Protein AF-A0A6J8D866-F1 (afdb_monomer_lite)

Foldseek 3Di:
DAADQQAQLQNDDPVLLVQLQVLCQPPVVVVLLQQLQACAPPDPDGDRVADPVRLVVLVVQQPDDVRTSSSVSSNVSSVNSHGLNSSLVSCVVSVVVVSSCSCVCLDPRNAAEDADLLLAQPNLAELQFFLLVVAFGKYFYDYLLATDFACDFNEQARGRRAAFEWGWVDDDDDAQDKDFTKTATAHRVGRRRPDIDTKMWHHPPVGIMIRDHRDPTSRYDTHGHHWAAAPQQWAAPSGRIDDGTDRDLLHPVFADEPEDDPLQAQAHFDDPPADFDALLVVAFGKYWYDDPQAGAFAQDQGAARGRRFRWEWGWHDDQDDDDADKDKTKIATHDDPGSRPDIDIKIWGDPPVTIMIRDHNDPDPRYYGHGHDHDDPDPPDPDDDDDDDDDDDDDDDDDDPVVVVVVVVVVVVVVVVVVVVVVVVVPPPDDDDDDDDDDDDDDDDDDDDDDDDDDDDDDDDDDDDDDDDPDPPDDDDDDDDDDDDDDDDD

Structure (mmCIF, N/CA/C/O backbone):
data_AF-A0A6J8D866-F1
#
_entry.id   AF-A0A6J8D866-F1
#
loop_
_atom_site.group_PDB
_atom_site.id
_atom_site.type_symbol
_atom_site.label_atom_id
_atom_site.label_alt_id
_atom_site.label_comp_id
_atom_site.label_asym_id
_atom_site.label_entity_id
_atom_site.label_seq_id
_atom_site.pdbx_PDB_ins_code
_atom_site.Cartn_x
_atom_site.Cartn_y
_atom_site.Cartn_z
_atom_site.occupancy
_atom_site.B_iso_or_equiv
_atom_site.auth_seq_id
_atom_site.auth_comp_id
_atom_site.auth_asym_id
_atom_site.auth_atom_id
_atom_site.pdbx_PDB_model_num
ATOM 1 N N . MET A 1 1 ? -8.976 13.674 14.285 1.00 51.91 1 MET A N 1
ATOM 2 C CA . MET A 1 1 ? -8.294 13.043 15.438 1.00 51.91 1 MET A CA 1
ATOM 3 C C . MET A 1 1 ? -8.782 11.608 15.495 1.00 51.91 1 MET A C 1
ATOM 5 O O . MET A 1 1 ? -9.991 11.434 15.432 1.00 51.91 1 MET A O 1
ATOM 9 N N . ALA A 1 2 ? -7.888 10.617 15.543 1.00 61.38 2 ALA A N 1
ATOM 10 C CA . ALA A 1 2 ? -8.299 9.217 15.668 1.00 61.38 2 ALA A CA 1
ATOM 11 C C . ALA A 1 2 ? -8.913 8.978 17.056 1.00 61.38 2 ALA A C 1
ATOM 13 O O . ALA A 1 2 ? -8.349 9.417 18.063 1.00 61.38 2 ALA A O 1
ATOM 14 N N . ILE A 1 3 ? -10.068 8.321 17.098 1.00 76.25 3 ILE A N 1
ATOM 15 C CA . ILE A 1 3 ? -10.797 8.036 18.336 1.00 76.25 3 ILE A CA 1
ATOM 16 C C . ILE A 1 3 ? -10.132 6.841 19.023 1.00 76.25 3 ILE A C 1
ATOM 18 O O . ILE A 1 3 ? -9.844 5.837 18.379 1.00 76.25 3 ILE A O 1
ATOM 22 N N . ASN A 1 4 ? -9.898 6.925 20.332 1.00 76.44 4 ASN A N 1
ATOM 23 C CA . ASN A 1 4 ? -9.434 5.793 21.133 1.00 76.44 4 ASN A CA 1
ATOM 24 C C . ASN A 1 4 ? -10.312 5.601 22.381 1.00 76.44 4 ASN A C 1
ATOM 26 O O . ASN A 1 4 ? -11.139 6.445 22.723 1.00 76.44 4 ASN A O 1
ATOM 30 N N . TYR A 1 5 ? -10.118 4.476 23.065 1.00 84.19 5 TYR A N 1
ATOM 31 C CA . TYR A 1 5 ? -10.904 4.034 24.221 1.00 84.19 5 TYR A CA 1
ATOM 32 C C . TYR A 1 5 ? -10.969 5.062 25.371 1.00 84.19 5 TYR A C 1
ATOM 34 O O . TYR A 1 5 ? -11.966 5.135 26.096 1.00 84.19 5 TYR A O 1
ATOM 42 N N . GLU A 1 6 ? -9.931 5.893 25.509 1.00 86.94 6 GLU A N 1
ATOM 43 C CA . GLU A 1 6 ? -9.795 6.922 26.542 1.00 86.94 6 GLU A CA 1
ATOM 44 C C . GLU A 1 6 ? -10.100 8.353 26.037 1.00 86.94 6 GLU A C 1
ATOM 46 O O . GLU A 1 6 ? -10.046 9.300 26.823 1.00 86.94 6 GLU A O 1
ATOM 51 N N . THR A 1 7 ? -10.472 8.542 24.763 1.00 88.94 7 THR A N 1
ATOM 52 C CA . THR A 1 7 ? -10.980 9.828 24.245 1.00 88.94 7 THR A CA 1
ATOM 53 C C . THR A 1 7 ? -12.242 10.241 25.013 1.00 88.94 7 THR A C 1
ATOM 55 O O . THR A 1 7 ? -13.143 9.423 25.209 1.00 88.94 7 THR A O 1
ATOM 58 N N . TYR A 1 8 ? -12.347 11.501 25.450 1.00 94.94 8 TYR A N 1
ATOM 59 C CA . TYR A 1 8 ? -13.550 11.997 26.128 1.00 94.94 8 TYR A CA 1
ATOM 60 C C . TYR A 1 8 ? -14.731 12.128 25.152 1.00 94.94 8 TYR A C 1
ATOM 62 O O . TYR A 1 8 ? -14.556 12.547 24.012 1.00 94.94 8 TYR A O 1
ATOM 70 N N . ILE A 1 9 ? -15.953 11.834 25.608 1.00 95.81 9 ILE A N 1
ATOM 71 C CA . ILE A 1 9 ? -17.184 11.910 24.797 1.00 95.81 9 ILE A CA 1
ATOM 72 C C . ILE A 1 9 ? -17.409 13.334 24.260 1.00 95.81 9 ILE A C 1
ATOM 74 O O . ILE A 1 9 ? -17.825 13.507 23.118 1.00 95.81 9 ILE A O 1
ATOM 78 N N . ARG A 1 10 ? -17.066 14.357 25.055 1.00 94.81 10 ARG A N 1
ATOM 79 C CA . ARG A 1 10 ? -17.110 15.772 24.643 1.00 94.81 10 ARG A CA 1
ATOM 80 C C . ARG A 1 10 ? -16.133 16.136 23.512 1.00 94.81 10 ARG A C 1
ATOM 82 O O . ARG A 1 10 ? -16.354 17.139 22.844 1.00 94.81 10 ARG A O 1
ATOM 89 N N . ASP A 1 11 ? -15.097 15.324 23.292 1.00 93.12 11 ASP A N 1
ATOM 90 C CA . ASP A 1 11 ? -14.042 15.547 22.296 1.00 93.12 11 ASP A CA 1
ATOM 91 C C . ASP A 1 11 ? -14.271 14.681 21.029 1.00 93.12 11 ASP A C 1
ATOM 93 O O . ASP A 1 11 ? -13.412 14.610 20.147 1.00 93.12 11 ASP A O 1
ATOM 97 N N . LEU A 1 12 ? -15.429 14.008 20.921 1.00 91.25 12 LEU A N 1
ATOM 98 C CA . LEU A 1 12 ? -15.803 13.207 19.751 1.00 91.25 12 LEU A CA 1
ATOM 99 C C . LEU A 1 12 ? -16.010 14.079 18.495 1.00 91.25 12 LEU A C 1
ATOM 101 O O . LEU A 1 12 ? -16.641 15.137 18.575 1.00 91.25 12 LEU A O 1
ATOM 105 N N . PRO A 1 13 ? -15.574 13.619 17.304 1.00 90.31 13 PRO A N 1
ATOM 106 C CA . PRO A 1 13 ? -15.840 14.309 16.045 1.00 90.31 13 PRO A CA 1
ATOM 107 C C . PRO A 1 13 ? -17.338 14.534 15.791 1.00 90.31 13 PRO A C 1
ATOM 109 O O . PRO A 1 13 ? -18.169 13.661 16.046 1.00 90.31 13 PRO A O 1
ATOM 112 N N . HIS A 1 14 ? -17.696 15.682 15.202 1.00 90.44 14 HIS A N 1
ATOM 113 C CA . HIS A 1 14 ? -19.095 15.990 14.871 1.00 90.44 14 HIS A CA 1
ATOM 114 C C . HIS A 1 14 ? -19.720 14.979 13.887 1.00 90.44 14 HIS A C 1
ATOM 116 O O . HIS A 1 14 ? -20.929 14.743 13.938 1.00 90.44 14 HIS A O 1
ATOM 122 N N . SER A 1 15 ? -18.907 14.349 13.030 1.00 88.44 15 SER A N 1
ATOM 123 C CA . SER A 1 15 ? -19.310 13.213 12.192 1.00 88.44 15 SER A CA 1
ATOM 124 C C . SER A 1 15 ? -19.778 12.033 13.046 1.00 88.44 15 SER A C 1
ATOM 126 O O . SER A 1 15 ? -20.914 11.598 12.897 1.00 88.44 15 SER A O 1
ATOM 128 N N . THR A 1 16 ? -18.967 11.584 14.006 1.00 90.44 16 THR A N 1
ATOM 129 C CA . THR A 1 16 ? -19.291 10.497 14.945 1.00 90.44 16 THR A CA 1
ATOM 130 C C . THR A 1 16 ? -20.520 10.806 15.798 1.00 90.44 16 THR A C 1
ATOM 132 O O . THR A 1 16 ? -21.411 9.970 15.930 1.00 90.44 16 THR A O 1
ATOM 135 N N . VAL A 1 17 ? -20.614 12.026 16.335 1.00 94.12 17 VAL A N 1
ATOM 136 C CA . VAL A 1 17 ? -21.784 12.473 17.109 1.00 94.12 17 VAL A CA 1
ATOM 137 C C . VAL A 1 17 ? -23.048 12.465 16.241 1.00 94.12 17 VAL A C 1
ATOM 139 O O . VAL A 1 17 ? -24.112 12.056 16.704 1.00 94.12 17 VAL A O 1
ATOM 142 N N . SER A 1 18 ? -22.951 12.864 14.969 1.00 92.62 18 SER A N 1
ATOM 143 C CA . SER A 1 18 ? -24.086 12.847 14.034 1.00 92.62 18 SER A CA 1
ATOM 144 C C . SER A 1 18 ? -24.449 11.435 13.560 1.00 92.62 18 SER A C 1
ATOM 146 O O . SER A 1 18 ? -25.635 11.145 13.454 1.00 92.62 18 SER A O 1
ATOM 148 N N . TYR A 1 19 ? -23.470 10.546 13.370 1.00 91.50 19 TYR A N 1
ATOM 149 C CA . TYR A 1 19 ? -23.681 9.120 13.094 1.00 91.50 19 TYR A CA 1
ATOM 150 C C . TYR A 1 19 ? -24.461 8.449 14.232 1.00 91.50 19 TYR A C 1
ATOM 152 O O . TYR A 1 19 ? -25.538 7.900 14.000 1.00 91.50 19 TYR A O 1
ATOM 160 N N . LEU A 1 20 ? -23.996 8.605 15.477 1.00 95.06 20 LEU A N 1
ATOM 161 C CA . LEU A 1 20 ? -24.705 8.120 16.666 1.00 95.06 20 LEU A CA 1
ATOM 162 C C . LEU A 1 20 ? -26.130 8.684 16.749 1.00 95.06 20 LEU A C 1
ATOM 164 O O . LEU A 1 20 ? -27.064 7.933 17.002 1.00 95.06 20 LEU A O 1
ATOM 168 N N . SER A 1 21 ? -26.315 9.977 16.465 1.00 95.56 21 SER A N 1
ATOM 169 C CA . SER A 1 21 ? -27.649 10.602 16.431 1.00 95.56 21 SER A CA 1
ATOM 170 C C . SER A 1 21 ? -28.553 9.961 15.372 1.00 95.56 21 SER A C 1
ATOM 172 O O . SER A 1 21 ? -29.685 9.595 15.672 1.00 95.56 21 SER A O 1
ATOM 174 N N . SER A 1 22 ? -28.038 9.734 14.158 1.00 94.62 22 SER A N 1
ATOM 175 C CA . SER A 1 22 ? -28.790 9.113 13.057 1.00 94.62 22 SER A CA 1
ATOM 176 C C . SER A 1 22 ? -29.187 7.651 13.298 1.00 94.62 22 SER A C 1
ATOM 178 O O . SER A 1 22 ? -30.076 7.158 12.613 1.00 94.62 22 SER A O 1
ATOM 180 N N . LEU A 1 23 ? -28.572 6.976 14.276 1.00 95.31 23 LEU A N 1
ATOM 181 C CA . LEU A 1 23 ? -28.917 5.610 14.686 1.00 95.31 23 LEU A CA 1
ATOM 182 C C . LEU A 1 23 ? -29.757 5.542 15.968 1.00 95.31 23 LEU A C 1
ATOM 184 O O . LEU A 1 23 ? -30.456 4.556 16.176 1.00 95.31 23 LEU A O 1
ATOM 188 N N . LEU A 1 24 ? -29.668 6.547 16.843 1.00 96.81 24 LEU A N 1
ATOM 189 C CA . LEU A 1 24 ? -30.277 6.517 18.177 1.00 96.81 24 LEU A CA 1
ATOM 190 C C . LEU A 1 24 ? -31.509 7.418 18.314 1.00 96.81 24 LEU A C 1
ATOM 192 O O . LEU A 1 24 ? -32.387 7.122 19.123 1.00 96.81 24 LEU A O 1
ATOM 196 N N . ASP A 1 25 ? -31.616 8.491 17.533 1.00 96.06 25 ASP A N 1
ATOM 197 C CA . ASP A 1 25 ? -32.817 9.329 17.529 1.00 96.06 25 ASP A CA 1
ATOM 198 C C . ASP A 1 25 ? -34.031 8.631 16.864 1.00 96.06 25 ASP A C 1
ATOM 200 O O . ASP A 1 25 ? -35.129 8.728 17.430 1.00 96.06 25 ASP A O 1
ATOM 204 N N . PRO A 1 26 ? -33.883 7.871 15.750 1.00 93.12 26 PRO A N 1
ATOM 205 C CA . PRO A 1 26 ? -34.945 7.010 15.220 1.00 93.12 26 PRO A CA 1
ATOM 206 C C . PRO A 1 26 ? -35.427 5.956 16.223 1.00 93.12 26 PRO A C 1
ATOM 208 O O . PRO A 1 26 ? -34.682 5.513 17.100 1.00 93.12 26 PRO A O 1
ATOM 211 N N . ASP A 1 27 ? -36.707 5.590 16.113 1.00 90.06 27 ASP A N 1
ATOM 212 C CA . ASP A 1 27 ? -37.422 4.630 16.973 1.00 90.06 27 ASP A CA 1
ATOM 213 C C . ASP A 1 27 ? -37.244 4.848 18.490 1.00 90.06 27 ASP A C 1
ATOM 215 O O . ASP A 1 27 ? -37.516 3.969 19.309 1.00 90.06 27 ASP A O 1
ATOM 219 N N . GLN A 1 28 ? -36.814 6.055 18.876 1.00 94.56 28 GLN A N 1
ATOM 220 C CA . GLN A 1 28 ? -36.496 6.453 20.244 1.00 94.56 28 GLN A CA 1
ATOM 221 C C . GLN A 1 28 ? -35.447 5.539 20.909 1.00 94.56 28 GLN A C 1
ATOM 223 O O . GLN A 1 28 ? -35.455 5.378 22.132 1.00 94.56 28 GLN A O 1
ATOM 228 N N . LEU A 1 29 ? -34.523 4.948 20.139 1.00 96.44 29 LEU A N 1
ATOM 229 C CA . LEU A 1 29 ? -33.493 4.029 20.652 1.00 96.44 29 LEU A CA 1
ATOM 230 C C . LEU A 1 29 ? -32.562 4.687 21.686 1.00 96.44 29 LEU A C 1
ATOM 232 O O . LEU A 1 29 ? -32.070 4.016 22.596 1.00 96.44 29 LEU A O 1
ATOM 236 N N . TRP A 1 30 ? -32.421 6.012 21.648 1.00 96.88 30 TRP A N 1
ATOM 237 C CA . TRP A 1 30 ? -31.789 6.824 22.685 1.00 96.88 30 TRP A CA 1
ATOM 238 C C . TRP A 1 30 ? -32.398 6.601 24.080 1.00 96.88 30 TRP A C 1
ATOM 240 O O . TRP A 1 30 ? -31.686 6.734 25.070 1.00 96.88 30 TRP A O 1
ATOM 250 N N . LYS A 1 31 ? -33.676 6.204 24.192 1.00 96.62 31 LYS A N 1
ATOM 251 C CA . LYS A 1 31 ? -34.318 5.846 25.471 1.00 96.62 31 LYS A CA 1
ATOM 252 C C . LYS A 1 31 ? -33.846 4.500 26.024 1.00 96.62 31 LYS A C 1
ATOM 254 O O . LYS A 1 31 ? -33.873 4.316 27.236 1.00 96.62 31 LYS A O 1
ATOM 259 N N . LYS A 1 32 ? -33.375 3.583 25.170 1.00 96.31 32 LYS A N 1
ATOM 260 C CA . LYS A 1 32 ? -32.658 2.373 25.612 1.00 96.31 32 LYS A CA 1
ATOM 261 C C . LYS A 1 32 ? -31.239 2.725 26.058 1.00 96.31 32 LYS A C 1
ATOM 263 O O . LYS A 1 32 ? -30.778 2.220 27.067 1.00 96.31 32 LYS A O 1
ATOM 268 N N . PHE A 1 33 ? -30.569 3.638 25.354 1.00 96.81 33 PHE A N 1
ATOM 269 C CA . PHE A 1 33 ? -29.233 4.113 25.729 1.00 96.81 33 PHE A CA 1
ATOM 270 C C . PHE A 1 33 ? -29.222 4.893 27.060 1.00 96.81 33 PHE A C 1
ATOM 272 O O . PHE A 1 33 ? -28.373 4.641 27.911 1.00 96.81 33 PHE A O 1
ATOM 279 N N . VAL A 1 34 ? -30.164 5.822 27.265 1.00 96.81 34 VAL A N 1
ATOM 280 C CA . VAL A 1 34 ? -30.129 6.796 28.376 1.00 96.81 34 VAL A CA 1
ATOM 281 C C . VAL A 1 34 ? -30.201 6.154 29.766 1.00 96.81 34 VAL A C 1
ATOM 283 O O . VAL A 1 34 ? -29.599 6.682 30.700 1.00 96.81 34 VAL A O 1
ATOM 286 N N . VAL A 1 35 ? -30.869 5.001 29.903 1.00 96.00 35 VAL A N 1
ATOM 287 C CA . VAL A 1 35 ? -30.956 4.259 31.177 1.00 96.00 35 VAL A CA 1
ATOM 288 C C . VAL A 1 35 ? -29.655 3.535 31.540 1.00 96.00 35 VAL A C 1
ATOM 290 O O . VAL A 1 35 ? -29.422 3.279 32.713 1.00 96.00 35 VAL A O 1
ATOM 293 N N . HIS A 1 36 ? -28.756 3.289 30.578 1.00 96.38 36 HIS A N 1
ATOM 294 C CA . HIS A 1 36 ? -27.413 2.750 30.835 1.00 96.38 36 HIS A CA 1
ATOM 295 C C . HIS A 1 36 ? -26.356 3.840 31.091 1.00 96.38 36 HIS A C 1
ATOM 297 O O . HIS A 1 36 ? -25.186 3.526 31.312 1.00 96.38 36 HIS A O 1
ATOM 303 N N . VAL A 1 37 ? -26.727 5.128 31.089 1.00 96.38 37 VAL A N 1
ATOM 304 C CA . VAL A 1 37 ? -25.790 6.221 31.392 1.00 96.38 37 VAL A CA 1
ATOM 305 C C . VAL A 1 37 ? -25.627 6.368 32.914 1.00 96.38 37 VAL A C 1
ATOM 307 O O . VAL A 1 37 ? -26.586 6.750 33.592 1.00 96.38 37 VAL A O 1
ATOM 310 N N . PRO A 1 38 ? -24.430 6.119 33.485 1.00 94.94 38 PRO A N 1
ATOM 311 C CA . PRO A 1 38 ? -24.215 6.172 34.924 1.00 94.94 38 PRO A CA 1
ATOM 312 C C . PRO A 1 38 ? -24.106 7.612 35.443 1.00 94.94 38 PRO A C 1
ATOM 314 O O . PRO A 1 38 ? -23.468 8.479 34.842 1.00 94.94 38 PRO A O 1
ATOM 317 N N . LYS A 1 39 ? -24.680 7.847 36.624 1.00 93.69 39 LYS A N 1
ATOM 318 C CA . LYS A 1 39 ? -24.658 9.118 37.371 1.00 93.69 39 LYS A CA 1
ATOM 319 C C . LYS A 1 39 ? -23.262 9.558 37.820 1.00 93.69 39 LYS A C 1
ATOM 321 O O . LYS A 1 39 ? -23.034 10.750 38.028 1.00 93.69 39 LYS A O 1
ATOM 326 N N . GLN A 1 40 ? -22.354 8.602 37.996 1.00 91.88 40 GLN A N 1
ATOM 327 C CA . GLN A 1 40 ? -20.928 8.809 38.237 1.00 91.88 40 GLN A CA 1
ATOM 328 C C . GLN A 1 40 ? -20.146 7.808 37.384 1.00 91.88 40 GLN A C 1
ATOM 330 O O . GLN A 1 40 ? -20.423 6.609 37.414 1.00 91.88 40 GLN A O 1
ATOM 335 N N . VAL A 1 41 ? -19.181 8.314 36.618 1.00 89.00 41 VAL A N 1
ATOM 336 C CA . VAL A 1 41 ? -18.251 7.505 35.819 1.00 89.00 41 VAL A CA 1
ATOM 337 C C . VAL A 1 41 ? -17.380 6.661 36.761 1.00 89.00 41 VAL A C 1
ATOM 339 O O . VAL A 1 41 ? -17.043 7.118 37.850 1.00 89.00 41 VAL A O 1
ATOM 342 N N . ASP A 1 42 ? -17.068 5.424 36.363 1.00 87.62 42 ASP A N 1
ATOM 343 C CA . ASP A 1 42 ? -16.268 4.442 37.121 1.00 87.62 42 ASP A CA 1
ATOM 344 C C . ASP A 1 42 ? -16.765 4.095 38.552 1.00 87.62 42 ASP A C 1
ATOM 346 O O . ASP A 1 42 ? -16.052 3.456 39.326 1.00 87.62 42 ASP A O 1
ATOM 350 N N . SER A 1 43 ? -18.013 4.435 38.906 1.00 87.75 43 SER A N 1
ATOM 351 C CA . SER A 1 43 ? -18.638 3.995 40.167 1.00 87.75 43 SER A CA 1
ATOM 352 C C . SER A 1 43 ? -18.846 2.468 40.198 1.00 87.75 43 SER A C 1
ATOM 354 O O . SER A 1 43 ? -19.409 1.924 39.243 1.00 87.75 43 SER A O 1
ATOM 356 N N . PRO A 1 44 ? -18.503 1.766 41.301 1.00 87.31 44 PRO A N 1
ATOM 357 C CA . PRO A 1 44 ? -18.796 0.338 41.455 1.00 87.31 44 PRO A CA 1
ATOM 358 C C . PRO A 1 44 ? -20.297 0.063 41.638 1.00 87.31 44 PRO A C 1
ATOM 360 O O . PRO A 1 44 ? -20.780 -1.002 41.268 1.00 87.31 44 PRO A O 1
ATOM 363 N N . ASN A 1 45 ? -21.044 1.034 42.174 1.00 91.25 45 ASN A N 1
ATOM 364 C CA . ASN A 1 45 ? -22.496 0.968 42.302 1.00 91.25 45 ASN A CA 1
ATOM 365 C C . ASN A 1 45 ? -23.133 1.730 41.138 1.00 91.25 45 ASN A C 1
ATOM 367 O O . ASN A 1 45 ? -23.016 2.958 41.056 1.00 91.25 45 ASN A O 1
ATOM 371 N N . PHE A 1 46 ? -23.821 1.016 40.247 1.00 91.88 46 PHE A N 1
ATOM 372 C CA . PHE A 1 46 ? -24.563 1.649 39.162 1.00 91.88 46 PHE A CA 1
ATOM 373 C C . PHE A 1 46 ? -25.761 2.445 39.706 1.00 91.88 46 PHE A C 1
ATOM 375 O O . PHE A 1 46 ? -26.521 1.965 40.546 1.00 91.88 46 PHE A O 1
ATOM 382 N N . GLN A 1 47 ? -25.932 3.668 39.205 1.00 93.75 47 GLN A N 1
ATOM 383 C CA . GLN A 1 47 ? -27.132 4.487 39.369 1.00 93.75 47 GLN A CA 1
ATOM 384 C C . GLN A 1 47 ? -27.377 5.220 38.052 1.00 93.75 47 GLN A C 1
ATOM 386 O O . GLN A 1 47 ? -26.442 5.813 37.511 1.00 93.75 47 GLN A O 1
ATOM 391 N N . GLU A 1 48 ? -28.618 5.227 37.573 1.00 93.88 48 GLU A N 1
ATOM 392 C CA . GLU A 1 48 ? -29.023 5.987 36.386 1.00 93.88 48 GLU A CA 1
ATOM 393 C C . GLU A 1 48 ? -28.729 7.486 36.572 1.00 93.88 48 GLU A C 1
ATOM 395 O O . GLU A 1 48 ? -29.029 8.073 37.619 1.00 93.88 48 GLU A O 1
ATOM 400 N N . ARG A 1 49 ? -28.140 8.134 35.558 1.00 94.81 49 ARG A N 1
ATOM 401 C CA . ARG A 1 49 ? -27.885 9.587 35.568 1.00 94.81 49 ARG A CA 1
ATOM 402 C C . ARG A 1 49 ? -29.170 10.407 35.467 1.00 94.81 49 ARG A C 1
ATOM 404 O O . ARG A 1 49 ? -29.246 11.494 36.042 1.00 94.81 49 ARG A O 1
ATOM 411 N N . TYR A 1 50 ? -30.147 9.911 34.713 1.00 96.00 50 TYR A N 1
ATOM 412 C CA . TYR A 1 50 ? -31.318 10.671 34.289 1.00 96.00 50 TYR A CA 1
ATOM 413 C C . TYR A 1 50 ? -32.597 10.081 34.873 1.00 96.00 50 TYR A C 1
ATOM 415 O O . TYR A 1 50 ? -33.077 9.047 34.426 1.00 96.00 50 TYR A O 1
ATOM 423 N N . SER A 1 51 ? -33.196 10.786 35.832 1.00 95.38 51 SER A N 1
ATOM 424 C CA . SER A 1 51 ? -34.549 10.470 36.294 1.00 95.38 51 SER A CA 1
ATOM 425 C C . SER A 1 51 ? -35.577 10.586 35.160 1.00 95.38 51 SER A C 1
ATOM 427 O O . SER A 1 51 ? -35.381 11.335 34.200 1.00 95.38 51 SER A O 1
ATOM 429 N N . PHE A 1 52 ? -36.729 9.928 35.311 1.00 94.75 52 PHE A N 1
ATOM 430 C CA . PHE A 1 52 ? -37.857 10.003 34.369 1.00 94.75 52 PHE A CA 1
ATOM 431 C C . PHE A 1 52 ? -38.220 11.444 33.949 1.00 94.75 52 PHE A C 1
ATOM 433 O O . PHE A 1 52 ? -38.480 11.707 32.776 1.00 94.75 52 PHE A O 1
ATOM 440 N N . VAL A 1 53 ? -38.175 12.399 34.887 1.00 95.88 53 VAL A N 1
ATOM 441 C CA . VAL A 1 53 ? -38.434 13.824 34.613 1.00 95.88 53 VAL A CA 1
ATOM 442 C C . VAL A 1 53 ? -37.360 14.424 33.697 1.00 95.88 53 VAL A C 1
ATOM 444 O O . VAL A 1 53 ? -37.684 15.145 32.756 1.00 95.88 53 VAL A O 1
ATOM 447 N N . GLN A 1 54 ? -36.084 14.090 33.907 1.00 96.00 54 GLN A N 1
ATOM 448 C CA . GLN A 1 54 ? -34.997 14.526 33.024 1.00 96.00 54 GLN A CA 1
ATOM 449 C C . GLN A 1 54 ? -35.102 13.876 31.637 1.00 96.00 54 GLN A C 1
ATOM 451 O O . GLN A 1 54 ? -34.885 14.564 30.644 1.00 96.00 54 GLN A O 1
ATOM 456 N N . VAL A 1 55 ? -35.504 12.603 31.542 1.00 96.75 55 VAL A N 1
ATOM 457 C CA . VAL A 1 55 ? -35.753 11.926 30.254 1.00 96.75 55 VAL A CA 1
ATOM 458 C C . VAL A 1 55 ? -36.867 12.624 29.458 1.00 96.75 55 VAL A C 1
ATOM 460 O O . VAL A 1 55 ? -36.717 12.806 28.251 1.00 96.75 55 VAL A O 1
ATOM 463 N N . ARG A 1 56 ? -37.933 13.111 30.113 1.00 95.81 56 ARG A N 1
ATOM 464 C CA . ARG A 1 56 ? -38.957 13.954 29.461 1.00 95.81 56 ARG A CA 1
ATOM 465 C C . ARG A 1 56 ? -38.407 15.300 28.982 1.00 95.81 56 ARG A C 1
ATOM 467 O O . ARG A 1 56 ? -38.668 15.690 27.850 1.00 95.81 56 ARG A O 1
ATOM 474 N N . VAL A 1 57 ? -37.575 15.974 29.777 1.00 95.44 57 VAL A N 1
ATOM 475 C CA . VAL A 1 57 ? -36.917 17.228 29.352 1.00 95.44 57 VAL A CA 1
ATOM 476 C C . VAL A 1 57 ? -35.961 17.003 28.167 1.00 95.44 57 VAL A C 1
ATOM 478 O O . VAL A 1 57 ? -35.825 17.881 27.315 1.00 95.44 57 VAL A O 1
ATOM 481 N N . ILE A 1 58 ? -35.313 15.837 28.075 1.00 96.12 58 ILE A N 1
ATOM 482 C CA . ILE A 1 58 ? -34.480 15.449 26.923 1.00 96.12 58 ILE A CA 1
ATOM 483 C C . ILE A 1 58 ? -35.352 15.217 25.678 1.00 96.12 58 ILE A C 1
ATOM 485 O O . ILE A 1 58 ? -35.023 15.726 24.608 1.00 96.12 58 ILE A O 1
ATOM 489 N N . GLU A 1 59 ? -36.488 14.529 25.819 1.00 95.62 59 GLU A N 1
ATOM 490 C CA . GLU A 1 59 ? -37.479 14.317 24.753 1.00 95.62 59 GLU A CA 1
ATOM 491 C C . GLU A 1 59 ? -38.026 15.647 24.198 1.00 95.62 59 GLU A C 1
ATOM 493 O O . GLU A 1 59 ? -37.956 15.894 22.995 1.00 95.62 59 GLU A O 1
ATOM 498 N N . GLU A 1 60 ? -38.481 16.557 25.063 1.00 94.00 60 GLU A N 1
ATOM 499 C CA . GLU A 1 60 ? -38.988 17.885 24.675 1.00 94.00 60 GLU A CA 1
ATOM 500 C C . GLU A 1 60 ? -37.937 18.777 23.996 1.00 94.00 60 GLU A C 1
ATOM 502 O O . GLU A 1 60 ? -38.268 19.612 23.149 1.00 94.00 60 GLU A O 1
ATOM 507 N N . ARG A 1 61 ? -36.659 18.640 24.373 1.00 92.19 61 ARG A N 1
ATOM 508 C CA . ARG A 1 61 ? -35.543 19.367 23.744 1.00 92.19 61 ARG A CA 1
ATOM 509 C C . ARG A 1 61 ? -35.144 18.745 22.410 1.00 92.19 61 ARG A C 1
ATOM 511 O O . ARG A 1 61 ? -34.824 19.483 21.480 1.00 92.19 61 ARG A O 1
ATOM 518 N N . GLY A 1 62 ? -35.181 17.419 22.320 1.00 89.94 62 GLY A N 1
ATOM 519 C CA . GLY A 1 62 ? -34.871 16.660 21.117 1.00 89.94 62 GLY A CA 1
ATOM 520 C C . GLY A 1 62 ? -35.903 16.827 20.005 1.00 89.94 62 GLY A C 1
ATOM 521 O O . GLY A 1 62 ? -35.518 16.990 18.856 1.00 89.94 62 GLY A O 1
ATOM 522 N N . ASN A 1 63 ? -37.191 16.900 20.349 1.00 88.81 63 ASN A N 1
ATOM 523 C CA . ASN A 1 63 ? -38.303 17.051 19.397 1.00 88.81 63 ASN A CA 1
ATOM 524 C C . ASN A 1 63 ? -38.414 18.455 18.754 1.00 88.81 63 ASN A C 1
ATOM 526 O O . ASN A 1 63 ? -39.401 18.754 18.081 1.00 88.81 63 ASN A O 1
ATOM 530 N N . LYS A 1 64 ? -37.438 19.346 18.970 1.00 92.12 64 LYS A N 1
ATOM 531 C CA . LYS A 1 64 ? -37.378 20.669 18.328 1.00 92.12 64 LYS A CA 1
ATOM 532 C C . LYS A 1 64 ? -36.750 20.571 16.937 1.00 92.12 64 LYS A C 1
ATOM 534 O O . LYS A 1 64 ? -36.031 19.627 16.633 1.00 92.12 64 LYS A O 1
ATOM 539 N N . ILE A 1 65 ? -36.974 21.584 16.097 1.00 89.19 65 ILE A N 1
ATOM 540 C CA . ILE A 1 65 ? -36.313 21.692 14.786 1.00 89.19 65 ILE A CA 1
ATOM 541 C C . ILE A 1 65 ? -34.789 21.672 14.993 1.00 89.19 65 ILE A C 1
ATOM 543 O O . ILE A 1 65 ? -34.264 22.455 15.785 1.00 89.19 65 ILE A O 1
ATOM 547 N N . ASN A 1 66 ? -34.098 20.766 14.293 1.00 86.56 66 ASN A N 1
ATOM 548 C CA . ASN A 1 66 ? -32.664 20.465 14.441 1.00 86.56 66 ASN A CA 1
ATOM 549 C C . ASN A 1 66 ? -32.230 20.013 15.855 1.00 86.56 66 ASN A C 1
ATOM 551 O O . ASN A 1 66 ? -31.038 20.020 16.171 1.00 86.56 66 ASN A O 1
ATOM 555 N N . GLY A 1 67 ? -33.179 19.613 16.705 1.00 92.12 67 GLY A N 1
ATOM 556 C CA . GLY A 1 67 ? -32.916 18.967 17.984 1.00 92.12 67 GLY A CA 1
ATOM 557 C C . GLY A 1 67 ? -32.434 17.525 17.811 1.00 92.12 67 GLY A C 1
ATOM 558 O O . GLY A 1 67 ? -32.597 16.907 16.762 1.00 92.12 67 GLY A O 1
ATOM 559 N N . SER A 1 68 ? -31.808 16.996 18.860 1.00 96.62 68 SER A N 1
ATOM 560 C CA . SER A 1 68 ? -31.430 15.586 18.959 1.00 96.62 68 SER A CA 1
ATOM 561 C C . SER A 1 68 ? -31.323 15.197 20.438 1.00 96.62 68 SER A C 1
ATOM 563 O O . SER A 1 68 ? -30.501 15.784 21.158 1.00 96.62 68 SER A O 1
ATOM 565 N N . PRO A 1 69 ? -32.130 14.230 20.915 1.00 97.25 69 PRO A N 1
ATOM 566 C CA . PRO A 1 69 ? -31.950 13.617 22.228 1.00 97.25 69 PRO A CA 1
ATOM 567 C C . PRO A 1 69 ? -30.527 13.083 22.425 1.00 97.25 69 PRO A C 1
ATOM 569 O O . PRO A 1 69 ? -29.900 13.344 23.454 1.00 97.25 69 PRO A O 1
ATOM 572 N N . THR A 1 70 ? -29.986 12.396 21.414 1.00 97.25 70 THR A N 1
ATOM 573 C CA . THR A 1 70 ? -28.655 11.781 21.463 1.00 97.25 70 THR A CA 1
ATOM 574 C C . THR A 1 70 ? -27.549 12.819 21.610 1.00 97.25 70 THR A C 1
ATOM 576 O O . THR A 1 70 ? -26.714 12.682 22.506 1.00 97.25 70 THR A O 1
ATOM 579 N N . LYS A 1 71 ? -27.555 13.901 20.813 1.00 96.25 71 LYS A N 1
ATOM 580 C CA . LYS A 1 71 ? -26.570 14.990 20.974 1.00 96.25 71 LYS A CA 1
ATOM 581 C C . LYS A 1 71 ? -26.654 15.608 22.366 1.00 96.25 71 LYS A C 1
ATOM 583 O O . LYS A 1 71 ? -25.618 15.830 22.987 1.00 96.25 71 LYS A O 1
ATOM 588 N N . TYR A 1 72 ? -27.864 15.836 22.884 1.00 95.56 72 TYR A N 1
ATOM 589 C CA . TYR A 1 72 ? -28.040 16.391 24.226 1.00 95.56 72 TYR A CA 1
ATOM 590 C C . TYR A 1 72 ? -27.427 15.489 25.311 1.00 95.56 72 TYR A C 1
ATOM 592 O O . TYR A 1 72 ? -26.673 15.982 26.149 1.00 95.56 72 TYR A O 1
ATOM 600 N N . ILE A 1 73 ? -27.693 14.177 25.273 1.00 97.00 73 ILE A N 1
ATOM 601 C CA . ILE A 1 73 ? -27.134 13.208 26.233 1.00 97.00 73 ILE A CA 1
ATOM 602 C C . ILE A 1 73 ? -25.606 13.146 26.129 1.00 97.00 73 ILE A C 1
ATOM 604 O O . ILE A 1 73 ? -24.928 13.198 27.153 1.00 97.00 73 ILE A O 1
ATOM 608 N N . LEU A 1 74 ? -25.044 13.068 24.918 1.00 96.69 74 LEU A N 1
ATOM 609 C CA . LEU A 1 74 ? -23.592 12.977 24.724 1.00 96.69 74 LEU A CA 1
ATOM 610 C C . LEU A 1 74 ? -22.861 14.235 25.225 1.00 96.69 74 LEU A C 1
ATOM 612 O O . LEU A 1 74 ? -21.845 14.109 25.912 1.00 96.69 74 LEU A O 1
ATOM 616 N N . TYR A 1 75 ? -23.384 15.435 24.949 1.00 94.69 75 TYR A N 1
ATOM 617 C CA . TYR A 1 75 ? -22.790 16.680 25.447 1.00 94.69 75 TYR A CA 1
ATOM 618 C C . TYR A 1 75 ? -22.925 16.825 26.970 1.00 94.69 75 TYR A C 1
ATOM 620 O O . TYR A 1 75 ? -21.942 17.154 27.634 1.00 94.69 75 TYR A O 1
ATOM 628 N N . ASP A 1 76 ? -24.101 16.541 27.538 1.00 95.00 76 ASP A N 1
ATOM 629 C CA . ASP A 1 76 ? -24.330 16.611 28.985 1.00 95.00 76 ASP A CA 1
ATOM 630 C C . ASP A 1 76 ? -23.478 15.579 29.745 1.00 95.00 76 ASP A C 1
ATOM 632 O O . ASP A 1 76 ? -22.789 15.929 30.706 1.00 95.00 76 ASP A O 1
ATOM 636 N N . TRP A 1 77 ? -23.441 14.322 29.299 1.00 96.00 77 TRP A N 1
ATOM 637 C CA . TRP A 1 77 ? -22.632 13.278 29.930 1.00 96.00 77 TRP A CA 1
ATOM 638 C C . TRP A 1 77 ? -21.125 13.529 29.788 1.00 96.00 77 TRP A C 1
ATOM 640 O O . TRP A 1 77 ? -20.377 13.342 30.752 1.00 96.00 77 TRP A O 1
ATOM 650 N N . GLY A 1 78 ? -20.683 14.057 28.642 1.00 94.38 78 GLY A N 1
ATOM 651 C CA . GLY A 1 78 ? -19.290 14.437 28.387 1.00 94.38 78 GLY A CA 1
ATOM 652 C C . GLY A 1 78 ? -18.707 15.453 29.381 1.00 94.38 78 GLY A C 1
ATOM 653 O O . GLY A 1 78 ? -17.487 15.500 29.544 1.00 94.38 78 GLY A O 1
ATOM 654 N N . THR A 1 79 ? -19.542 16.208 30.108 1.00 93.88 79 THR A N 1
ATOM 655 C CA . THR A 1 79 ? -19.096 17.109 31.194 1.00 93.88 79 THR A CA 1
ATOM 656 C C . THR A 1 79 ? -18.501 16.377 32.402 1.00 93.88 79 THR A C 1
ATOM 658 O O . THR A 1 79 ? -17.659 16.941 33.096 1.00 93.88 79 THR A O 1
ATOM 661 N N . GLN A 1 80 ? -18.873 15.115 32.647 1.00 91.69 80 GLN A N 1
ATOM 662 C CA . GLN A 1 80 ? -18.363 14.302 33.764 1.00 91.69 80 GLN A CA 1
ATOM 663 C C . GLN A 1 80 ? -17.034 13.591 33.444 1.00 91.69 80 GLN A C 1
ATOM 665 O O . GLN A 1 80 ? -16.713 12.576 34.057 1.00 91.69 80 GLN A O 1
ATOM 670 N N . ASN A 1 81 ? -16.259 14.084 32.469 1.00 91.81 81 ASN A N 1
ATOM 671 C CA . ASN A 1 81 ? -15.052 13.418 31.957 1.00 91.81 81 ASN A CA 1
ATOM 672 C C . ASN A 1 81 ? -15.311 11.976 31.465 1.00 91.81 81 ASN A C 1
ATOM 674 O O . ASN A 1 81 ? -14.400 11.148 31.420 1.00 91.81 81 ASN A O 1
ATOM 678 N N . ALA A 1 82 ? -16.548 11.674 31.058 1.00 95.19 82 ALA A N 1
ATOM 679 C CA . ALA A 1 82 ? -16.904 10.394 30.469 1.00 95.19 82 ALA A CA 1
ATOM 680 C C . ALA A 1 82 ? -16.130 10.179 29.156 1.00 95.19 82 ALA A C 1
ATOM 682 O O . ALA A 1 82 ? -16.091 11.056 28.292 1.00 95.19 82 ALA A O 1
ATOM 683 N N . ARG A 1 83 ? -15.498 9.010 29.024 1.00 95.19 83 ARG A N 1
ATOM 684 C CA . ARG A 1 83 ? -14.706 8.562 27.858 1.00 95.19 83 ARG A CA 1
ATOM 685 C C . ARG A 1 83 ? -15.429 7.520 27.001 1.00 95.19 83 ARG A C 1
ATOM 687 O O . ARG A 1 83 ? -16.370 6.886 27.478 1.00 95.19 83 ARG A O 1
ATOM 694 N N . VAL A 1 84 ? -14.946 7.314 25.776 1.00 92.88 84 VAL A N 1
ATOM 695 C CA . VAL A 1 84 ? -15.446 6.355 24.770 1.00 92.88 84 VAL A CA 1
ATOM 696 C C . VAL A 1 84 ? -15.720 4.964 25.342 1.00 92.88 84 VAL A C 1
ATOM 698 O O . VAL A 1 84 ? -16.772 4.401 25.050 1.00 92.88 84 VAL A O 1
ATOM 701 N N . LYS A 1 85 ? -14.861 4.438 26.223 1.00 90.94 85 LYS A N 1
ATOM 702 C CA . LYS A 1 85 ? -15.083 3.147 26.897 1.00 90.94 85 LYS A CA 1
ATOM 703 C C . LYS A 1 85 ? -16.440 3.008 27.596 1.00 90.94 85 LYS A C 1
ATOM 705 O O . LYS A 1 85 ? -17.079 1.964 27.499 1.00 90.94 85 LYS A O 1
ATOM 710 N N . HIS A 1 86 ? -16.919 4.065 28.251 1.00 95.06 86 HIS A N 1
ATOM 711 C CA . HIS A 1 86 ? -18.206 4.042 28.950 1.00 95.06 86 HIS A CA 1
ATOM 712 C C . HIS A 1 86 ? -19.370 4.150 27.962 1.00 95.06 86 HIS A C 1
ATOM 714 O O . HIS A 1 86 ? -20.386 3.493 28.156 1.00 95.06 86 HIS A O 1
ATOM 720 N N . LEU A 1 87 ? -19.211 4.934 26.887 1.00 95.88 87 LEU A N 1
ATOM 721 C CA . LEU A 1 87 ? -20.187 5.015 25.797 1.00 95.88 87 LEU A CA 1
ATOM 722 C C . LEU A 1 87 ? -20.362 3.653 25.118 1.00 95.88 87 LEU A C 1
ATOM 724 O O . LEU A 1 87 ? -21.489 3.206 24.934 1.00 95.88 87 LEU A O 1
ATOM 728 N N . LEU A 1 88 ? -19.261 2.958 24.823 1.00 94.31 88 LEU A N 1
ATOM 729 C CA . LEU A 1 88 ? -19.294 1.602 24.278 1.00 94.31 88 LEU A CA 1
ATOM 730 C C . LEU A 1 88 ? -19.961 0.619 25.238 1.00 94.31 88 LEU A C 1
ATOM 732 O O . LEU A 1 88 ? -20.820 -0.144 24.803 1.00 94.31 88 LEU A O 1
ATOM 736 N N . LYS A 1 89 ? -19.628 0.674 26.535 1.00 93.94 89 LYS A N 1
ATOM 737 C CA . LYS A 1 89 ? -20.281 -0.143 27.567 1.00 93.94 89 LYS A CA 1
ATOM 738 C C . LYS A 1 89 ? -21.796 0.092 27.587 1.00 93.94 89 LYS A C 1
ATOM 740 O O . LYS A 1 89 ? -22.548 -0.858 27.414 1.00 93.94 89 LYS A O 1
ATOM 745 N N . ALA A 1 90 ? -22.240 1.343 27.703 1.00 95.62 90 ALA A N 1
ATOM 746 C CA . ALA A 1 90 ? -23.658 1.693 27.781 1.00 95.62 90 ALA A CA 1
ATOM 747 C C . ALA A 1 90 ? -24.443 1.336 26.502 1.00 95.62 90 ALA A C 1
ATOM 749 O O . ALA A 1 90 ? -25.567 0.848 26.589 1.00 95.62 90 ALA A O 1
ATOM 750 N N . LEU A 1 91 ? -23.856 1.517 25.311 1.00 96.44 91 LEU A N 1
ATOM 751 C CA . LEU A 1 91 ? -24.476 1.078 24.052 1.00 96.44 91 LEU A CA 1
ATOM 752 C C . LEU A 1 91 ? -24.537 -0.453 23.942 1.00 96.44 91 LEU A C 1
ATOM 754 O O . LEU A 1 91 ? -25.531 -0.988 23.457 1.00 96.44 91 LEU A O 1
ATOM 758 N N . THR A 1 92 ? -23.506 -1.160 24.409 1.00 93.38 92 THR A N 1
ATOM 759 C CA . THR A 1 92 ? -23.440 -2.631 24.369 1.00 93.38 92 THR A CA 1
ATOM 760 C C . THR A 1 92 ? -24.436 -3.267 25.338 1.00 93.38 92 THR A C 1
ATOM 762 O O . THR A 1 92 ? -25.153 -4.185 24.950 1.00 93.38 92 THR A O 1
ATOM 765 N N . GLU A 1 93 ? -24.540 -2.757 26.568 1.00 94.75 93 GLU A N 1
ATOM 766 C CA . GLU A 1 93 ? -25.517 -3.229 27.560 1.00 94.75 93 GLU A CA 1
ATOM 767 C C . GLU A 1 93 ? -26.966 -2.947 27.128 1.00 94.75 93 GLU A C 1
ATOM 769 O O . GLU A 1 93 ? -27.841 -3.780 27.348 1.00 94.75 93 GLU A O 1
ATOM 774 N N . ALA A 1 94 ? -27.209 -1.832 26.429 1.00 95.62 94 ALA A N 1
ATOM 775 C CA . ALA A 1 94 ? -28.504 -1.510 25.826 1.00 95.62 94 ALA A CA 1
ATOM 776 C C . ALA A 1 94 ? -28.842 -2.342 24.562 1.00 95.62 94 ALA A C 1
ATOM 778 O O . ALA A 1 94 ? -29.911 -2.154 23.971 1.00 95.62 94 ALA A O 1
ATOM 779 N N . GLY A 1 95 ? -27.941 -3.223 24.103 1.00 95.19 95 GLY A N 1
ATOM 780 C CA . GLY A 1 95 ? -28.097 -4.026 22.880 1.00 95.19 95 GLY A CA 1
ATOM 781 C C . GLY A 1 95 ? -27.981 -3.229 21.571 1.00 95.19 95 GLY A C 1
ATOM 782 O O . GLY A 1 95 ? -28.419 -3.686 20.516 1.00 95.19 95 GLY A O 1
ATOM 783 N N . LEU A 1 96 ? -27.415 -2.021 21.615 1.00 95.31 96 LEU A N 1
ATOM 784 C CA . LEU A 1 96 ? -27.353 -1.063 20.506 1.00 95.31 96 LEU A CA 1
ATOM 785 C C . LEU A 1 96 ? -26.064 -1.238 19.683 1.00 95.31 96 LEU A C 1
ATOM 787 O O . LEU A 1 96 ? -25.338 -0.280 19.416 1.00 95.31 96 LEU A O 1
ATOM 791 N N . TYR A 1 97 ? -25.775 -2.476 19.272 1.00 89.31 97 TYR A N 1
ATOM 792 C CA . TYR A 1 97 ? -24.515 -2.857 18.615 1.00 89.31 97 TYR A CA 1
ATOM 793 C C . TYR A 1 97 ? -24.209 -2.044 17.346 1.00 89.31 97 TYR A C 1
ATOM 795 O O . TYR A 1 97 ? -23.066 -1.653 17.135 1.00 89.31 97 TYR A O 1
ATOM 803 N N . ALA A 1 98 ? -25.229 -1.716 16.545 1.00 89.19 98 ALA A N 1
ATOM 804 C CA . ALA A 1 98 ? -25.073 -0.869 15.359 1.00 89.19 98 ALA A CA 1
ATOM 805 C C . ALA A 1 98 ? -24.599 0.555 15.704 1.00 89.19 98 ALA A C 1
ATOM 807 O O . ALA A 1 98 ? -23.807 1.130 14.968 1.00 89.19 98 ALA A O 1
ATOM 808 N N . ALA A 1 99 ? -25.026 1.111 16.844 1.00 91.56 99 ALA A N 1
ATOM 809 C CA . ALA A 1 99 ? -24.501 2.384 17.327 1.00 91.56 99 ALA A CA 1
ATOM 810 C C . ALA A 1 99 ? -23.083 2.216 17.894 1.00 91.56 99 ALA A C 1
ATOM 812 O O . ALA A 1 99 ? -22.219 3.037 17.603 1.00 91.56 99 ALA A O 1
ATOM 813 N N . ALA A 1 100 ? -22.812 1.139 18.645 1.00 90.19 100 ALA A N 1
ATOM 814 C CA . ALA A 1 100 ? -21.479 0.833 19.180 1.00 90.19 100 ALA A CA 1
ATOM 815 C C . ALA A 1 100 ? -20.412 0.632 18.081 1.00 90.19 100 ALA A C 1
ATOM 817 O O . ALA A 1 100 ? -19.239 0.940 18.303 1.00 90.19 100 ALA A O 1
ATOM 818 N N . ALA A 1 101 ? -20.820 0.215 16.877 1.00 86.94 101 ALA A N 1
ATOM 819 C CA . ALA A 1 101 ? -19.965 0.114 15.694 1.00 86.94 101 ALA A CA 1
ATOM 820 C C . ALA A 1 101 ? -19.328 1.450 15.255 1.00 86.94 101 ALA A C 1
ATOM 822 O O . ALA A 1 101 ? -18.413 1.432 14.439 1.00 86.94 101 ALA A O 1
ATOM 823 N N . PHE A 1 102 ? -19.699 2.601 15.840 1.00 86.50 102 PHE A N 1
ATOM 824 C CA . PHE A 1 102 ? -18.971 3.866 15.639 1.00 86.50 102 PHE A CA 1
ATOM 825 C C . PHE A 1 102 ? -17.466 3.765 15.955 1.00 86.50 102 PHE A C 1
ATOM 827 O O . PHE A 1 102 ? -16.682 4.555 15.431 1.00 86.50 102 PHE A O 1
ATOM 834 N N . TYR A 1 103 ? -17.074 2.828 16.827 1.00 86.19 103 TYR A N 1
ATOM 835 C CA . TYR A 1 103 ? -15.691 2.556 17.232 1.00 86.19 103 TYR A CA 1
ATOM 836 C C . TYR A 1 103 ? -15.097 1.320 16.532 1.00 86.19 103 TYR A C 1
ATOM 838 O O . TYR A 1 103 ? -14.031 0.838 16.912 1.00 86.19 103 TYR A O 1
ATOM 846 N N . ASP A 1 104 ? -15.775 0.769 15.522 1.00 87.44 104 ASP A N 1
ATOM 847 C CA . ASP A 1 104 ? -15.234 -0.341 14.744 1.00 87.44 104 ASP A CA 1
ATOM 848 C C . ASP A 1 104 ? -13.951 0.121 14.021 1.00 87.44 104 ASP A C 1
ATOM 850 O O . ASP A 1 104 ? -14.000 1.090 13.252 1.00 87.44 104 ASP A O 1
ATOM 854 N N . PRO A 1 105 ? -12.791 -0.523 14.252 1.00 90.31 105 PRO A N 1
ATOM 855 C CA . PRO A 1 105 ? -11.531 -0.112 13.641 1.00 90.31 105 PRO A CA 1
ATOM 856 C C . PRO A 1 105 ? -11.466 -0.388 12.134 1.00 90.31 105 PRO A C 1
ATOM 858 O O . PRO A 1 105 ? -10.503 0.029 11.502 1.00 90.31 105 PRO A O 1
ATOM 861 N N . CYS A 1 106 ? -12.471 -1.051 11.552 1.00 91.25 106 CYS A N 1
ATOM 862 C CA . CYS A 1 106 ? -12.650 -1.168 10.105 1.00 91.25 106 CYS A CA 1
ATOM 863 C C . CYS A 1 106 ? -13.324 0.058 9.457 1.00 91.25 106 CYS A C 1
ATOM 865 O O . CYS A 1 106 ? -13.506 0.073 8.242 1.00 91.25 106 CYS A O 1
ATOM 867 N N . LEU A 1 107 ? -13.731 1.077 10.226 1.00 86.69 107 LEU A N 1
ATOM 868 C CA . LEU A 1 107 ? -14.262 2.321 9.661 1.00 86.69 107 LEU A CA 1
ATOM 869 C C . LEU A 1 107 ? -13.150 3.348 9.421 1.00 86.69 107 LEU A C 1
ATOM 871 O O . LEU A 1 107 ? -12.225 3.506 10.222 1.00 86.69 107 LEU A O 1
ATOM 875 N N . GLU A 1 108 ? -13.269 4.081 8.315 1.00 82.81 108 GLU A N 1
ATOM 876 C CA . GLU A 1 108 ? -12.339 5.145 7.941 1.00 82.81 108 GLU A CA 1
ATOM 877 C C . GLU A 1 108 ? -12.235 6.206 9.055 1.00 82.81 108 GLU A C 1
ATOM 879 O O . GLU A 1 108 ? -13.236 6.663 9.610 1.00 82.81 108 GLU A O 1
ATOM 884 N N . GLY A 1 109 ? -11.005 6.583 9.414 1.00 80.44 109 GLY A N 1
ATOM 885 C CA . GLY A 1 109 ? -10.720 7.532 10.496 1.00 80.44 109 GLY A CA 1
ATOM 886 C C . GLY A 1 109 ? -10.643 6.934 11.910 1.00 80.44 109 GLY A C 1
ATOM 887 O O . GLY A 1 109 ? -10.137 7.614 12.809 1.00 80.44 109 GLY A O 1
ATOM 888 N N . ASN A 1 110 ? -11.056 5.675 12.117 1.00 85.44 110 ASN A N 1
ATOM 889 C CA . ASN A 1 110 ? -10.797 4.939 13.367 1.00 85.44 110 ASN A CA 1
ATOM 890 C C . ASN A 1 110 ? -9.410 4.268 13.392 1.00 85.44 110 ASN A C 1
ATOM 892 O O . ASN A 1 110 ? -8.913 3.933 14.467 1.00 85.44 110 ASN A O 1
ATOM 896 N N . TYR A 1 111 ? -8.758 4.129 12.234 1.00 89.69 111 TYR A N 1
ATOM 897 C CA . TYR A 1 111 ? -7.373 3.675 12.090 1.00 89.69 111 TYR A CA 1
ATOM 898 C C . TYR A 1 111 ? -6.455 4.786 11.545 1.00 89.69 111 TYR A C 1
ATOM 900 O O . TYR A 1 111 ? -6.914 5.793 11.002 1.00 89.69 111 TYR A O 1
ATOM 908 N N . LYS A 1 112 ? -5.137 4.595 11.673 1.00 93.31 112 LYS A N 1
ATOM 909 C CA . LYS A 1 112 ? -4.091 5.373 10.979 1.00 93.31 112 LYS A CA 1
ATOM 910 C C . LYS A 1 112 ? -3.442 4.521 9.890 1.00 93.31 112 LYS A C 1
ATOM 912 O O . LYS A 1 112 ? -3.318 3.313 10.058 1.00 93.31 112 LYS A O 1
ATOM 917 N N . GLU A 1 113 ? -2.968 5.123 8.810 1.00 96.12 113 GLU A N 1
ATOM 918 C CA . GLU A 1 113 ? -2.331 4.371 7.723 1.00 96.12 113 GLU A CA 1
ATOM 919 C C . GLU A 1 113 ? -0.812 4.241 7.906 1.00 96.12 113 GLU A C 1
ATOM 921 O O . GLU A 1 113 ? -0.145 5.177 8.347 1.00 96.12 113 GLU A O 1
ATOM 926 N N . LEU A 1 114 ? -0.265 3.071 7.561 1.00 96.00 114 LEU A N 1
ATOM 927 C CA . LEU A 1 114 ? 1.173 2.807 7.476 1.00 96.00 114 LEU A CA 1
ATOM 928 C C . LEU A 1 114 ? 1.543 2.562 6.010 1.00 96.00 114 LEU A C 1
ATOM 930 O O . LEU A 1 114 ? 1.396 1.454 5.494 1.00 96.00 114 LEU A O 1
ATOM 934 N N . ASN A 1 115 ? 2.033 3.607 5.342 1.00 95.56 115 ASN A N 1
ATOM 935 C CA . ASN A 1 115 ? 2.523 3.549 3.963 1.00 95.56 115 ASN A CA 1
ATOM 936 C C . ASN A 1 115 ? 4.059 3.628 3.912 1.00 95.56 115 ASN A C 1
ATOM 938 O O . ASN A 1 115 ? 4.636 4.513 3.285 1.00 95.56 115 ASN A O 1
ATOM 942 N N . GLN A 1 116 ? 4.713 2.735 4.654 1.00 93.69 116 GLN A N 1
ATOM 943 C CA . GLN A 1 116 ? 6.170 2.617 4.727 1.00 93.69 116 GLN A CA 1
ATOM 944 C C . GLN A 1 116 ? 6.557 1.257 4.145 1.00 93.69 116 GLN A C 1
ATOM 946 O O . GLN A 1 116 ? 6.342 0.232 4.792 1.00 93.69 116 GLN A O 1
ATOM 951 N N . TRP A 1 117 ? 7.082 1.241 2.919 1.00 94.19 117 TRP A N 1
ATOM 952 C CA . TRP A 1 117 ? 7.549 0.007 2.267 1.00 94.19 117 TRP A CA 1
ATOM 953 C C . TRP A 1 117 ? 8.778 -0.573 2.978 1.00 94.19 117 TRP A C 1
ATOM 955 O O . TRP A 1 117 ? 9.027 -1.776 2.939 1.00 94.19 117 TRP A O 1
ATOM 965 N N . GLU A 1 118 ? 9.498 0.291 3.694 1.00 94.56 118 GLU A N 1
ATOM 966 C CA . GLU A 1 118 ? 10.645 -0.014 4.534 1.00 94.56 118 GLU A CA 1
ATOM 967 C C . GLU A 1 118 ? 10.307 -1.075 5.603 1.00 94.56 118 GLU A C 1
ATOM 969 O O . GLU A 1 118 ? 11.207 -1.763 6.075 1.00 94.56 118 GLU A O 1
ATOM 974 N N . ARG A 1 119 ? 9.017 -1.262 5.944 1.00 95.81 119 ARG A N 1
ATOM 975 C CA . ARG A 1 119 ? 8.502 -2.292 6.873 1.00 95.81 119 ARG A CA 1
ATOM 976 C C . ARG A 1 119 ? 8.478 -3.712 6.296 1.00 95.81 119 ARG A C 1
ATOM 978 O O . ARG A 1 119 ? 8.153 -4.641 7.034 1.00 95.81 119 ARG A O 1
ATOM 985 N N . SER A 1 120 ? 8.805 -3.897 5.021 1.00 96.00 120 SER A N 1
ATOM 986 C CA . SER A 1 120 ? 8.826 -5.213 4.381 1.00 96.00 120 SER A CA 1
ATOM 987 C C . SER A 1 120 ? 9.893 -6.134 4.968 1.00 96.00 120 SER A C 1
ATOM 989 O O . SER A 1 120 ? 11.020 -5.712 5.238 1.00 96.00 120 SER A O 1
ATOM 991 N N . VAL A 1 121 ? 9.583 -7.428 5.067 1.00 95.56 121 VAL A N 1
ATOM 992 C CA . VAL A 1 121 ? 10.571 -8.468 5.408 1.00 95.56 121 VAL A CA 1
ATOM 993 C C . VAL A 1 121 ? 11.701 -8.526 4.368 1.00 95.56 121 VAL A C 1
ATOM 995 O O . VAL A 1 121 ? 12.827 -8.905 4.699 1.00 95.56 121 VAL A O 1
ATOM 998 N N . ALA A 1 122 ? 11.448 -8.103 3.125 1.00 93.56 122 ALA A N 1
ATOM 999 C CA . ALA A 1 122 ? 12.468 -8.024 2.083 1.00 93.56 122 ALA A CA 1
ATOM 1000 C C . ALA A 1 122 ? 13.367 -6.775 2.160 1.00 93.56 122 ALA A C 1
ATOM 1002 O O . ALA A 1 122 ? 14.408 -6.775 1.507 1.00 93.56 122 ALA A O 1
ATOM 1003 N N . ASN A 1 123 ? 13.037 -5.760 2.971 1.00 92.31 123 ASN A N 1
ATOM 1004 C CA . ASN A 1 123 ? 13.974 -4.673 3.271 1.00 92.31 123 ASN A CA 1
ATOM 1005 C C . ASN A 1 123 ? 15.033 -5.164 4.273 1.00 92.31 123 ASN A C 1
ATOM 1007 O O . ASN A 1 123 ? 14.672 -5.584 5.373 1.00 92.31 123 ASN A O 1
ATOM 1011 N N . ASP A 1 124 ? 16.315 -5.106 3.908 1.00 87.94 124 ASP A N 1
ATOM 1012 C CA . ASP A 1 124 ? 17.470 -5.431 4.762 1.00 87.94 124 ASP A CA 1
ATOM 1013 C C . ASP A 1 124 ? 18.275 -4.190 5.207 1.00 87.94 124 ASP A C 1
ATOM 1015 O O . ASP A 1 124 ? 19.298 -4.304 5.895 1.00 87.94 124 ASP A O 1
ATOM 1019 N N . LEU A 1 125 ? 17.788 -2.988 4.870 1.00 82.44 125 LEU A N 1
ATOM 1020 C CA . LEU A 1 125 ? 18.293 -1.728 5.406 1.00 82.44 125 LEU A CA 1
ATOM 1021 C C . LEU A 1 125 ? 17.973 -1.615 6.906 1.00 82.44 125 LEU A C 1
ATOM 1023 O O . LEU A 1 125 ? 16.938 -2.069 7.399 1.00 82.44 125 LEU A O 1
ATOM 1027 N N . ARG A 1 126 ? 18.899 -1.011 7.660 1.00 78.38 126 ARG A N 1
ATOM 1028 C CA . ARG A 1 126 ? 18.871 -0.991 9.129 1.00 78.38 126 ARG A CA 1
ATOM 1029 C C . ARG A 1 126 ? 18.526 0.386 9.680 1.00 78.38 126 ARG A C 1
ATOM 1031 O O . ARG A 1 126 ? 19.121 1.381 9.280 1.00 78.38 126 ARG A O 1
ATOM 1038 N N . ASN A 1 127 ? 17.694 0.390 10.719 1.00 73.12 127 ASN A N 1
ATOM 1039 C CA . ASN A 1 127 ? 17.400 1.537 11.587 1.00 73.12 127 ASN A CA 1
ATOM 1040 C C . ASN A 1 127 ? 16.739 2.739 10.876 1.00 73.12 127 ASN A C 1
ATOM 1042 O O . ASN A 1 127 ? 16.893 3.881 11.304 1.00 73.12 127 ASN A O 1
ATOM 1046 N N . GLU A 1 128 ? 15.969 2.471 9.823 1.00 79.62 128 GLU A N 1
ATOM 1047 C CA . GLU A 1 128 ? 15.065 3.428 9.173 1.00 79.62 128 GLU A CA 1
ATOM 1048 C C . GLU A 1 128 ? 13.763 3.632 9.975 1.00 79.62 128 GLU A C 1
ATOM 1050 O O . GLU A 1 128 ? 13.102 4.661 9.832 1.00 79.62 128 GLU A O 1
ATOM 1055 N N . ILE A 1 129 ? 13.386 2.669 10.832 1.00 93.38 129 ILE A N 1
ATOM 1056 C CA . ILE A 1 129 ? 12.123 2.672 11.584 1.00 93.38 129 ILE A CA 1
ATOM 1057 C C . ILE A 1 129 ? 12.354 2.449 13.082 1.00 93.38 129 ILE A C 1
ATOM 1059 O O . ILE A 1 129 ? 13.019 1.499 13.495 1.00 93.38 129 ILE A O 1
ATOM 1063 N N . CYS A 1 130 ? 11.720 3.302 13.891 1.00 92.81 130 CYS A N 1
ATOM 1064 C CA . CYS A 1 130 ? 11.632 3.194 15.343 1.00 92.81 130 CYS A CA 1
ATOM 1065 C C . CYS A 1 130 ? 10.163 3.267 15.792 1.00 92.81 130 CYS A C 1
ATOM 1067 O O . CYS A 1 130 ? 9.567 4.345 15.774 1.00 92.81 130 CYS A O 1
ATOM 1069 N N . ASP A 1 131 ? 9.595 2.152 16.264 1.00 96.56 131 ASP A N 1
ATOM 1070 C CA . ASP A 1 131 ? 8.208 2.121 16.760 1.00 96.56 131 ASP A CA 1
ATOM 1071 C C . ASP A 1 131 ? 8.078 2.379 18.276 1.00 96.56 131 ASP A C 1
ATOM 1073 O O . ASP A 1 131 ? 6.987 2.292 18.839 1.00 96.56 131 ASP A O 1
ATOM 1077 N N . ASN A 1 132 ? 9.155 2.795 18.952 1.00 94.81 132 ASN A N 1
ATOM 1078 C CA . ASN A 1 132 ? 9.089 3.293 20.333 1.00 94.81 132 ASN A CA 1
ATOM 1079 C C . ASN A 1 132 ? 8.255 4.586 20.421 1.00 94.81 132 ASN A C 1
ATOM 1081 O O . ASN A 1 132 ? 7.533 4.804 21.390 1.00 94.81 132 ASN A O 1
ATOM 1085 N N . PHE A 1 133 ? 8.291 5.401 19.362 1.00 91.62 133 PHE A N 1
ATOM 1086 C CA . PHE A 1 133 ? 7.472 6.606 19.224 1.00 91.62 133 PHE A CA 1
ATOM 1087 C C . PHE A 1 133 ? 6.126 6.361 18.520 1.00 91.62 133 PHE A C 1
ATOM 1089 O O . PHE A 1 133 ? 5.369 7.313 18.337 1.00 91.62 133 PHE A O 1
ATOM 1096 N N . LEU A 1 134 ? 5.798 5.118 18.132 1.00 93.12 134 LEU A N 1
ATOM 1097 C CA . LEU A 1 134 ? 4.524 4.773 17.491 1.00 93.12 134 LEU A CA 1
ATOM 1098 C C . LEU A 1 134 ? 3.393 4.805 18.539 1.00 93.12 134 LEU A C 1
ATOM 1100 O O . LEU A 1 134 ? 3.346 3.930 19.407 1.00 93.12 134 LEU A O 1
ATOM 1104 N N . PRO A 1 135 ? 2.446 5.766 18.500 1.00 92.00 135 PRO A N 1
ATOM 1105 C CA . PRO A 1 135 ? 1.440 5.863 19.552 1.00 92.00 135 PRO A CA 1
ATOM 1106 C C . PRO A 1 135 ? 0.446 4.708 19.435 1.00 92.00 135 PRO A C 1
ATOM 1108 O O . PRO A 1 135 ? -0.153 4.540 18.365 1.00 92.00 135 PRO A O 1
ATOM 1111 N N . SER A 1 136 ? 0.258 3.953 20.522 1.00 91.50 136 SER A N 1
ATOM 1112 C CA . SER A 1 136 ? -0.595 2.760 20.561 1.00 91.50 136 SER A CA 1
ATOM 1113 C C . SER A 1 136 ? -2.009 3.022 20.023 1.00 91.50 136 SER A C 1
ATOM 1115 O O . SER A 1 136 ? -2.589 4.082 20.276 1.00 91.50 136 SER A O 1
ATOM 1117 N N . GLY A 1 137 ? -2.574 2.058 19.296 1.00 92.25 137 GLY A N 1
ATOM 1118 C CA . GLY A 1 137 ? -3.894 2.164 18.669 1.00 92.25 137 GLY A CA 1
ATOM 1119 C C . GLY A 1 137 ? -3.980 1.432 17.330 1.00 92.25 137 GLY A C 1
ATOM 1120 O O . GLY A 1 137 ? -3.075 0.687 16.959 1.00 92.25 137 GLY A O 1
ATOM 1121 N N . TRP A 1 138 ? -5.071 1.661 16.598 1.00 95.06 138 TRP A N 1
ATOM 1122 C CA . TRP A 1 138 ? -5.368 0.969 15.342 1.00 95.06 138 TRP A CA 1
ATOM 1123 C C . TRP A 1 138 ? -4.600 1.520 14.135 1.00 95.06 138 TRP A C 1
ATOM 1125 O O . TRP A 1 138 ? -4.625 2.723 13.859 1.00 95.06 138 TRP A O 1
ATOM 1135 N N . TYR A 1 139 ? -3.973 0.614 13.385 1.00 97.06 139 TYR A N 1
ATOM 1136 C CA . TYR A 1 139 ? -3.228 0.892 12.160 1.00 97.06 139 TYR A CA 1
ATOM 1137 C C . TYR A 1 139 ? -3.655 -0.014 11.001 1.00 97.06 139 TYR A C 1
ATOM 1139 O O . TYR A 1 139 ? -3.895 -1.205 11.197 1.00 97.06 139 TYR A O 1
ATOM 1147 N N . ARG A 1 140 ? -3.681 0.542 9.787 1.00 97.69 140 ARG A N 1
ATOM 1148 C CA . ARG A 1 140 ? -3.871 -0.161 8.513 1.00 97.69 140 ARG A CA 1
ATOM 1149 C C . ARG A 1 140 ? -2.598 -0.028 7.663 1.00 97.69 140 ARG A C 1
ATOM 1151 O O . ARG A 1 140 ? -2.295 1.077 7.212 1.00 97.69 140 ARG A O 1
ATOM 1158 N N . PRO A 1 141 ? -1.845 -1.107 7.420 1.00 97.81 141 PRO A N 1
ATOM 1159 C CA . PRO A 1 141 ? -0.817 -1.135 6.384 1.00 97.81 141 PRO A CA 1
ATOM 1160 C C . PRO A 1 141 ? -1.447 -0.944 4.998 1.00 97.81 141 PRO A C 1
ATOM 1162 O O . PRO A 1 141 ? -2.478 -1.555 4.704 1.00 97.81 141 PRO A O 1
ATOM 1165 N N . ILE A 1 142 ? -0.847 -0.082 4.171 1.00 97.00 142 ILE A N 1
ATOM 1166 C CA . ILE A 1 142 ? -1.318 0.219 2.801 1.00 97.00 142 ILE A CA 1
ATOM 1167 C C . ILE A 1 142 ? -0.181 0.268 1.758 1.00 97.00 142 ILE A C 1
ATOM 1169 O O . ILE A 1 142 ? -0.338 0.860 0.692 1.00 97.00 142 ILE A O 1
ATOM 1173 N N . SER A 1 143 ? 0.983 -0.308 2.064 1.00 95.25 143 SER A N 1
ATOM 1174 C CA . SER A 1 143 ? 2.128 -0.302 1.152 1.00 95.25 143 SER A CA 1
ATOM 1175 C C . SER A 1 143 ? 1.972 -1.328 0.026 1.00 95.25 143 SER A C 1
ATOM 1177 O O . SER A 1 143 ? 1.547 -2.460 0.247 1.00 95.25 143 SER A O 1
ATOM 1179 N N . LEU A 1 144 ? 2.427 -0.973 -1.180 1.00 95.06 144 LEU A N 1
ATOM 1180 C CA . LEU A 1 144 ? 2.560 -1.915 -2.302 1.00 95.06 144 LEU A CA 1
ATOM 1181 C C . LEU A 1 144 ? 3.617 -3.012 -2.050 1.00 95.06 144 LEU A C 1
ATOM 1183 O O . LEU A 1 144 ? 3.627 -4.020 -2.749 1.00 95.06 144 LEU A O 1
ATOM 1187 N N . ALA A 1 145 ? 4.445 -2.861 -1.008 1.00 94.62 145 ALA A N 1
ATOM 1188 C CA . ALA A 1 145 ? 5.298 -3.932 -0.493 1.00 94.62 145 ALA A CA 1
ATOM 1189 C C . ALA A 1 145 ? 4.521 -5.082 0.199 1.00 94.62 145 ALA A C 1
ATOM 1191 O O . ALA A 1 145 ? 5.088 -6.139 0.484 1.00 94.62 145 ALA A O 1
ATOM 1192 N N . GLY A 1 146 ? 3.228 -4.883 0.481 1.00 95.75 146 GLY A N 1
ATOM 1193 C CA . GLY A 1 146 ? 2.329 -5.845 1.118 1.00 95.75 146 GLY A CA 1
ATOM 1194 C C . GLY A 1 146 ? 1.762 -5.344 2.452 1.00 95.75 146 GLY A C 1
ATOM 1195 O O . GLY A 1 146 ? 2.395 -4.582 3.179 1.00 95.75 146 GLY A O 1
ATOM 1196 N N . ASN A 1 147 ? 0.544 -5.791 2.778 1.00 96.69 147 ASN A N 1
ATOM 1197 C CA . ASN A 1 147 ? -0.277 -5.215 3.858 1.00 96.69 147 ASN A CA 1
ATOM 1198 C C . ASN A 1 147 ? -0.491 -6.136 5.074 1.00 96.69 147 ASN A C 1
ATOM 1200 O O . ASN A 1 147 ? -1.276 -5.830 5.976 1.00 96.69 147 ASN A O 1
ATOM 1204 N N . THR A 1 148 ? 0.194 -7.277 5.103 1.00 97.62 148 THR A N 1
ATOM 1205 C CA . THR A 1 148 ? 0.085 -8.294 6.153 1.00 97.62 148 THR A CA 1
ATOM 1206 C C . THR A 1 148 ? 1.355 -8.376 6.988 1.00 97.62 148 THR A C 1
ATOM 1208 O O . THR A 1 148 ? 2.468 -8.326 6.465 1.00 97.62 148 THR A O 1
ATOM 1211 N N . MET A 1 149 ? 1.188 -8.513 8.302 1.00 98.00 149 MET A N 1
ATOM 1212 C CA . MET A 1 149 ? 2.270 -8.871 9.217 1.00 98.00 149 MET A CA 1
ATOM 1213 C C . MET A 1 149 ? 2.664 -10.343 8.977 1.00 98.00 149 MET A C 1
ATOM 1215 O O . MET A 1 149 ? 1.771 -11.189 8.853 1.00 98.00 149 MET A O 1
ATOM 1219 N N . PRO A 1 150 ? 3.958 -10.693 8.896 1.00 97.50 150 PRO A N 1
ATOM 1220 C CA . PRO A 1 150 ? 4.375 -12.084 8.720 1.00 97.50 150 PRO A CA 1
ATOM 1221 C C . PRO A 1 150 ? 3.975 -12.929 9.937 1.00 97.50 150 PRO A C 1
ATOM 1223 O O . PRO A 1 150 ? 4.164 -12.499 11.073 1.00 97.50 150 PRO A O 1
ATOM 1226 N N . THR A 1 151 ? 3.446 -14.131 9.704 1.00 97.31 151 THR A N 1
ATOM 1227 C CA . THR A 1 151 ? 3.038 -15.095 10.751 1.00 97.31 151 THR A CA 1
ATOM 1228 C C . THR A 1 151 ? 4.144 -16.069 11.162 1.00 97.31 151 THR A C 1
ATOM 1230 O O . THR A 1 151 ? 3.927 -16.950 11.988 1.00 97.31 151 THR A O 1
ATOM 1233 N N . GLU A 1 152 ? 5.334 -15.927 10.578 1.00 95.12 152 GLU A N 1
ATOM 1234 C CA . GLU A 1 152 ? 6.492 -16.787 10.815 1.00 95.12 152 GLU A CA 1
ATOM 1235 C C . GLU A 1 152 ? 7.685 -15.974 11.326 1.00 95.12 152 GLU A C 1
ATOM 1237 O O . GLU A 1 152 ? 7.832 -14.786 11.027 1.00 95.12 152 GLU A O 1
ATOM 1242 N N . CYS A 1 153 ? 8.556 -16.625 12.098 1.00 95.06 153 CYS A N 1
ATOM 1243 C CA . CYS A 1 153 ? 9.718 -15.979 12.693 1.00 95.06 153 CYS A CA 1
ATOM 1244 C C . CYS A 1 153 ? 10.769 -15.583 11.648 1.00 95.06 153 CYS A C 1
ATOM 1246 O O . CYS A 1 153 ? 11.414 -16.435 11.029 1.00 95.06 153 CYS A O 1
ATOM 1248 N N . ILE A 1 154 ? 11.005 -14.276 11.540 1.00 94.12 154 ILE A N 1
ATOM 1249 C CA . ILE A 1 154 ? 12.007 -13.675 10.657 1.00 94.12 154 ILE A CA 1
ATOM 1250 C C . ILE A 1 154 ? 13.415 -14.020 11.162 1.00 94.12 154 ILE A C 1
ATOM 1252 O O . ILE A 1 154 ? 13.871 -13.498 12.182 1.00 94.12 154 ILE A O 1
ATOM 1256 N N . GLN A 1 155 ? 14.109 -14.898 10.439 1.00 90.69 155 GLN A N 1
ATOM 1257 C CA . GLN A 1 155 ? 15.456 -15.355 10.787 1.00 90.69 155 GLN A CA 1
ATOM 1258 C C . GLN A 1 155 ? 16.527 -14.292 10.504 1.00 90.69 155 GLN A C 1
ATOM 1260 O O . GLN A 1 155 ? 16.438 -13.547 9.531 1.00 90.69 155 GLN A O 1
ATOM 1265 N N . GLY A 1 156 ? 17.570 -14.252 11.338 1.00 83.31 156 GLY A N 1
ATOM 1266 C CA . GLY A 1 156 ? 18.752 -13.398 11.141 1.00 83.31 156 GLY A CA 1
ATOM 1267 C C . GLY A 1 156 ? 18.583 -11.916 11.503 1.00 83.31 156 GLY A C 1
ATOM 1268 O O . GLY A 1 156 ? 19.562 -11.172 11.438 1.00 83.31 156 GLY A O 1
ATOM 1269 N N . GLY A 1 157 ? 17.392 -11.489 11.941 1.00 84.31 157 GLY A N 1
ATOM 1270 C CA . GLY A 1 157 ? 17.108 -10.096 12.302 1.00 84.31 157 GLY A CA 1
ATOM 1271 C C . GLY A 1 157 ? 17.339 -9.119 11.142 1.00 84.31 157 GLY A C 1
ATOM 1272 O O . GLY A 1 157 ? 17.330 -9.512 9.977 1.00 84.31 157 GLY A O 1
ATOM 1273 N N . PHE A 1 158 ? 17.560 -7.841 11.464 1.00 90.50 158 PHE A N 1
ATOM 1274 C CA . PHE A 1 158 ? 17.945 -6.799 10.498 1.00 90.50 158 PHE A CA 1
ATOM 1275 C C . PHE A 1 158 ? 17.025 -6.677 9.265 1.00 90.50 158 PHE A C 1
ATOM 1277 O O . PHE A 1 158 ? 17.508 -6.460 8.156 1.00 90.50 158 PHE A O 1
ATOM 1284 N N . ARG A 1 159 ? 15.708 -6.838 9.457 1.00 93.88 159 ARG A N 1
ATOM 1285 C CA . ARG A 1 159 ? 14.673 -6.653 8.424 1.00 93.88 159 ARG A CA 1
ATOM 1286 C C . ARG A 1 159 ? 13.714 -5.524 8.790 1.00 93.88 159 ARG A C 1
ATOM 1288 O O . ARG A 1 159 ? 13.736 -5.039 9.921 1.00 93.88 159 ARG A O 1
ATOM 1295 N N . CYS A 1 160 ? 12.831 -5.155 7.862 1.00 95.00 160 CYS A N 1
ATOM 1296 C CA . CYS A 1 160 ? 11.720 -4.232 8.117 1.00 95.00 160 CYS A CA 1
ATOM 1297 C C . CYS A 1 160 ? 12.188 -2.846 8.600 1.00 95.00 160 CYS A C 1
ATOM 1299 O O . CYS A 1 160 ? 11.556 -2.233 9.463 1.00 95.00 160 CYS A O 1
ATOM 1301 N N . GLY A 1 161 ? 13.340 -2.383 8.099 1.00 93.25 161 GLY A N 1
ATOM 1302 C CA . GLY A 1 161 ? 13.925 -1.097 8.467 1.00 93.25 161 GLY A CA 1
ATOM 1303 C C . GLY A 1 161 ? 14.460 -1.041 9.903 1.00 93.25 161 GLY A C 1
ATOM 1304 O O . GLY A 1 161 ? 14.706 0.050 10.412 1.00 93.25 161 GLY A O 1
ATOM 1305 N N . THR A 1 162 ? 14.628 -2.171 10.597 1.00 94.06 162 THR A N 1
ATOM 1306 C CA . THR A 1 162 ? 15.001 -2.207 12.021 1.00 94.06 162 THR A CA 1
ATOM 1307 C C . THR A 1 162 ? 15.999 -3.327 12.342 1.00 94.06 162 THR A C 1
ATOM 1309 O O . THR A 1 162 ? 16.405 -4.084 11.466 1.00 94.06 162 THR A O 1
ATOM 1312 N N . THR A 1 163 ? 16.440 -3.429 13.598 1.00 93.25 163 THR A N 1
ATOM 1313 C CA . THR A 1 163 ? 17.405 -4.453 14.047 1.00 93.25 163 THR A CA 1
ATOM 1314 C C . THR A 1 163 ? 16.720 -5.733 14.544 1.00 93.25 163 THR A C 1
ATOM 1316 O O . THR A 1 163 ? 17.154 -6.834 14.194 1.00 93.25 163 THR A O 1
ATOM 1319 N N . SER A 1 164 ? 15.630 -5.591 15.298 1.00 94.94 164 SER A N 1
ATOM 1320 C CA . SER A 1 164 ? 14.837 -6.666 15.904 1.00 94.94 164 SER A CA 1
ATOM 1321 C C . SER A 1 164 ? 13.398 -6.615 15.361 1.00 94.94 164 SER A C 1
ATOM 1323 O O . SER A 1 164 ? 12.526 -5.987 15.970 1.00 94.94 164 SER A O 1
ATOM 1325 N N . PRO A 1 165 ? 13.140 -7.193 14.175 1.00 96.25 165 PRO A N 1
ATOM 1326 C CA . PRO A 1 165 ? 11.844 -7.096 13.507 1.00 96.25 165 PRO A CA 1
ATOM 1327 C C . PRO A 1 165 ? 10.739 -7.845 14.271 1.00 96.25 165 PRO A C 1
ATOM 1329 O O . PRO A 1 165 ? 10.948 -8.976 14.718 1.00 96.25 165 PRO A O 1
ATOM 1332 N N . LEU A 1 166 ? 9.550 -7.239 14.399 1.00 97.81 166 LEU A N 1
ATOM 1333 C CA . LEU A 1 166 ? 8.381 -7.914 14.973 1.00 97.81 166 LEU A CA 1
ATOM 1334 C C . LEU A 1 166 ? 7.553 -8.646 13.912 1.00 97.81 166 LEU A C 1
ATOM 1336 O O . LEU A 1 166 ? 7.123 -8.050 12.923 1.00 97.81 166 LEU A O 1
ATOM 1340 N N . TRP A 1 167 ? 7.243 -9.909 14.201 1.00 97.94 167 TRP A N 1
ATOM 1341 C CA . TRP A 1 167 ? 6.330 -10.783 13.455 1.00 97.94 167 TRP A CA 1
ATOM 1342 C C . TRP A 1 167 ? 5.148 -11.217 14.348 1.00 97.94 167 TRP A C 1
ATOM 1344 O O . TRP A 1 167 ? 5.190 -11.061 15.572 1.00 97.94 167 TRP A O 1
ATOM 1354 N N . MET A 1 168 ? 4.060 -11.699 13.748 1.00 98.12 168 MET A N 1
ATOM 1355 C CA . MET A 1 168 ? 2.818 -12.057 14.440 1.00 98.12 168 MET A CA 1
ATOM 1356 C C . MET A 1 168 ? 2.818 -13.534 14.843 1.00 98.12 168 MET A C 1
ATOM 1358 O O . MET A 1 168 ? 2.634 -14.413 14.007 1.00 98.12 168 MET A O 1
ATOM 1362 N N . ASN A 1 169 ? 2.953 -13.817 16.135 1.00 97.62 169 ASN A N 1
ATOM 1363 C CA . ASN A 1 169 ? 2.777 -15.158 16.678 1.00 97.62 169 ASN A CA 1
ATOM 1364 C C . ASN A 1 169 ? 1.277 -15.440 16.880 1.00 97.62 169 ASN A C 1
ATOM 1366 O O . ASN A 1 169 ? 0.698 -15.126 17.925 1.00 97.62 169 ASN A O 1
ATOM 1370 N N . GLY A 1 170 ? 0.642 -15.968 15.832 1.00 94.44 170 GLY A N 1
ATOM 1371 C CA . GLY A 1 170 ? -0.781 -16.303 15.777 1.00 94.44 170 GLY A CA 1
ATOM 1372 C C . GLY A 1 170 ? -1.281 -16.472 14.338 1.00 94.44 170 GLY A C 1
ATOM 1373 O O . GLY A 1 170 ? -0.552 -16.223 13.381 1.00 94.44 170 GLY A O 1
ATOM 1374 N N . SER A 1 171 ? -2.539 -16.883 14.179 1.00 96.06 171 SER A N 1
ATOM 1375 C CA . SER A 1 171 ? -3.226 -16.956 12.882 1.00 96.06 171 SER A CA 1
ATOM 1376 C C . SER A 1 171 ? -4.071 -15.706 12.614 1.00 96.06 171 SER A C 1
ATOM 1378 O O . SER A 1 171 ? -4.491 -15.021 13.546 1.00 96.06 171 SER A O 1
ATOM 1380 N N . TYR A 1 172 ? -4.382 -15.438 11.344 1.00 97.44 172 TYR A N 1
ATOM 1381 C CA . TYR A 1 172 ? -5.315 -14.370 10.973 1.00 97.44 172 TYR A CA 1
ATOM 1382 C C . TYR A 1 172 ? -6.786 -14.721 11.293 1.00 97.44 172 TYR A C 1
ATOM 1384 O O . TYR A 1 172 ? -7.180 -15.870 11.086 1.00 97.44 172 TYR A O 1
ATOM 1392 N N . PRO A 1 173 ? -7.603 -13.753 11.759 1.00 97.44 173 PRO A N 1
ATOM 1393 C CA . PRO A 1 173 ? -9.045 -13.925 11.959 1.00 97.44 173 PRO A CA 1
ATOM 1394 C C . PRO A 1 173 ? -9.835 -14.103 10.657 1.00 97.44 173 PRO A C 1
ATOM 1396 O O . PRO A 1 173 ? -9.454 -13.573 9.606 1.00 97.44 173 PRO A O 1
ATOM 1399 N N . SER A 1 174 ? -10.999 -14.753 10.753 1.00 97.81 174 SER A N 1
ATOM 1400 C CA . SER A 1 174 ? -11.998 -14.794 9.674 1.00 97.81 174 SER A CA 1
ATOM 1401 C C . SER A 1 174 ? -12.606 -13.406 9.438 1.00 97.81 174 SER A C 1
ATOM 1403 O O . SER A 1 174 ? -12.529 -12.530 10.297 1.00 97.81 174 SER A O 1
ATOM 1405 N N . VAL A 1 175 ? -13.238 -13.185 8.281 1.00 96.31 175 VAL A N 1
ATOM 1406 C CA . VAL A 1 175 ? -13.833 -11.883 7.917 1.00 96.31 175 VAL A CA 1
ATOM 1407 C C . VAL A 1 175 ? -14.809 -11.383 8.990 1.00 96.31 175 VAL A C 1
ATOM 1409 O O . VAL A 1 175 ? -15.753 -12.078 9.356 1.00 96.31 175 VAL A O 1
ATOM 1412 N N . GLY A 1 176 ? -14.577 -10.163 9.482 1.00 88.31 176 GLY A N 1
ATOM 1413 C CA . GLY A 1 176 ? -15.337 -9.529 10.562 1.00 88.31 176 GLY A CA 1
ATOM 1414 C C . GLY A 1 176 ? -14.830 -9.837 11.976 1.00 88.31 176 GLY A C 1
ATOM 1415 O O . GLY A 1 176 ? -15.154 -9.088 12.901 1.00 88.31 176 GLY A O 1
ATOM 1416 N N . GLU A 1 177 ? -14.019 -10.881 12.168 1.00 92.88 177 GLU A N 1
ATOM 1417 C CA . GLU A 1 177 ? -13.545 -11.309 13.487 1.00 92.88 177 GLU A CA 1
ATOM 1418 C C . GLU A 1 177 ? -12.340 -10.504 13.994 1.00 92.88 177 GLU A C 1
ATOM 1420 O O . GLU A 1 177 ? -11.516 -9.987 13.233 1.00 92.88 177 GLU A O 1
ATOM 1425 N N . LEU A 1 178 ? -12.240 -10.440 15.324 1.00 93.81 178 LEU A N 1
ATOM 1426 C CA . LEU A 1 178 ? -11.170 -9.817 16.097 1.00 93.81 178 LEU A CA 1
ATOM 1427 C C . LEU A 1 178 ? -10.390 -10.909 16.842 1.00 93.81 178 LEU A C 1
ATOM 1429 O O . LEU A 1 178 ? -10.979 -11.656 17.624 1.00 93.81 178 LEU A O 1
ATOM 1433 N N . SER A 1 179 ? -9.070 -10.957 16.673 1.00 97.06 179 SER A N 1
ATOM 1434 C CA . SER A 1 179 ? -8.179 -11.852 17.422 1.00 97.06 179 SER A CA 1
ATOM 1435 C C . SER A 1 179 ? -7.191 -11.064 18.277 1.00 97.06 179 SER A C 1
ATOM 1437 O O . SER A 1 179 ? -6.588 -10.094 17.819 1.00 97.06 179 SER A O 1
ATOM 1439 N N . ASN A 1 180 ? -6.987 -11.515 19.516 1.00 97.38 180 ASN A N 1
ATOM 1440 C CA . ASN A 1 180 ? -5.856 -11.101 20.346 1.00 97.38 180 ASN A CA 1
ATOM 1441 C C . ASN A 1 180 ? -4.663 -11.998 19.988 1.00 97.38 180 ASN A C 1
ATOM 1443 O O . ASN A 1 180 ? -4.805 -13.221 20.015 1.00 97.38 180 ASN A O 1
ATOM 1447 N N . VAL A 1 181 ? -3.517 -11.413 19.644 1.00 97.94 181 VAL A N 1
ATOM 1448 C CA . VAL A 1 181 ? -2.325 -12.140 19.166 1.00 97.94 181 VAL A CA 1
ATOM 1449 C C . VAL A 1 181 ? -1.052 -11.478 19.690 1.00 97.94 181 VAL A C 1
ATOM 1451 O O . VAL A 1 181 ? -1.055 -10.298 20.043 1.00 97.94 181 VAL A O 1
ATOM 1454 N N . THR A 1 182 ? 0.054 -12.215 19.733 1.00 98.19 182 THR A N 1
ATOM 1455 C CA . THR A 1 182 ? 1.317 -11.693 20.270 1.00 98.19 182 THR A CA 1
ATOM 1456 C C . THR A 1 182 ? 2.237 -11.264 19.135 1.00 98.19 182 THR A C 1
ATOM 1458 O O . THR A 1 182 ? 2.649 -12.091 18.327 1.00 98.19 182 THR A O 1
ATOM 1461 N N . ALA A 1 183 ? 2.623 -9.991 19.089 1.00 98.25 183 ALA A N 1
ATOM 1462 C CA . ALA A 1 183 ? 3.756 -9.567 18.276 1.00 98.25 183 ALA A CA 1
ATOM 1463 C C . ALA A 1 183 ? 5.056 -9.958 18.996 1.00 98.25 183 ALA A C 1
ATOM 1465 O O . ALA A 1 183 ? 5.256 -9.580 20.152 1.00 98.25 183 ALA A O 1
ATOM 1466 N N . CYS A 1 184 ? 5.920 -10.715 18.325 1.00 97.56 184 CYS A N 1
ATOM 1467 C CA . CYS A 1 184 ? 7.199 -11.209 18.836 1.00 97.56 184 CYS A CA 1
ATOM 1468 C C . CYS A 1 184 ? 8.353 -10.540 18.088 1.00 97.56 184 CYS A C 1
ATOM 1470 O O . CYS A 1 184 ? 8.393 -10.605 16.862 1.00 97.56 184 CYS A O 1
ATOM 1472 N N . ALA A 1 185 ? 9.312 -9.945 18.799 1.00 96.62 185 ALA A N 1
ATOM 1473 C CA . ALA A 1 185 ? 10.554 -9.470 18.191 1.00 96.62 185 ALA A CA 1
ATOM 1474 C C . ALA A 1 185 ? 11.537 -10.635 18.005 1.00 96.62 185 ALA A C 1
ATOM 1476 O O . ALA A 1 185 ? 11.880 -11.314 18.983 1.00 96.62 185 ALA A O 1
ATOM 1477 N N . SER A 1 186 ? 12.017 -10.849 16.777 1.00 95.38 186 SER A N 1
ATOM 1478 C CA . SER A 1 186 ? 13.158 -11.736 16.529 1.00 95.38 186 SER A CA 1
ATOM 1479 C C . SER A 1 186 ? 14.490 -10.983 16.635 1.00 95.38 186 SER A C 1
ATOM 1481 O O . SER A 1 186 ? 14.519 -9.753 16.694 1.00 95.38 186 SER A O 1
ATOM 1483 N N . ASN A 1 187 ? 15.612 -11.706 16.691 1.00 90.94 187 ASN A N 1
ATOM 1484 C CA . ASN A 1 187 ? 16.952 -11.116 16.721 1.00 90.94 187 ASN A CA 1
ATOM 1485 C C . ASN A 1 187 ? 17.935 -11.785 15.747 1.00 90.94 187 ASN A C 1
ATOM 1487 O O . ASN A 1 187 ? 17.669 -12.831 15.153 1.00 90.94 187 ASN A O 1
ATOM 1491 N N . TYR A 1 188 ? 19.118 -11.181 15.623 1.00 87.31 188 TYR A N 1
ATOM 1492 C CA . TYR A 1 188 ? 20.172 -11.638 14.714 1.00 87.31 188 TYR A CA 1
ATOM 1493 C C . TYR A 1 188 ? 20.834 -12.975 15.093 1.00 87.31 188 TYR A C 1
ATOM 1495 O O . TYR A 1 188 ? 21.493 -13.581 14.255 1.00 87.31 188 TYR A O 1
ATOM 1503 N N . ASN A 1 189 ? 20.618 -13.461 16.319 1.00 88.06 189 ASN A N 1
ATOM 1504 C CA . ASN A 1 189 ? 21.111 -14.751 16.811 1.00 88.06 189 ASN A CA 1
ATOM 1505 C C . ASN A 1 189 ? 20.074 -15.887 16.651 1.00 88.06 189 ASN A C 1
ATOM 1507 O O . ASN A 1 189 ? 20.236 -16.949 17.245 1.00 88.06 189 ASN A O 1
ATOM 1511 N N . GLY A 1 190 ? 18.986 -15.669 15.898 1.00 84.06 190 GLY A N 1
ATOM 1512 C CA . GLY A 1 190 ? 17.923 -16.667 15.684 1.00 84.06 190 GLY A CA 1
ATOM 1513 C C . GLY A 1 190 ? 16.921 -16.802 16.839 1.00 84.06 190 GLY A C 1
ATOM 1514 O O . GLY A 1 190 ? 16.052 -17.670 16.810 1.00 84.06 190 GLY A O 1
ATOM 1515 N N . GLY A 1 191 ? 16.997 -15.943 17.861 1.00 92.56 191 GLY A N 1
ATOM 1516 C CA . GLY A 1 191 ? 15.994 -15.882 18.923 1.00 92.56 191 GLY A CA 1
ATOM 1517 C C . GLY A 1 191 ? 14.691 -15.284 18.394 1.00 92.56 191 GLY A C 1
ATOM 1518 O O . GLY A 1 191 ? 14.673 -14.123 18.003 1.00 92.56 191 GLY A O 1
ATOM 1519 N N . CYS A 1 192 ? 13.603 -16.060 18.386 1.00 93.19 192 CYS A N 1
ATOM 1520 C CA . CYS A 1 192 ? 12.365 -15.692 17.686 1.00 93.19 192 CYS A CA 1
ATOM 1521 C C . CYS A 1 192 ? 11.382 -14.792 18.447 1.00 93.19 192 CYS A C 1
ATOM 1523 O O . CYS A 1 192 ? 10.554 -14.148 17.813 1.00 93.19 192 CYS A O 1
ATOM 1525 N N . CYS A 1 193 ? 11.427 -14.753 19.778 1.00 95.31 193 CYS A N 1
ATOM 1526 C CA . CYS A 1 193 ? 10.543 -13.906 20.584 1.00 95.31 193 CYS A CA 1
ATOM 1527 C C . CYS A 1 193 ? 11.305 -13.406 21.818 1.00 95.31 193 CYS A C 1
ATOM 1529 O O . CYS A 1 193 ? 11.050 -13.835 22.942 1.00 95.31 193 CYS A O 1
ATOM 1531 N N . ILE A 1 194 ? 12.314 -12.559 21.594 1.00 93.38 194 ILE A N 1
ATOM 1532 C CA . ILE A 1 194 ? 13.142 -11.990 22.675 1.00 93.38 194 ILE A CA 1
ATOM 1533 C C . ILE A 1 194 ? 12.422 -10.880 23.449 1.00 93.38 194 ILE A C 1
ATOM 1535 O O . ILE A 1 194 ? 12.740 -10.607 24.605 1.00 93.38 194 ILE A O 1
ATOM 1539 N N . SER A 1 195 ? 11.427 -10.262 22.820 1.00 94.38 195 SER A N 1
ATOM 1540 C CA . SER A 1 195 ? 10.450 -9.382 23.444 1.00 94.38 195 SER A CA 1
ATOM 1541 C C . SER A 1 195 ? 9.080 -9.646 22.810 1.00 94.38 195 SER A C 1
ATOM 1543 O O . SER A 1 195 ? 8.988 -10.171 21.696 1.00 94.38 195 SER A O 1
ATOM 1545 N N . SER A 1 196 ? 8.013 -9.332 23.543 1.00 96.88 196 SER A N 1
ATOM 1546 C CA . SER A 1 196 ? 6.636 -9.597 23.133 1.00 96.88 196 SER A CA 1
ATOM 1547 C C . SER A 1 196 ? 5.682 -8.466 23.519 1.00 96.88 196 SER A C 1
ATOM 1549 O O . SER A 1 196 ? 5.912 -7.750 24.504 1.00 96.88 196 SER A O 1
ATOM 1551 N N . TYR A 1 197 ? 4.611 -8.325 22.732 1.00 97.94 197 TYR A N 1
ATOM 1552 C CA . TYR A 1 197 ? 3.548 -7.331 22.895 1.00 97.94 197 TYR A CA 1
ATOM 1553 C C . TYR A 1 197 ? 2.195 -7.941 22.518 1.00 97.94 197 TYR A C 1
ATOM 1555 O O . TYR A 1 197 ? 2.030 -8.404 21.390 1.00 97.94 197 TYR A O 1
ATOM 1563 N N . ASP A 1 198 ? 1.209 -7.908 23.418 1.00 97.69 198 ASP A N 1
ATOM 1564 C CA . ASP A 1 198 ? -0.149 -8.360 23.081 1.00 97.69 198 ASP A CA 1
ATOM 1565 C C . ASP A 1 198 ? -0.848 -7.288 22.236 1.00 97.69 198 ASP A C 1
ATOM 1567 O O . ASP A 1 198 ? -1.261 -6.231 22.732 1.00 97.69 198 ASP A O 1
ATOM 1571 N N . ILE A 1 199 ? -0.957 -7.558 20.944 1.00 98.00 199 ILE A N 1
ATOM 1572 C CA . ILE A 1 199 ? -1.671 -6.726 19.982 1.00 98.00 199 ILE A CA 1
ATOM 1573 C C . ILE A 1 199 ? -3.036 -7.351 19.680 1.00 98.00 199 ILE A C 1
ATOM 1575 O O . ILE A 1 199 ? -3.398 -8.424 20.171 1.00 98.00 199 ILE A O 1
ATOM 1579 N N . GLN A 1 200 ? -3.818 -6.667 18.857 1.00 97.75 200 GLN A N 1
ATOM 1580 C CA . GLN A 1 200 ? -5.041 -7.229 18.295 1.00 97.75 200 GLN A CA 1
ATOM 1581 C C . GLN A 1 200 ? -5.002 -7.081 16.782 1.00 97.75 200 GLN A C 1
ATOM 1583 O O . GLN A 1 200 ? -4.440 -6.110 16.279 1.00 97.75 200 GLN A O 1
ATOM 1588 N N . VAL A 1 201 ? -5.623 -8.002 16.062 1.00 98.31 201 VAL A N 1
ATOM 1589 C CA . VAL A 1 201 ? -5.841 -7.907 14.617 1.00 98.31 201 VAL A CA 1
ATOM 1590 C C . VAL A 1 201 ? -7.325 -8.113 14.340 1.00 98.31 201 VAL A C 1
ATOM 1592 O O . VAL A 1 201 ? -7.948 -8.996 14.930 1.00 98.31 201 VAL A O 1
ATOM 1595 N N . LYS A 1 202 ? -7.910 -7.288 13.470 1.00 97.12 202 LYS A N 1
ATOM 1596 C CA . LYS A 1 202 ? -9.275 -7.467 12.967 1.00 97.12 202 LYS A CA 1
ATOM 1597 C C . LYS A 1 202 ? -9.249 -7.605 11.450 1.00 97.12 202 LYS A C 1
ATOM 1599 O O . LYS A 1 202 ? -8.545 -6.856 10.773 1.00 97.12 202 LYS A O 1
ATOM 1604 N N . ASN A 1 203 ? -10.023 -8.553 10.933 1.00 98.00 203 ASN A N 1
ATOM 1605 C CA . ASN A 1 203 ? -10.250 -8.724 9.503 1.00 98.00 203 ASN A CA 1
ATOM 1606 C C . ASN A 1 203 ? -11.457 -7.877 9.064 1.00 98.00 203 ASN A C 1
ATOM 1608 O O . ASN A 1 203 ? -12.566 -8.062 9.569 1.00 98.00 203 ASN A O 1
ATOM 1612 N N . CYS A 1 204 ? -11.249 -6.961 8.122 1.00 96.31 204 CYS A N 1
ATOM 1613 C CA . CYS A 1 204 ? -12.264 -6.042 7.606 1.00 96.31 204 CYS A CA 1
ATOM 1614 C C . CYS A 1 204 ? -12.858 -6.487 6.256 1.00 96.31 204 CYS A C 1
ATOM 1616 O O . CYS A 1 204 ? -13.536 -5.698 5.602 1.00 96.31 204 CYS A O 1
ATOM 1618 N N . GLY A 1 205 ? -12.591 -7.723 5.819 1.00 96.56 205 GLY A N 1
ATOM 1619 C CA . GLY A 1 205 ? -12.878 -8.202 4.467 1.00 96.56 205 GLY A CA 1
ATOM 1620 C C . GLY A 1 205 ? -11.660 -8.002 3.573 1.00 96.56 205 GLY A C 1
ATOM 1621 O O . GLY A 1 205 ? -10.802 -8.876 3.493 1.00 96.56 205 GLY A O 1
ATOM 1622 N N . ASP A 1 206 ? -11.556 -6.829 2.950 1.00 95.81 206 ASP A N 1
ATOM 1623 C CA . ASP A 1 206 ? -10.522 -6.541 1.942 1.00 95.81 206 ASP A CA 1
ATOM 1624 C C . ASP A 1 206 ? -9.148 -6.169 2.541 1.00 95.81 206 ASP A C 1
ATOM 1626 O O . ASP A 1 206 ? -8.174 -5.963 1.816 1.00 95.81 206 ASP A O 1
ATOM 1630 N N . TYR A 1 207 ? -9.058 -6.015 3.866 1.00 97.56 207 TYR A N 1
ATOM 1631 C CA . TYR A 1 207 ? -7.835 -5.627 4.574 1.00 97.56 207 TYR A CA 1
ATOM 1632 C C . TYR A 1 207 ? -7.877 -6.001 6.060 1.00 97.56 207 TYR A C 1
ATOM 1634 O O . TYR A 1 207 ? -8.932 -6.298 6.620 1.00 97.56 207 TYR A O 1
ATOM 1642 N N . TYR A 1 208 ? -6.715 -5.932 6.711 1.00 98.50 208 TYR A N 1
ATOM 1643 C CA . TYR A 1 208 ? -6.570 -6.099 8.155 1.00 98.50 208 TYR A CA 1
ATOM 1644 C C . TYR A 1 208 ? -6.220 -4.771 8.827 1.00 98.50 208 TYR A C 1
ATOM 1646 O O . TYR A 1 208 ? -5.507 -3.940 8.258 1.00 98.50 208 TYR A O 1
ATOM 1654 N N . VAL A 1 209 ? -6.684 -4.604 10.063 1.00 97.94 209 VAL A N 1
ATOM 1655 C CA . VAL A 1 209 ? -6.271 -3.518 10.962 1.00 97.94 209 VAL A CA 1
ATOM 1656 C C . VAL A 1 209 ? -5.694 -4.097 12.246 1.00 97.94 209 VAL A C 1
ATOM 1658 O O . VAL A 1 209 ? -6.170 -5.118 12.742 1.00 97.94 209 VAL A O 1
ATOM 1661 N N . TYR A 1 210 ? -4.666 -3.445 12.787 1.00 98.31 210 TYR A N 1
ATOM 1662 C CA . TYR A 1 210 ? -3.864 -3.948 13.902 1.00 98.31 210 TYR A CA 1
ATOM 1663 C C . TYR A 1 210 ? -3.835 -2.928 15.043 1.00 98.31 210 TYR A C 1
ATOM 1665 O O . TYR A 1 210 ? -3.485 -1.770 14.825 1.00 98.31 210 TYR A O 1
ATOM 1673 N N . ASN A 1 211 ? -4.181 -3.343 16.261 1.00 96.69 211 ASN A N 1
ATOM 1674 C CA . ASN A 1 211 ? -4.067 -2.530 17.470 1.00 96.69 211 ASN A CA 1
ATOM 1675 C C . ASN A 1 211 ? -2.647 -2.670 18.029 1.00 96.69 211 ASN A C 1
ATOM 1677 O O . ASN A 1 211 ? -2.365 -3.568 18.826 1.00 96.69 211 ASN A O 1
ATOM 1681 N N . LEU A 1 212 ? -1.740 -1.828 17.539 1.00 97.56 212 LEU A N 1
ATOM 1682 C CA . LEU A 1 212 ? -0.313 -1.880 17.854 1.00 97.56 212 LEU A CA 1
ATOM 1683 C C . LEU A 1 212 ? -0.008 -1.169 19.179 1.00 97.56 212 LEU A C 1
ATOM 1685 O O . LEU A 1 212 ? -0.739 -0.269 19.605 1.00 97.56 212 LEU A O 1
ATOM 1689 N N . ARG A 1 213 ? 1.107 -1.537 19.818 1.00 96.06 213 ARG A N 1
ATOM 1690 C CA . ARG A 1 213 ? 1.671 -0.838 20.988 1.00 96.06 213 ARG A CA 1
ATOM 1691 C C . ARG A 1 213 ? 3.017 -0.205 20.637 1.00 96.06 213 ARG A C 1
ATOM 1693 O O . ARG A 1 213 ? 3.719 -0.729 19.780 1.00 96.06 213 ARG A O 1
ATOM 1700 N N . HIS A 1 214 ? 3.409 0.860 21.330 1.00 94.81 214 HIS A N 1
ATOM 1701 C CA . HIS A 1 214 ? 4.795 1.340 21.276 1.00 94.81 214 HIS A CA 1
ATOM 1702 C C . HIS A 1 214 ? 5.781 0.220 21.665 1.00 94.81 214 HIS A C 1
ATOM 1704 O O . HIS A 1 214 ? 5.496 -0.570 22.571 1.00 94.81 214 HIS A O 1
ATOM 1710 N N . THR A 1 215 ? 6.933 0.143 20.997 1.00 95.88 215 THR A N 1
ATOM 1711 C CA . THR A 1 215 ? 7.987 -0.838 21.320 1.00 95.88 215 THR A CA 1
ATOM 1712 C C . THR A 1 215 ? 8.907 -0.338 22.442 1.00 95.88 215 THR A C 1
ATOM 1714 O O . THR A 1 215 ? 8.929 0.849 22.767 1.00 95.88 215 THR A O 1
ATOM 1717 N N . LYS A 1 216 ? 9.684 -1.227 23.073 1.00 92.81 216 LYS A N 1
ATOM 1718 C CA . LYS A 1 216 ? 10.574 -0.907 24.212 1.00 92.81 216 LYS A CA 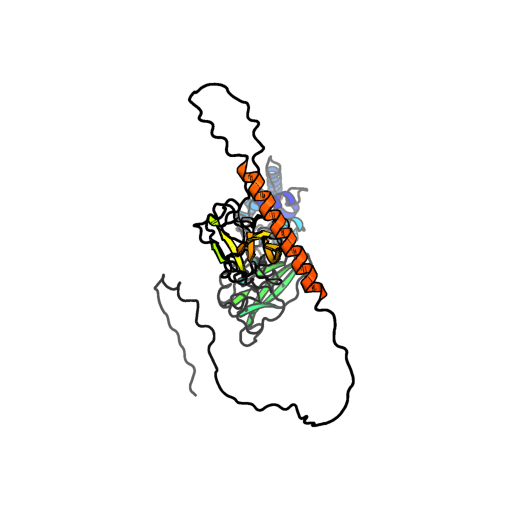1
ATOM 1719 C C . LYS A 1 216 ? 11.819 -0.112 23.810 1.00 92.81 216 LYS A C 1
ATOM 1721 O O . LYS A 1 216 ? 12.454 0.480 24.678 1.00 92.81 216 LYS A O 1
ATOM 1726 N N . GLY A 1 217 ? 12.164 -0.069 22.524 1.00 91.75 217 GLY A N 1
ATOM 1727 C CA . GLY A 1 217 ? 13.283 0.721 22.018 1.00 91.75 217 GLY A CA 1
ATOM 1728 C C . GLY A 1 217 ? 13.298 0.824 20.495 1.00 91.75 217 GLY A C 1
ATOM 1729 O O . GLY A 1 217 ? 12.691 0.016 19.799 1.00 91.75 217 GLY A O 1
ATOM 1730 N N . CYS A 1 218 ? 14.023 1.813 19.966 1.00 92.25 218 CYS A N 1
ATOM 1731 C CA . CYS A 1 218 ? 14.099 2.075 18.522 1.00 92.25 218 CYS A CA 1
ATOM 1732 C C . CYS A 1 218 ? 14.739 0.962 17.677 1.00 92.25 218 CYS A C 1
ATOM 1734 O O . CYS A 1 218 ? 14.688 1.030 16.455 1.00 92.25 218 CYS A O 1
ATOM 1736 N N . TYR A 1 219 ? 15.334 -0.051 18.306 1.00 92.38 219 TYR A N 1
ATOM 1737 C CA . TYR A 1 219 ? 15.833 -1.239 17.619 1.00 92.38 219 TYR A CA 1
ATOM 1738 C C . TYR A 1 219 ? 14.724 -2.253 17.286 1.00 92.38 219 TYR A C 1
ATOM 1740 O O . TYR A 1 219 ? 15.043 -3.281 16.698 1.00 92.38 219 TYR A O 1
ATOM 1748 N N . GLU A 1 220 ? 13.458 -1.993 17.643 1.00 95.31 220 GLU A N 1
ATOM 1749 C CA . GLU A 1 220 ? 12.306 -2.850 17.328 1.00 95.31 220 GLU A CA 1
ATOM 1750 C C . GLU A 1 220 ? 11.225 -2.091 16.528 1.00 95.31 220 GLU A C 1
ATOM 1752 O O . GLU A 1 220 ? 10.841 -0.971 16.893 1.00 95.31 220 GLU A O 1
ATOM 1757 N N . ALA A 1 221 ? 10.694 -2.723 15.474 1.00 96.56 221 ALA A N 1
ATOM 1758 C CA . ALA A 1 221 ? 9.624 -2.197 14.617 1.00 96.56 221 ALA A CA 1
ATOM 1759 C C . ALA A 1 221 ? 8.734 -3.305 14.014 1.00 96.56 221 ALA A C 1
ATOM 1761 O O . ALA A 1 221 ? 9.191 -4.423 13.767 1.00 96.56 221 ALA A O 1
ATOM 1762 N N . TYR A 1 222 ? 7.459 -2.988 13.768 1.00 98.06 222 TYR A N 1
ATOM 1763 C CA . TYR A 1 222 ? 6.461 -3.902 13.200 1.00 98.06 222 TYR A CA 1
ATOM 1764 C C . TYR A 1 222 ? 6.630 -4.068 11.686 1.00 98.06 222 TYR A C 1
ATOM 1766 O O . TYR A 1 222 ? 6.547 -3.087 10.935 1.00 98.06 222 TYR A O 1
ATOM 1774 N N . CYS A 1 223 ? 6.812 -5.318 11.255 1.00 97.44 223 CYS A N 1
ATOM 1775 C CA . CYS A 1 223 ? 6.905 -5.699 9.850 1.00 97.44 223 CYS A CA 1
ATOM 1776 C C . CYS A 1 223 ? 5.541 -5.776 9.169 1.00 97.44 223 CYS A C 1
ATOM 1778 O O . CYS A 1 223 ? 4.604 -6.343 9.730 1.00 97.44 223 CYS A O 1
ATOM 1780 N N . PHE A 1 224 ? 5.465 -5.322 7.921 1.00 97.81 224 PHE A N 1
ATOM 1781 C CA . PHE A 1 224 ? 4.326 -5.555 7.035 1.00 97.81 224 PHE A CA 1
ATOM 1782 C C . PHE A 1 224 ? 4.815 -5.705 5.594 1.00 97.81 224 PHE A C 1
ATOM 1784 O O . PHE A 1 224 ? 5.575 -4.866 5.113 1.00 97.81 224 PHE A O 1
ATOM 1791 N N . GLY A 1 225 ? 4.362 -6.760 4.920 1.00 96.31 225 GLY A N 1
ATOM 1792 C CA . GLY A 1 225 ? 4.713 -7.049 3.532 1.00 96.31 225 GLY A CA 1
ATOM 1793 C C . GLY A 1 225 ? 5.959 -7.918 3.336 1.00 96.31 225 GLY A C 1
ATOM 1794 O O . GLY A 1 225 ? 6.780 -8.109 4.238 1.00 96.31 225 GLY A O 1
ATOM 1795 N N . THR A 1 226 ? 6.056 -8.474 2.131 1.00 95.19 226 THR A N 1
ATOM 1796 C CA . THR A 1 226 ? 7.093 -9.420 1.681 1.00 95.19 226 THR A CA 1
ATOM 1797 C C . THR A 1 226 ? 7.869 -8.921 0.471 1.00 95.19 226 THR A C 1
ATOM 1799 O O . THR A 1 226 ? 8.936 -9.453 0.182 1.00 95.19 226 THR A O 1
ATOM 1802 N N . GLU A 1 227 ? 7.364 -7.904 -0.225 1.00 95.19 227 GLU A N 1
ATOM 1803 C CA . GLU A 1 227 ? 7.922 -7.428 -1.485 1.00 95.19 227 GLU A CA 1
ATOM 1804 C C . GLU A 1 227 ? 8.909 -6.285 -1.253 1.00 95.19 227 GLU A C 1
ATOM 1806 O O . GLU A 1 227 ? 8.805 -5.541 -0.275 1.00 95.19 227 GLU A O 1
ATOM 1811 N N . THR A 1 228 ? 9.887 -6.132 -2.143 1.00 92.12 228 THR A N 1
ATOM 1812 C CA . THR A 1 228 ? 10.850 -5.025 -2.096 1.00 92.12 228 THR A CA 1
ATOM 1813 C C . THR A 1 228 ? 10.644 -4.075 -3.264 1.00 92.12 228 THR A C 1
ATOM 1815 O O . THR A 1 228 ? 9.972 -4.394 -4.245 1.00 92.12 228 THR A O 1
ATOM 1818 N N . LYS A 1 229 ? 11.202 -2.874 -3.153 1.00 91.62 229 LYS A N 1
ATOM 1819 C CA . LYS A 1 229 ? 11.148 -1.868 -4.210 1.00 91.62 229 LYS A CA 1
ATOM 1820 C C . LYS A 1 229 ? 12.070 -2.275 -5.360 1.00 91.62 229 LYS A C 1
ATOM 1822 O O . LYS A 1 229 ? 13.194 -2.711 -5.115 1.00 91.62 229 LYS A O 1
ATOM 1827 N N . CYS A 1 230 ? 11.618 -2.110 -6.601 1.00 92.31 230 CYS A N 1
ATOM 1828 C CA . CYS A 1 230 ? 12.447 -2.376 -7.776 1.00 92.31 230 CYS A CA 1
ATOM 1829 C C . CYS A 1 230 ? 13.712 -1.496 -7.778 1.00 92.31 230 CYS A C 1
ATOM 1831 O O . CYS A 1 230 ? 13.715 -0.386 -7.228 1.00 92.31 230 CYS A O 1
ATOM 1833 N N . LEU A 1 231 ? 14.801 -1.981 -8.385 1.00 91.62 231 LEU A N 1
ATOM 1834 C CA . LEU A 1 231 ? 16.080 -1.269 -8.374 1.00 91.62 231 LEU A CA 1
ATOM 1835 C C . LEU A 1 231 ? 16.002 0.034 -9.184 1.00 91.62 231 LEU A C 1
ATOM 1837 O O . LEU A 1 231 ? 15.087 0.272 -9.972 1.00 91.62 231 LEU A O 1
ATOM 1841 N N . LYS A 1 232 ? 16.984 0.923 -9.003 1.00 90.12 232 LYS A N 1
ATOM 1842 C CA . LYS A 1 232 ? 17.002 2.230 -9.676 1.00 90.12 232 LYS A CA 1
ATOM 1843 C C . LYS A 1 232 ? 17.122 2.064 -11.198 1.00 90.12 232 LYS A C 1
ATOM 1845 O O . LYS A 1 232 ? 18.224 1.906 -11.715 1.00 90.12 232 LYS A O 1
ATOM 1850 N N . GLY A 1 233 ? 15.996 2.191 -11.897 1.00 89.00 233 GLY A N 1
ATOM 1851 C CA . GLY A 1 233 ? 15.874 1.963 -13.340 1.00 89.00 233 GLY A CA 1
ATOM 1852 C C . GLY A 1 233 ? 14.878 0.858 -13.698 1.00 89.00 233 GLY A C 1
ATOM 1853 O O . GLY A 1 233 ? 14.527 0.711 -14.862 1.00 89.00 233 GLY A O 1
ATOM 1854 N N . GLU A 1 234 ? 14.393 0.096 -12.731 1.00 92.12 234 GLU A N 1
ATOM 1855 C CA . GLU A 1 234 ? 13.361 -0.913 -12.937 1.00 92.12 234 GLU A CA 1
ATOM 1856 C C . GLU A 1 234 ? 11.972 -0.359 -12.597 1.00 92.12 234 GLU A C 1
ATOM 1858 O O . GLU A 1 234 ? 11.829 0.586 -11.818 1.00 92.12 234 GLU A O 1
ATOM 1863 N N . THR A 1 235 ? 10.941 -0.965 -13.179 1.00 91.06 235 THR A N 1
ATOM 1864 C CA . THR A 1 235 ? 9.535 -0.760 -12.813 1.00 91.06 235 THR A CA 1
ATOM 1865 C C . THR A 1 235 ? 8.803 -2.099 -12.809 1.00 91.06 235 THR A C 1
ATOM 1867 O O . THR A 1 235 ? 9.331 -3.094 -13.300 1.00 91.06 235 THR A O 1
ATOM 1870 N N . SER A 1 236 ? 7.578 -2.125 -12.295 1.00 91.31 236 SER A N 1
ATOM 1871 C CA . SER A 1 236 ? 6.691 -3.286 -12.370 1.00 91.31 236 SER A CA 1
ATOM 1872 C C . SER A 1 236 ? 5.234 -2.846 -12.474 1.00 91.31 236 SER A C 1
ATOM 1874 O O . SER A 1 236 ? 4.881 -1.741 -12.051 1.00 91.31 236 SER A O 1
ATOM 1876 N N . ASP A 1 237 ? 4.373 -3.742 -12.962 1.00 88.38 237 ASP A N 1
ATOM 1877 C CA . ASP A 1 237 ? 2.917 -3.547 -12.929 1.00 88.38 237 ASP A CA 1
ATOM 1878 C C . ASP A 1 237 ? 2.390 -3.458 -11.471 1.00 88.38 237 ASP A C 1
ATOM 1880 O O . ASP A 1 237 ? 1.357 -2.836 -11.229 1.00 88.38 237 ASP A O 1
ATOM 1884 N N . ASN A 1 238 ? 3.137 -3.968 -10.474 1.00 88.75 238 ASN A N 1
ATOM 1885 C CA . ASN A 1 238 ? 2.899 -3.757 -9.033 1.00 88.75 238 ASN A CA 1
ATOM 1886 C C . ASN A 1 238 ? 3.456 -2.398 -8.531 1.00 88.75 238 ASN A C 1
ATOM 1888 O O . ASN A 1 238 ? 4.065 -2.297 -7.465 1.00 88.75 238 ASN A O 1
ATOM 1892 N N . GLY A 1 239 ? 3.314 -1.340 -9.335 1.00 87.94 239 GLY A N 1
ATOM 1893 C CA . GLY A 1 239 ? 3.687 0.035 -8.979 1.00 87.94 239 GLY A CA 1
ATOM 1894 C C . GLY A 1 239 ? 5.162 0.257 -8.613 1.00 87.94 239 GLY A C 1
ATOM 1895 O O . GLY A 1 239 ? 5.459 1.163 -7.831 1.00 87.94 239 GLY A O 1
ATOM 1896 N N . GLY A 1 240 ? 6.084 -0.550 -9.150 1.00 90.88 240 GLY A N 1
ATOM 1897 C CA . GLY A 1 240 ? 7.519 -0.460 -8.850 1.00 90.88 240 GLY A CA 1
ATOM 1898 C C . GLY A 1 240 ? 7.979 -1.270 -7.630 1.00 90.88 240 GLY A C 1
ATOM 1899 O O . GLY A 1 240 ? 9.015 -0.948 -7.044 1.00 90.88 240 GLY A O 1
ATOM 1900 N N . PHE A 1 241 ? 7.235 -2.313 -7.258 1.00 94.12 241 PHE A N 1
ATOM 1901 C CA . PHE A 1 241 ? 7.613 -3.324 -6.262 1.00 94.12 241 PHE A CA 1
ATOM 1902 C C . PHE A 1 241 ? 7.696 -4.726 -6.881 1.00 94.12 241 PHE A C 1
ATOM 1904 O O . PHE A 1 241 ? 7.137 -4.968 -7.951 1.00 94.12 241 PHE A O 1
ATOM 1911 N N . THR A 1 242 ? 8.381 -5.665 -6.228 1.00 92.12 242 THR A N 1
ATOM 1912 C CA . THR A 1 242 ? 8.358 -7.079 -6.635 1.00 92.12 242 THR A CA 1
ATOM 1913 C C . THR A 1 242 ? 6.943 -7.679 -6.511 1.00 92.12 242 THR A C 1
ATOM 1915 O O . THR A 1 242 ? 6.085 -7.096 -5.841 1.00 92.12 242 THR A O 1
ATOM 1918 N N . PRO A 1 243 ? 6.656 -8.818 -7.171 1.00 91.56 243 PRO A N 1
ATOM 1919 C CA . PRO A 1 243 ? 7.426 -9.442 -8.253 1.00 91.56 243 PRO A CA 1
ATOM 1920 C C . PRO A 1 243 ? 7.312 -8.662 -9.579 1.00 91.56 243 PRO A C 1
ATOM 1922 O O . PRO A 1 243 ? 6.514 -7.741 -9.715 1.00 91.56 243 PRO A O 1
ATOM 1925 N N . GLY A 1 244 ? 8.101 -9.053 -10.586 1.00 90.25 244 GLY A N 1
ATOM 1926 C CA . GLY A 1 244 ? 7.991 -8.490 -11.941 1.00 90.25 244 GLY A CA 1
ATOM 1927 C C . GLY A 1 244 ? 8.696 -7.146 -12.152 1.00 90.25 244 GLY A C 1
ATOM 1928 O O . GLY A 1 244 ? 8.248 -6.356 -12.976 1.00 90.25 244 GLY A O 1
ATOM 1929 N N . CYS A 1 245 ? 9.782 -6.880 -11.419 1.00 92.62 245 CYS A N 1
ATOM 1930 C CA . CYS A 1 245 ? 10.676 -5.761 -11.717 1.00 92.62 245 CYS A CA 1
ATOM 1931 C C . CYS A 1 245 ? 11.415 -6.007 -13.045 1.00 92.62 245 CYS A C 1
ATOM 1933 O O . CYS A 1 245 ? 12.188 -6.959 -13.160 1.00 92.62 245 CYS A O 1
ATOM 1935 N N . GLU A 1 246 ? 11.194 -5.144 -14.035 1.00 91.81 246 GLU A N 1
ATOM 1936 C CA . GLU A 1 246 ? 11.879 -5.148 -15.331 1.00 91.81 246 GLU A CA 1
ATOM 1937 C C . GLU A 1 246 ? 12.531 -3.787 -15.611 1.00 91.81 246 GLU A C 1
ATOM 1939 O O . GLU A 1 246 ? 12.044 -2.743 -15.176 1.00 91.81 246 GLU A O 1
ATOM 1944 N N . VAL A 1 247 ? 13.632 -3.784 -16.370 1.00 91.25 247 VAL A N 1
ATOM 1945 C CA . VAL A 1 247 ? 14.369 -2.567 -16.754 1.00 91.25 247 VAL A CA 1
ATOM 1946 C C . VAL A 1 247 ? 13.486 -1.667 -17.624 1.00 91.25 247 VAL A C 1
ATOM 1948 O O . VAL A 1 247 ? 13.236 -1.975 -18.790 1.00 91.25 247 VAL A O 1
ATOM 1951 N N . ASP A 1 248 ? 13.056 -0.527 -17.083 1.00 90.56 248 ASP A N 1
ATOM 1952 C CA . ASP A 1 248 ? 12.159 0.408 -17.761 1.00 90.56 248 ASP A CA 1
ATOM 1953 C C . ASP A 1 248 ? 12.948 1.420 -18.614 1.00 90.56 248 ASP A C 1
ATOM 1955 O O . ASP A 1 248 ? 13.611 2.314 -18.074 1.00 90.56 248 ASP A O 1
ATOM 1959 N N . PRO A 1 249 ? 12.873 1.360 -19.955 1.00 92.44 249 PRO A N 1
ATOM 1960 C CA . PRO A 1 249 ? 13.598 2.281 -20.821 1.00 92.44 249 PRO A CA 1
ATOM 1961 C C . PRO A 1 249 ? 13.010 3.702 -20.856 1.00 92.44 249 PRO A C 1
ATOM 1963 O O . PRO A 1 249 ? 13.524 4.536 -21.604 1.00 92.44 249 PRO A O 1
ATOM 1966 N N . CYS A 1 250 ? 11.974 4.007 -20.068 1.00 90.75 250 CYS A N 1
ATOM 1967 C CA . CYS A 1 250 ? 11.553 5.373 -19.758 1.00 90.75 250 CYS A CA 1
ATOM 1968 C C . CYS A 1 250 ? 12.340 6.005 -18.596 1.00 90.75 250 CYS A C 1
ATOM 1970 O O . CYS A 1 250 ? 12.340 7.232 -18.472 1.00 90.75 250 CYS A O 1
ATOM 1972 N N . GLN A 1 251 ? 13.054 5.224 -17.776 1.00 91.31 251 GLN A N 1
ATOM 1973 C CA . GLN A 1 251 ? 13.890 5.766 -16.700 1.00 91.31 251 GLN A CA 1
ATOM 1974 C C . GLN A 1 251 ? 15.172 6.397 -17.250 1.00 91.31 251 GLN A C 1
ATOM 1976 O O . GLN A 1 251 ? 15.886 5.813 -18.068 1.00 91.31 251 GLN A O 1
ATOM 1981 N N . SER A 1 252 ? 15.518 7.579 -16.737 1.00 92.12 252 SER A N 1
ATOM 1982 C CA . SER A 1 252 ? 16.651 8.393 -17.209 1.00 92.12 252 SER A CA 1
ATOM 1983 C C . SER A 1 252 ? 18.038 7.785 -16.976 1.00 92.12 252 SER A C 1
ATOM 1985 O O . SER A 1 252 ? 19.016 8.284 -17.524 1.00 92.12 252 SER A O 1
ATOM 1987 N N . VAL A 1 253 ? 18.131 6.709 -16.190 1.00 92.81 253 VAL A N 1
ATOM 1988 C CA . VAL A 1 253 ? 19.356 5.910 -16.016 1.00 92.81 253 VAL A CA 1
ATOM 1989 C C . VAL A 1 253 ? 19.572 4.881 -17.131 1.00 92.81 253 VAL A C 1
ATOM 1991 O O . VAL A 1 253 ? 20.709 4.479 -17.361 1.00 92.81 253 VAL A O 1
ATOM 1994 N N . ASN A 1 254 ? 18.513 4.476 -17.840 1.00 94.38 254 ASN A N 1
ATOM 1995 C CA . ASN A 1 254 ? 18.567 3.387 -18.821 1.00 94.38 254 ASN A CA 1
ATOM 1996 C C . ASN A 1 254 ? 18.759 3.870 -20.259 1.00 94.38 254 ASN A C 1
ATOM 1998 O O . ASN A 1 254 ? 19.263 3.114 -21.091 1.00 94.38 254 ASN A O 1
ATOM 2002 N N . TYR A 1 255 ? 18.374 5.113 -20.564 1.00 94.44 255 TYR A N 1
ATOM 2003 C CA . TYR A 1 255 ? 18.561 5.715 -21.881 1.00 94.44 255 TYR A CA 1
ATOM 2004 C C . TYR A 1 255 ? 19.702 6.739 -21.898 1.00 94.44 255 TYR A C 1
ATOM 2006 O O . TYR A 1 255 ? 19.935 7.474 -20.941 1.00 94.44 255 TYR A O 1
ATOM 2014 N N . LYS A 1 256 ? 20.379 6.858 -23.041 1.00 94.62 256 LYS A N 1
ATOM 2015 C CA . LYS A 1 256 ? 21.285 7.979 -23.345 1.00 94.62 256 LYS A CA 1
ATOM 2016 C C . LYS A 1 256 ? 20.507 9.078 -24.071 1.00 94.62 256 LYS A C 1
ATOM 2018 O O . LYS A 1 256 ? 19.575 8.777 -24.812 1.00 94.62 256 LYS A O 1
ATOM 2023 N N . VAL A 1 257 ? 20.888 10.344 -23.918 1.00 92.56 257 VAL A N 1
ATOM 2024 C CA . VAL A 1 257 ? 20.292 11.428 -24.721 1.00 92.56 257 VAL A CA 1
ATOM 2025 C C . VAL A 1 257 ? 21.033 11.543 -26.053 1.00 92.56 257 VAL A C 1
ATOM 2027 O O . VAL A 1 257 ? 22.199 11.938 -26.083 1.00 92.56 257 VAL A O 1
ATOM 2030 N N . LEU A 1 258 ? 20.357 11.215 -27.156 1.00 89.00 258 LEU A N 1
ATOM 2031 C CA . LEU A 1 258 ? 20.811 11.515 -28.512 1.00 89.00 258 LEU A CA 1
ATOM 2032 C C . LEU A 1 258 ? 20.382 12.946 -28.856 1.00 89.00 258 LEU A C 1
ATOM 2034 O O . LEU A 1 258 ? 19.295 13.170 -29.390 1.00 89.00 258 LEU A O 1
ATOM 2038 N N . ARG A 1 259 ? 21.238 13.918 -28.523 1.00 81.38 259 ARG A N 1
ATOM 2039 C CA . ARG A 1 259 ? 21.072 15.302 -28.986 1.00 81.38 259 ARG A CA 1
ATOM 2040 C C . ARG A 1 259 ? 21.236 15.337 -30.500 1.00 81.38 259 ARG A C 1
ATOM 2042 O O . ARG A 1 259 ? 22.280 14.931 -31.010 1.00 81.38 259 ARG A O 1
ATOM 2049 N N . MET A 1 260 ? 20.214 15.797 -31.210 1.00 70.81 260 MET A N 1
ATOM 2050 C CA . MET A 1 260 ? 20.253 15.890 -32.665 1.00 70.81 260 MET A CA 1
ATOM 2051 C C . MET A 1 260 ? 20.896 17.192 -33.135 1.00 70.81 260 MET A C 1
ATOM 2053 O O . MET A 1 260 ? 20.517 18.285 -32.721 1.00 70.81 260 MET A O 1
ATOM 2057 N N . GLU A 1 261 ? 21.786 17.076 -34.115 1.00 72.25 261 GLU A N 1
ATOM 2058 C CA . GLU A 1 261 ? 22.010 18.157 -35.069 1.00 72.25 261 GLU A CA 1
ATOM 2059 C C . GLU A 1 261 ? 20.749 18.362 -35.918 1.00 72.25 261 GLU A C 1
ATOM 2061 O O . GLU A 1 261 ? 20.109 17.389 -36.325 1.00 72.25 261 GLU A O 1
ATOM 2066 N N . VAL A 1 262 ? 20.442 19.612 -36.284 1.00 81.12 262 VAL A N 1
ATOM 2067 C CA . VAL A 1 262 ? 19.345 19.942 -37.220 1.00 81.12 262 VAL A CA 1
ATOM 2068 C C . VAL A 1 262 ? 19.479 19.170 -38.541 1.00 81.12 262 VAL A C 1
ATOM 2070 O O . VAL A 1 262 ? 18.471 18.782 -39.130 1.00 81.12 262 VAL A O 1
ATOM 2073 N N . LYS A 1 263 ? 20.717 18.850 -38.944 1.00 84.19 263 LYS A N 1
ATOM 2074 C CA . LYS A 1 263 ? 21.047 17.991 -40.088 1.00 84.19 263 LYS A CA 1
ATOM 2075 C C . LYS A 1 263 ? 20.353 16.623 -40.072 1.00 84.19 263 LYS A C 1
ATOM 2077 O O . LYS A 1 263 ? 20.025 16.122 -41.135 1.00 84.19 263 LYS A O 1
ATOM 2082 N N . ARG A 1 264 ? 20.073 16.032 -38.902 1.00 85.00 264 ARG A N 1
ATOM 2083 C CA . ARG A 1 264 ? 19.378 14.729 -38.784 1.00 85.00 264 ARG A CA 1
ATOM 2084 C C . ARG A 1 264 ? 17.871 14.791 -39.067 1.00 85.00 264 ARG A C 1
ATOM 2086 O O . ARG A 1 264 ? 17.217 13.748 -39.073 1.00 85.00 264 ARG A O 1
ATOM 2093 N N . SER A 1 265 ? 17.313 15.989 -39.261 1.00 88.00 265 SER A N 1
ATOM 2094 C CA . SER A 1 265 ? 15.900 16.185 -39.589 1.00 88.00 265 SER A CA 1
ATOM 2095 C C . SER A 1 265 ? 15.563 15.616 -40.964 1.00 88.00 265 SER A C 1
ATOM 2097 O O . SER A 1 265 ? 16.276 15.878 -41.929 1.00 88.00 265 SER A O 1
ATOM 2099 N N . ALA A 1 266 ? 14.415 14.956 -41.087 1.00 85.81 266 ALA A N 1
ATOM 2100 C CA . ALA A 1 266 ? 13.854 14.512 -42.364 1.00 85.81 266 ALA A CA 1
ATOM 2101 C C . ALA A 1 266 ? 13.710 15.619 -43.433 1.00 85.81 266 ALA A C 1
ATOM 2103 O O . ALA A 1 266 ? 13.678 15.325 -44.625 1.00 85.81 266 ALA A O 1
ATOM 2104 N N . ASN A 1 267 ? 13.660 16.890 -43.016 1.00 85.69 267 ASN A N 1
ATOM 2105 C CA . ASN A 1 267 ? 13.603 18.052 -43.911 1.00 85.69 267 ASN A CA 1
ATOM 2106 C C . ASN A 1 267 ? 14.981 18.486 -44.450 1.00 85.69 267 ASN A C 1
ATOM 2108 O O . ASN A 1 267 ? 15.051 19.360 -45.311 1.00 85.69 267 ASN A O 1
ATOM 2112 N N . TYR A 1 268 ? 16.077 17.916 -43.943 1.00 88.75 268 TYR A N 1
ATOM 2113 C CA . TYR A 1 268 ? 17.435 18.234 -44.375 1.00 88.75 268 TYR A CA 1
ATOM 2114 C C . TYR A 1 268 ? 17.866 17.345 -45.547 1.00 88.75 268 TYR A C 1
ATOM 2116 O O . TYR A 1 268 ? 17.677 16.128 -45.513 1.00 88.75 268 TYR A O 1
ATOM 2124 N N . SER A 1 269 ? 18.499 17.943 -46.555 1.00 90.44 269 SER A N 1
ATOM 2125 C CA . SER A 1 269 ? 19.170 17.239 -47.655 1.00 90.44 269 SER A CA 1
ATOM 2126 C C . SER A 1 269 ? 20.650 17.616 -47.658 1.00 90.44 269 SER A C 1
ATOM 2128 O O . SER A 1 269 ? 20.972 18.790 -47.479 1.00 90.44 269 SER A O 1
ATOM 2130 N N . LEU A 1 270 ? 21.534 16.631 -47.824 1.00 89.81 270 LEU A N 1
ATOM 2131 C CA . LEU A 1 270 ? 22.977 16.846 -47.931 1.00 89.81 270 LEU A CA 1
ATOM 2132 C C . LEU A 1 270 ? 23.334 17.606 -49.208 1.00 89.81 270 LEU A C 1
ATOM 2134 O O . LEU A 1 270 ? 22.847 17.278 -50.290 1.00 89.81 270 LEU A O 1
ATOM 2138 N N . ASN A 1 271 ? 24.243 18.564 -49.063 1.00 87.19 271 ASN A N 1
ATOM 2139 C CA . ASN A 1 271 ? 24.883 19.295 -50.152 1.00 87.19 271 ASN A CA 1
ATOM 2140 C C . ASN A 1 271 ? 26.307 18.747 -50.375 1.00 87.19 271 ASN A C 1
ATOM 2142 O O . ASN A 1 271 ? 26.802 17.953 -49.575 1.00 87.19 271 ASN A O 1
ATOM 2146 N N . GLU A 1 272 ? 26.986 19.163 -51.446 1.00 82.50 272 GLU A N 1
ATOM 2147 C CA . GLU A 1 272 ? 28.321 18.637 -51.790 1.00 82.50 272 GLU A CA 1
ATOM 2148 C C . GLU A 1 272 ? 29.390 18.954 -50.722 1.00 82.50 272 GLU A C 1
ATOM 2150 O O . GLU A 1 272 ? 30.254 18.120 -50.455 1.00 82.50 272 GLU A O 1
ATOM 2155 N N . ASP A 1 273 ? 29.273 20.105 -50.049 1.00 85.56 273 ASP A N 1
ATOM 2156 C CA . ASP A 1 273 ? 30.156 20.533 -48.951 1.00 85.56 273 ASP A CA 1
ATOM 2157 C C . ASP A 1 273 ? 29.811 19.906 -47.579 1.00 85.56 273 ASP A C 1
ATOM 2159 O O . ASP A 1 273 ? 30.518 20.132 -46.592 1.00 85.56 273 ASP A O 1
ATOM 2163 N N . ASP A 1 274 ? 28.718 19.141 -47.458 1.00 85.50 274 ASP A N 1
ATOM 2164 C CA . ASP A 1 274 ? 28.277 18.613 -46.165 1.00 85.50 274 ASP A CA 1
ATOM 2165 C C . ASP A 1 274 ? 28.980 17.309 -45.768 1.00 85.50 274 ASP A C 1
ATOM 2167 O O . ASP A 1 274 ? 28.804 16.250 -46.377 1.00 85.50 274 ASP A O 1
ATOM 2171 N N . THR A 1 275 ? 29.653 17.330 -44.613 1.00 87.56 275 THR A N 1
ATOM 2172 C CA . THR A 1 275 ? 30.023 16.100 -43.901 1.00 87.56 275 THR A CA 1
ATOM 2173 C C . THR A 1 275 ? 28.764 15.301 -43.553 1.00 87.56 275 THR A C 1
ATOM 2175 O O . THR A 1 275 ? 27.979 15.702 -42.690 1.00 87.56 275 THR A O 1
ATOM 2178 N N . ALA A 1 276 ? 28.587 14.159 -44.220 1.00 88.31 276 ALA A N 1
ATOM 2179 C CA . ALA A 1 276 ? 27.497 13.226 -43.967 1.00 88.31 276 ALA A CA 1
ATOM 2180 C C . ALA A 1 276 ? 27.598 12.594 -42.569 1.00 88.31 276 ALA A C 1
ATOM 2182 O O . ALA A 1 276 ? 28.661 12.132 -42.154 1.00 88.31 276 ALA A O 1
ATOM 2183 N N . ILE A 1 277 ? 26.464 12.520 -41.879 1.00 87.12 277 ILE A N 1
ATOM 2184 C CA . ILE A 1 277 ? 26.325 11.920 -40.554 1.00 87.12 277 ILE A CA 1
ATOM 2185 C C . ILE A 1 277 ? 26.443 10.395 -40.638 1.00 87.12 277 ILE A C 1
ATOM 2187 O O . ILE A 1 277 ? 25.854 9.752 -41.513 1.00 87.12 277 ILE A O 1
ATOM 2191 N N . GLU A 1 278 ? 27.178 9.819 -39.687 1.00 86.69 278 GLU A N 1
ATOM 2192 C CA . GLU A 1 278 ? 27.348 8.379 -39.502 1.00 86.69 278 GLU A CA 1
ATOM 2193 C C . GLU A 1 278 ? 26.972 7.948 -38.073 1.00 86.69 278 GLU A C 1
ATOM 2195 O O . GLU A 1 278 ? 27.463 8.500 -37.090 1.00 86.69 278 GLU A O 1
ATOM 2200 N N . ASP A 1 279 ? 26.132 6.918 -37.949 1.00 87.62 279 ASP A N 1
ATOM 2201 C CA . ASP A 1 279 ? 25.853 6.226 -36.679 1.00 87.62 279 ASP A CA 1
ATOM 2202 C C . ASP A 1 279 ? 26.722 4.963 -36.501 1.00 87.62 279 ASP A C 1
ATOM 2204 O O . ASP A 1 279 ? 26.460 4.115 -35.648 1.00 87.62 279 ASP A O 1
ATOM 2208 N N . SER A 1 280 ? 27.826 4.867 -37.249 1.00 85.81 280 SER A N 1
ATOM 2209 C CA . SER A 1 280 ? 28.858 3.828 -37.100 1.00 85.81 280 SER A CA 1
ATOM 2210 C C . SER A 1 280 ? 29.532 3.828 -35.724 1.00 85.81 280 SER A C 1
ATOM 2212 O O . SER A 1 280 ? 30.044 2.804 -35.267 1.00 85.81 280 SER A O 1
ATOM 2214 N N . ARG A 1 281 ? 29.481 4.968 -35.022 1.00 83.94 281 ARG A N 1
ATOM 2215 C CA . ARG A 1 281 ? 30.015 5.173 -33.664 1.00 83.94 281 ARG A CA 1
ATOM 2216 C C . ARG A 1 281 ? 28.933 5.154 -32.575 1.00 83.94 281 ARG A C 1
ATOM 2218 O O . ARG A 1 281 ? 29.260 5.247 -31.389 1.00 83.94 281 ARG A O 1
ATOM 2225 N N . LEU A 1 282 ? 27.655 5.038 -32.947 1.00 89.94 282 LEU A N 1
ATOM 2226 C CA . LEU A 1 282 ? 26.541 4.922 -32.006 1.00 89.94 282 LEU A CA 1
ATOM 2227 C C . LEU A 1 282 ? 26.590 3.529 -31.368 1.00 89.94 282 LEU A C 1
ATOM 2229 O O . LEU A 1 282 ? 26.490 2.527 -32.060 1.00 89.94 282 LEU A O 1
ATOM 2233 N N . ARG A 1 283 ? 26.759 3.437 -30.044 1.00 92.12 283 ARG A N 1
ATOM 2234 C CA . ARG A 1 283 ? 26.789 2.136 -29.349 1.00 92.12 283 ARG A CA 1
ATOM 2235 C C . ARG A 1 283 ? 25.372 1.618 -29.125 1.00 92.12 283 ARG A C 1
ATOM 2237 O O . ARG A 1 283 ? 24.590 2.327 -28.493 1.00 92.12 283 ARG A O 1
ATOM 2244 N N . THR A 1 284 ? 25.098 0.373 -29.516 1.00 94.31 284 THR A N 1
ATOM 2245 C CA . THR A 1 284 ? 23.812 -0.312 -29.292 1.00 94.31 284 THR A CA 1
ATOM 2246 C C . THR A 1 284 ? 23.255 -0.082 -27.879 1.00 94.31 284 THR A C 1
ATOM 2248 O O . THR A 1 284 ? 23.991 -0.164 -26.890 1.00 94.31 284 THR A O 1
ATOM 2251 N N . GLY A 1 285 ? 21.961 0.228 -27.775 1.00 95.44 285 GLY A N 1
ATOM 2252 C CA . GLY A 1 285 ? 21.278 0.481 -26.504 1.00 95.44 285 GLY A CA 1
ATOM 2253 C C . GLY A 1 285 ? 20.095 1.442 -26.625 1.00 95.44 285 GLY A C 1
ATOM 2254 O O . GLY A 1 285 ? 19.732 1.866 -27.720 1.00 95.44 285 GLY A O 1
ATOM 2255 N N . TRP A 1 286 ? 19.501 1.801 -25.485 1.00 96.50 286 TRP A N 1
ATOM 2256 C CA . TRP A 1 286 ? 18.383 2.744 -25.418 1.00 96.50 286 TRP A CA 1
ATOM 2257 C C . TRP A 1 286 ? 18.826 4.204 -25.552 1.00 96.50 286 TRP A C 1
ATOM 2259 O O . TRP A 1 286 ? 19.768 4.657 -24.893 1.00 96.50 286 TRP A O 1
ATOM 2269 N N . TYR A 1 287 ? 18.086 4.957 -26.362 1.00 95.31 287 TYR A N 1
ATOM 2270 C CA . TYR A 1 287 ? 18.259 6.387 -26.576 1.00 95.31 287 TYR A CA 1
ATOM 2271 C C . TYR A 1 287 ? 16.927 7.131 -26.464 1.00 95.31 287 TYR A C 1
ATOM 2273 O O . TYR A 1 287 ? 15.927 6.726 -27.057 1.00 95.31 287 TYR A O 1
ATOM 2281 N N . ARG A 1 288 ? 16.931 8.259 -25.751 1.00 93.88 288 ARG A N 1
ATOM 2282 C CA . ARG A 1 288 ? 15.928 9.320 -25.888 1.00 93.88 288 ARG A CA 1
ATOM 2283 C C . ARG A 1 288 ? 16.462 10.341 -26.881 1.00 93.88 288 ARG A C 1
ATOM 2285 O O . ARG A 1 288 ? 17.604 10.776 -26.755 1.00 93.88 288 ARG A O 1
ATOM 2292 N N . VAL A 1 289 ? 15.632 10.742 -27.831 1.00 90.56 289 VAL A N 1
ATOM 2293 C CA . VAL A 1 289 ? 15.961 11.788 -28.804 1.00 90.56 289 VAL A CA 1
ATOM 2294 C C . VAL A 1 289 ? 15.665 13.162 -28.199 1.00 90.56 289 VAL A C 1
ATOM 2296 O O . VAL A 1 289 ? 14.687 13.316 -27.462 1.00 90.56 289 VAL A O 1
ATOM 2299 N N . ASP A 1 290 ? 16.530 14.135 -28.478 1.00 88.00 290 ASP A N 1
ATOM 2300 C CA . ASP A 1 290 ? 16.402 15.521 -28.020 1.00 88.00 290 ASP A CA 1
ATOM 2301 C C . ASP A 1 290 ? 16.689 16.472 -29.194 1.00 88.00 290 ASP A C 1
ATOM 2303 O O . ASP A 1 290 ? 17.830 16.593 -29.654 1.00 88.00 290 ASP A O 1
ATOM 2307 N N . SER A 1 291 ? 15.621 17.057 -29.745 1.00 84.12 291 SER A N 1
ATOM 2308 C CA . SER A 1 291 ? 15.606 17.758 -31.031 1.00 84.12 291 SER A CA 1
ATOM 2309 C C . SER A 1 291 ? 14.507 18.817 -31.119 1.00 84.12 291 SER A C 1
ATOM 2311 O O . SER A 1 291 ? 13.363 18.593 -30.720 1.00 84.12 291 SER A O 1
ATOM 2313 N N . VAL A 1 292 ? 14.832 19.944 -31.756 1.00 82.50 292 VAL A N 1
ATOM 2314 C CA . VAL A 1 292 ? 13.870 21.003 -32.116 1.00 82.50 292 VAL A CA 1
ATOM 2315 C C . VAL A 1 292 ? 13.092 20.709 -33.408 1.00 82.50 292 VAL A C 1
ATOM 2317 O O . VAL A 1 292 ? 12.136 21.414 -33.711 1.00 82.50 292 VAL A O 1
ATOM 2320 N N . THR A 1 293 ? 13.473 19.679 -34.174 1.00 82.81 293 THR A N 1
ATOM 2321 C CA . THR A 1 293 ? 12.833 19.306 -35.457 1.00 82.81 293 THR A CA 1
ATOM 2322 C C . THR A 1 293 ? 11.908 18.085 -35.353 1.00 82.81 293 THR A C 1
ATOM 2324 O O . THR A 1 293 ? 11.469 17.538 -36.366 1.00 82.81 293 THR A O 1
ATOM 2327 N N . GLY A 1 294 ? 11.599 17.664 -34.122 1.00 87.31 294 GLY A N 1
ATOM 2328 C CA . GLY A 1 294 ? 10.844 16.453 -33.801 1.00 87.31 294 GLY A CA 1
ATOM 2329 C C . GLY A 1 294 ? 11.751 15.296 -33.366 1.00 87.31 294 GLY A C 1
ATOM 2330 O O . GLY A 1 294 ? 12.899 15.193 -33.794 1.00 87.31 294 GLY A O 1
ATOM 2331 N N . ASN A 1 295 ? 11.221 14.440 -32.486 1.00 89.25 295 ASN A N 1
ATOM 2332 C CA . ASN A 1 295 ? 11.987 13.429 -31.743 1.00 89.25 295 ASN A CA 1
ATOM 2333 C C . ASN A 1 295 ? 11.718 11.977 -32.181 1.00 89.25 295 ASN A C 1
ATOM 2335 O O . ASN A 1 295 ? 12.373 11.060 -31.692 1.00 89.25 295 ASN A O 1
ATOM 2339 N N . ASP A 1 296 ? 10.753 11.747 -33.073 1.00 91.19 296 ASP A N 1
ATOM 2340 C CA . ASP A 1 296 ? 10.394 10.403 -33.529 1.00 91.19 296 ASP A CA 1
ATOM 2341 C C . ASP A 1 296 ? 11.195 9.991 -34.775 1.00 91.19 296 ASP A C 1
ATOM 2343 O O . ASP A 1 296 ? 11.514 10.836 -35.612 1.00 91.19 296 ASP A O 1
ATOM 2347 N N . ILE A 1 297 ? 11.492 8.692 -34.928 1.00 92.62 297 ILE A N 1
ATOM 2348 C CA . ILE A 1 297 ? 12.010 8.136 -36.195 1.00 92.62 297 ILE A CA 1
ATOM 2349 C C . ILE A 1 297 ? 10.919 8.265 -37.263 1.00 92.62 297 ILE A C 1
ATOM 2351 O O . ILE A 1 297 ? 9.772 7.878 -37.016 1.00 92.62 297 ILE A O 1
ATOM 2355 N N . VAL A 1 298 ? 11.271 8.738 -38.463 1.00 92.38 298 VAL A N 1
ATOM 2356 C CA . VAL A 1 298 ? 10.316 8.819 -39.582 1.00 92.38 298 VAL A CA 1
ATOM 2357 C C . VAL A 1 298 ? 9.739 7.445 -39.929 1.00 92.38 298 VAL A C 1
ATOM 2359 O O . VAL A 1 298 ? 10.473 6.471 -40.092 1.00 92.38 298 VAL A O 1
ATOM 2362 N N . ASN A 1 299 ? 8.414 7.362 -40.066 1.00 90.81 299 ASN A N 1
ATOM 2363 C CA . ASN A 1 299 ? 7.682 6.122 -40.355 1.00 90.81 299 ASN A CA 1
ATOM 2364 C C . ASN A 1 299 ? 7.322 5.936 -41.844 1.00 90.81 299 ASN A C 1
ATOM 2366 O O . ASN A 1 299 ? 6.477 5.107 -42.183 1.00 90.81 299 ASN A O 1
ATOM 2370 N N . GLN A 1 300 ? 7.934 6.725 -42.731 1.00 88.75 300 GLN A N 1
ATOM 2371 C CA . GLN A 1 300 ? 7.764 6.659 -44.185 1.00 88.75 300 GLN A CA 1
ATOM 2372 C C . GLN A 1 300 ? 9.137 6.615 -44.863 1.00 88.75 300 GLN A C 1
ATOM 2374 O O . GLN A 1 300 ? 10.140 7.031 -44.280 1.00 88.75 300 GLN A O 1
ATOM 2379 N N . SER A 1 301 ? 9.180 6.123 -46.099 1.00 90.19 301 SER A N 1
ATOM 2380 C CA . SER A 1 301 ? 10.411 5.997 -46.877 1.00 90.19 301 SER A CA 1
ATOM 2381 C C . SER A 1 301 ? 11.010 7.353 -47.247 1.00 90.19 301 SER A C 1
ATOM 2383 O O . SER A 1 301 ? 10.395 8.123 -47.984 1.00 90.19 301 SER A O 1
ATOM 2385 N N . VAL A 1 302 ? 12.238 7.593 -46.793 1.00 90.88 302 VAL A N 1
ATOM 2386 C CA . VAL A 1 302 ? 13.087 8.720 -47.211 1.00 90.88 302 VAL A CA 1
ATOM 2387 C C . VAL A 1 302 ? 14.052 8.296 -48.318 1.00 90.88 302 VAL A C 1
ATOM 2389 O O . VAL A 1 302 ? 14.507 7.150 -48.363 1.00 90.88 302 VAL A O 1
ATOM 2392 N N . SER A 1 303 ? 14.370 9.222 -49.215 1.00 90.12 303 SER A N 1
ATOM 2393 C CA . SER A 1 303 ? 15.361 9.044 -50.280 1.00 90.12 303 SER A CA 1
ATOM 2394 C C . SER A 1 303 ? 16.792 9.089 -49.733 1.00 90.12 303 SER A C 1
ATOM 2396 O O . SER A 1 303 ? 17.037 9.558 -48.623 1.00 90.12 303 SER A O 1
ATOM 2398 N N . MET A 1 304 ? 17.764 8.636 -50.531 1.00 90.62 304 MET A N 1
ATOM 2399 C CA . MET A 1 304 ? 19.184 8.881 -50.244 1.00 90.62 304 MET A CA 1
ATOM 2400 C C . MET A 1 304 ? 19.485 10.376 -50.073 1.00 90.62 304 MET A C 1
ATOM 2402 O O . MET A 1 304 ? 18.775 11.222 -50.616 1.00 90.62 304 MET A O 1
ATOM 2406 N N . MET A 1 305 ? 20.567 10.682 -49.351 1.00 89.94 305 MET A N 1
ATOM 2407 C CA . MET A 1 305 ? 21.038 12.045 -49.049 1.00 89.94 305 MET A CA 1
ATOM 2408 C C . MET A 1 305 ? 20.097 12.889 -48.166 1.00 89.94 305 MET A C 1
ATOM 2410 O O . MET A 1 305 ? 20.442 14.019 -47.825 1.00 89.94 305 MET A O 1
ATOM 2414 N N . GLN A 1 306 ? 18.944 12.360 -47.744 1.00 91.19 306 GLN A N 1
ATOM 2415 C CA . GLN A 1 306 ? 18.077 13.005 -46.755 1.00 91.19 306 GLN A CA 1
ATOM 2416 C C . GLN A 1 306 ? 18.553 12.740 -45.319 1.00 91.19 306 GLN A C 1
ATOM 2418 O O . GLN A 1 306 ? 19.346 11.835 -45.054 1.00 91.19 306 GLN A O 1
ATOM 2423 N N . CYS A 1 307 ? 18.054 13.533 -44.369 1.00 90.94 307 CYS A N 1
ATOM 2424 C CA . CYS A 1 307 ? 18.361 13.405 -42.941 1.00 90.94 307 CYS A CA 1
ATOM 2425 C C . CYS A 1 307 ? 19.857 13.556 -42.611 1.00 90.94 307 CYS A C 1
ATOM 2427 O O . CYS A 1 307 ? 20.361 12.962 -41.655 1.00 90.94 307 CYS A O 1
ATOM 2429 N N . GLY A 1 308 ? 20.577 14.330 -43.431 1.00 89.75 308 GLY A N 1
ATOM 2430 C CA . GLY A 1 308 ? 21.989 14.649 -43.215 1.00 89.75 308 GLY A CA 1
ATOM 2431 C C . GLY A 1 308 ? 22.926 13.455 -43.374 1.00 89.75 308 GLY A C 1
ATOM 2432 O O . GLY A 1 308 ? 24.065 13.519 -42.924 1.00 89.75 308 GLY A O 1
ATOM 2433 N N . THR A 1 309 ? 22.478 12.360 -43.987 1.00 91.56 309 THR A N 1
ATOM 2434 C CA . THR A 1 309 ? 23.249 11.121 -44.142 1.00 91.56 309 THR A CA 1
ATOM 2435 C C . THR A 1 309 ? 23.057 10.549 -45.551 1.00 91.56 309 THR A C 1
ATOM 2437 O O . THR A 1 309 ? 22.058 10.826 -46.214 1.00 91.56 309 THR A O 1
ATOM 2440 N N . LEU A 1 310 ? 24.030 9.792 -46.065 1.00 91.62 310 LEU A N 1
ATOM 2441 C CA . LEU A 1 310 ? 23.970 9.291 -47.446 1.00 91.62 310 LEU A CA 1
ATOM 2442 C C . LEU A 1 310 ? 22.928 8.171 -47.575 1.00 91.62 310 LEU A C 1
ATOM 2444 O O . LEU A 1 310 ? 22.169 8.136 -48.548 1.00 91.62 310 LEU A O 1
ATOM 2448 N N . TYR A 1 311 ? 22.866 7.307 -46.560 1.00 93.12 311 TYR A N 1
ATOM 2449 C CA . TYR A 1 311 ? 21.964 6.163 -46.474 1.00 93.12 311 TYR A CA 1
ATOM 2450 C C . TYR A 1 311 ? 21.079 6.264 -45.216 1.00 93.12 311 TYR A C 1
ATOM 2452 O O . TYR A 1 311 ? 21.397 5.659 -44.187 1.00 93.12 311 TYR A O 1
ATOM 2460 N N . PRO A 1 312 ? 19.984 7.045 -45.244 1.00 94.00 312 PRO A N 1
ATOM 2461 C CA . PRO A 1 312 ? 19.124 7.217 -44.078 1.00 94.00 312 PRO A CA 1
ATOM 2462 C C . PRO A 1 312 ? 18.327 5.953 -43.734 1.00 94.00 312 PRO A C 1
ATOM 2464 O O . PRO A 1 312 ? 17.899 5.196 -44.612 1.00 94.00 312 PRO A O 1
ATOM 2467 N N . LEU A 1 313 ? 18.120 5.740 -42.432 1.00 94.50 313 LEU A N 1
ATOM 2468 C CA . LEU A 1 313 ? 17.309 4.662 -41.871 1.00 94.50 313 LEU A CA 1
ATOM 2469 C C . LEU A 1 313 ? 15.961 5.206 -41.377 1.00 94.50 313 LEU A C 1
ATOM 2471 O O . LEU A 1 313 ? 15.926 6.078 -40.508 1.00 94.50 313 LEU A O 1
ATOM 2475 N N . TRP A 1 314 ? 14.865 4.642 -41.889 1.00 93.94 314 TRP A N 1
ATOM 2476 C CA . TRP A 1 314 ? 13.478 4.971 -41.523 1.00 93.94 314 TRP A CA 1
ATOM 2477 C C . TRP A 1 314 ? 12.737 3.754 -40.966 1.00 93.94 314 TRP A C 1
ATOM 2479 O O . TRP A 1 314 ? 13.076 2.618 -41.289 1.00 93.94 314 TRP A O 1
ATOM 2489 N N . MET A 1 315 ? 11.729 3.955 -40.121 1.00 94.25 315 MET A N 1
ATOM 2490 C CA . MET A 1 315 ? 11.005 2.879 -39.440 1.00 94.25 315 MET A CA 1
ATOM 2491 C C . MET A 1 315 ? 9.844 2.331 -40.276 1.00 94.25 315 MET A C 1
ATOM 2493 O O . MET A 1 315 ? 9.008 3.080 -40.772 1.00 94.25 315 MET A O 1
ATOM 2497 N N . GLN A 1 316 ? 9.741 1.005 -40.374 1.00 90.75 316 GLN A N 1
ATOM 2498 C CA . GLN A 1 316 ? 8.578 0.348 -40.962 1.00 90.75 316 GLN A CA 1
ATOM 2499 C C . GLN A 1 316 ? 7.435 0.253 -39.947 1.00 90.75 316 GLN A C 1
ATOM 2501 O O . GLN A 1 316 ? 7.601 -0.302 -38.857 1.00 90.75 316 GLN A O 1
ATOM 2506 N N . GLY A 1 317 ? 6.256 0.725 -40.352 1.00 84.06 317 GLY A N 1
ATOM 2507 C CA . GLY A 1 317 ? 5.048 0.714 -39.531 1.00 84.06 317 GLY A CA 1
ATOM 2508 C C . GLY A 1 317 ? 4.963 1.898 -38.566 1.00 84.06 317 GLY A C 1
ATOM 2509 O O . GLY A 1 317 ? 5.913 2.654 -38.369 1.00 84.06 317 GLY A O 1
ATOM 2510 N N . ASN A 1 318 ? 3.784 2.074 -37.972 1.00 84.81 318 ASN A N 1
ATOM 2511 C CA . ASN A 1 318 ? 3.487 3.263 -37.182 1.00 84.81 318 ASN A CA 1
ATOM 2512 C C . ASN A 1 318 ? 4.287 3.328 -35.874 1.00 84.81 318 ASN A C 1
ATOM 2514 O O . ASN A 1 318 ? 4.572 2.311 -35.220 1.00 84.81 318 ASN A O 1
ATOM 2518 N N . ILE A 1 319 ? 4.607 4.568 -35.499 1.00 83.19 319 ILE A N 1
ATOM 2519 C CA . ILE A 1 319 ? 5.115 4.928 -34.177 1.00 83.19 319 ILE A CA 1
ATOM 2520 C C . ILE A 1 319 ? 4.060 4.493 -33.140 1.00 83.19 319 ILE A C 1
ATOM 2522 O O . ILE A 1 319 ? 2.874 4.659 -33.418 1.00 83.19 319 ILE A O 1
ATOM 2526 N N . PRO A 1 320 ? 4.431 3.912 -31.983 1.00 78.75 320 PRO A N 1
ATOM 2527 C CA . PRO A 1 320 ? 3.440 3.395 -31.045 1.00 78.75 320 PRO A CA 1
ATOM 2528 C C . PRO A 1 320 ? 2.566 4.496 -30.432 1.00 78.75 320 PRO A C 1
ATOM 2530 O O . PRO A 1 320 ? 3.071 5.549 -30.012 1.00 78.75 320 PRO A O 1
ATOM 2533 N N . ASP A 1 321 ? 1.273 4.196 -30.334 1.00 73.94 321 ASP A N 1
ATOM 2534 C CA . ASP A 1 321 ? 0.287 4.930 -29.540 1.00 73.94 321 ASP A CA 1
ATOM 2535 C C . ASP A 1 321 ? 0.589 4.820 -28.030 1.00 73.94 321 ASP A C 1
ATOM 2537 O O . ASP A 1 321 ? 1.622 4.281 -27.617 1.00 73.94 321 ASP A O 1
ATOM 2541 N N . ALA A 1 322 ? -0.273 5.379 -27.180 1.00 63.81 322 ALA A N 1
ATOM 2542 C CA . ALA A 1 322 ? -0.156 5.218 -25.732 1.00 63.81 322 ALA A CA 1
ATOM 2543 C C . ALA A 1 322 ? -0.542 3.785 -25.316 1.00 63.81 322 ALA A C 1
ATOM 2545 O O . ALA A 1 322 ? -1.683 3.364 -25.499 1.00 63.81 322 ALA A O 1
ATOM 2546 N N . GLY A 1 323 ? 0.416 3.043 -24.759 1.00 59.56 323 GLY A N 1
ATOM 2547 C CA . GLY A 1 323 ? 0.223 1.693 -24.232 1.00 59.56 323 GLY A CA 1
ATOM 2548 C C . GLY A 1 323 ? 1.529 1.138 -23.664 1.00 59.56 323 GLY A C 1
ATOM 2549 O O . GLY A 1 323 ? 2.580 1.229 -24.299 1.00 59.56 323 GLY A O 1
ATOM 2550 N N . ASP A 1 324 ? 1.472 0.580 -22.458 1.00 58.91 324 ASP A N 1
ATOM 2551 C CA . ASP A 1 324 ? 2.630 0.427 -21.564 1.00 58.91 324 ASP A CA 1
ATOM 2552 C C . ASP A 1 324 ? 3.569 -0.751 -21.851 1.00 58.91 324 ASP A C 1
ATOM 2554 O O . ASP A 1 324 ? 4.130 -1.348 -20.929 1.00 58.91 324 ASP A O 1
ATOM 2558 N N . LYS A 1 325 ? 3.789 -1.092 -23.126 1.00 76.19 325 LYS A N 1
ATOM 2559 C CA . LYS A 1 325 ? 4.692 -2.185 -23.517 1.00 76.19 325 LYS A CA 1
ATOM 2560 C C . LYS A 1 325 ? 5.692 -1.750 -24.580 1.00 76.19 325 LYS A C 1
ATOM 2562 O O . LYS A 1 325 ? 5.373 -1.054 -25.540 1.00 76.19 325 LYS A O 1
ATOM 2567 N N . THR A 1 326 ? 6.936 -2.176 -24.382 1.00 87.75 326 THR A N 1
ATOM 2568 C CA . THR A 1 326 ? 8.004 -2.054 -25.375 1.00 87.75 326 THR A CA 1
ATOM 2569 C C . THR A 1 326 ? 7.641 -2.896 -26.591 1.00 87.75 326 THR A C 1
ATOM 2571 O O . THR A 1 326 ? 7.378 -4.087 -26.445 1.00 87.75 326 THR A O 1
ATOM 2574 N N . VAL A 1 327 ? 7.656 -2.304 -27.786 1.00 90.56 327 VAL A N 1
ATOM 2575 C CA . VAL A 1 327 ? 7.345 -3.021 -29.030 1.00 90.56 327 VAL A CA 1
ATOM 2576 C C . VAL A 1 327 ? 8.557 -3.123 -29.940 1.00 90.56 327 VAL A C 1
ATOM 2578 O O . VAL A 1 327 ? 9.309 -2.163 -30.119 1.00 90.56 327 VAL A O 1
ATOM 2581 N N . ASP A 1 328 ? 8.717 -4.286 -30.560 1.00 92.31 328 ASP A N 1
ATOM 2582 C CA . ASP A 1 328 ? 9.693 -4.488 -31.623 1.00 92.31 328 ASP A CA 1
ATOM 2583 C C . ASP A 1 328 ? 9.252 -3.771 -32.915 1.00 92.31 328 ASP A C 1
ATOM 2585 O O . ASP A 1 328 ? 8.060 -3.649 -33.241 1.00 92.31 328 ASP A O 1
ATOM 2589 N N . ARG A 1 329 ? 10.235 -3.250 -33.647 1.00 93.00 329 ARG A N 1
ATOM 2590 C CA . ARG A 1 329 ? 10.098 -2.539 -34.924 1.00 93.00 329 ARG A CA 1
ATOM 2591 C C . ARG A 1 329 ? 11.316 -2.844 -35.798 1.00 93.00 329 ARG A C 1
ATOM 2593 O O . ARG A 1 329 ? 12.369 -3.234 -35.306 1.00 93.00 329 ARG A O 1
ATOM 2600 N N . LYS A 1 330 ? 11.199 -2.624 -37.107 1.00 94.62 330 LYS A N 1
ATOM 2601 C CA . LYS A 1 330 ? 12.341 -2.683 -38.032 1.00 94.62 330 LYS A CA 1
ATOM 2602 C C . LYS A 1 330 ? 12.560 -1.319 -38.661 1.00 94.62 330 LYS A C 1
ATOM 2604 O O . LYS A 1 330 ? 11.597 -0.702 -39.111 1.00 94.62 330 LYS A O 1
ATOM 2609 N N . VAL A 1 331 ? 13.809 -0.879 -38.746 1.00 95.19 331 VAL A N 1
ATOM 2610 C CA . VAL A 1 331 ? 14.204 0.223 -39.633 1.00 95.19 331 VAL A CA 1
ATOM 2611 C C . VAL A 1 331 ? 14.766 -0.319 -40.942 1.00 95.19 331 VAL A C 1
ATOM 2613 O O . VAL A 1 331 ? 15.311 -1.423 -40.981 1.00 95.19 331 VAL A O 1
ATOM 2616 N N . CYS A 1 332 ? 14.626 0.452 -42.012 1.00 94.62 332 CYS A N 1
ATOM 2617 C CA . CYS A 1 332 ? 15.096 0.156 -43.357 1.00 94.62 332 CYS A CA 1
ATOM 2618 C C . CYS A 1 332 ? 16.087 1.222 -43.812 1.00 94.62 332 CYS A C 1
ATOM 2620 O O . CYS A 1 332 ? 15.782 2.409 -43.757 1.00 94.62 332 CYS A O 1
ATOM 2622 N N . LYS A 1 333 ? 17.260 0.785 -44.275 1.00 93.88 333 LYS A N 1
ATOM 2623 C CA . LYS A 1 333 ? 18.272 1.640 -44.899 1.00 93.88 333 LYS A CA 1
ATOM 2624 C C . LYS A 1 333 ? 17.897 1.878 -46.362 1.00 93.88 333 LYS A C 1
ATOM 2626 O O . LYS A 1 333 ? 17.834 0.914 -47.134 1.00 93.88 333 LYS A O 1
ATOM 2631 N N . SER A 1 334 ? 17.707 3.134 -46.744 1.00 93.12 334 SER A N 1
ATOM 2632 C CA . SER A 1 334 ? 17.569 3.527 -48.149 1.00 93.12 334 SER A CA 1
ATOM 2633 C C . SER A 1 334 ? 18.923 3.503 -48.868 1.00 93.12 334 SER A C 1
ATOM 2635 O O . SER A 1 334 ? 19.958 3.817 -48.278 1.00 93.12 334 SER A O 1
ATOM 2637 N N . GLY A 1 335 ? 18.924 3.129 -50.145 1.00 89.12 335 GLY A N 1
ATOM 2638 C CA . GLY A 1 335 ? 20.103 3.114 -51.012 1.00 89.12 335 GLY A CA 1
ATOM 2639 C C . GLY 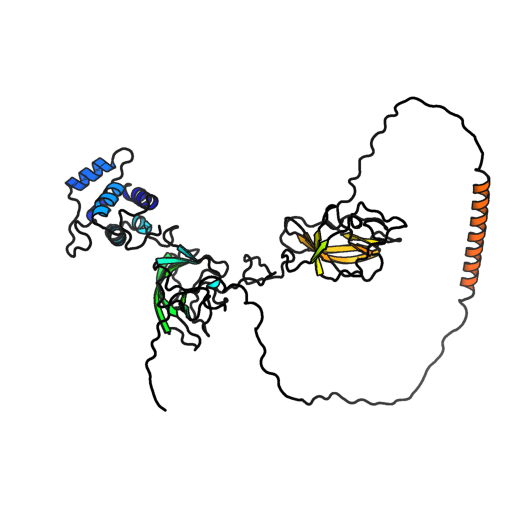A 1 335 ? 19.730 3.197 -52.495 1.00 89.12 335 GLY A C 1
ATOM 2640 O O . GLY A 1 335 ? 18.587 3.507 -52.830 1.00 89.12 335 GLY A O 1
ATOM 2641 N N . LEU A 1 336 ? 20.696 2.953 -53.386 1.00 85.25 336 LEU A N 1
ATOM 2642 C CA . LEU A 1 336 ? 20.554 3.229 -54.823 1.00 85.25 336 LEU A CA 1
ATOM 2643 C C . LEU A 1 336 ? 19.549 2.297 -55.514 1.00 85.25 336 LEU A C 1
ATOM 2645 O O . LEU A 1 336 ? 18.941 2.679 -56.511 1.00 85.25 336 LEU A O 1
ATOM 2649 N N . SER A 1 337 ? 19.401 1.069 -55.013 1.00 84.81 337 SER A N 1
ATOM 2650 C CA . SER A 1 337 ? 18.560 0.033 -55.628 1.00 84.81 337 SER A CA 1
ATOM 2651 C C . SER A 1 337 ? 17.171 -0.084 -54.996 1.00 84.81 337 SER A C 1
ATOM 2653 O O . SER A 1 337 ? 16.259 -0.643 -55.605 1.00 84.81 337 SER A O 1
ATOM 2655 N N . SER A 1 338 ? 17.002 0.408 -53.765 1.00 88.12 338 SER A N 1
ATOM 2656 C CA . SER A 1 338 ? 15.780 0.243 -52.978 1.00 88.12 338 SER A CA 1
ATOM 2657 C C . SER A 1 338 ? 15.731 1.217 -51.798 1.00 88.12 338 SER A C 1
ATOM 2659 O O . SER A 1 338 ? 16.738 1.494 -51.150 1.00 88.12 338 SER A O 1
ATOM 2661 N N . MET A 1 339 ? 14.526 1.647 -51.420 1.00 86.25 339 MET A N 1
ATOM 2662 C CA . MET A 1 339 ? 14.275 2.349 -50.149 1.00 86.25 339 MET A CA 1
ATOM 2663 C C . MET A 1 339 ? 14.319 1.401 -48.926 1.00 86.25 339 MET A C 1
ATOM 2665 O O . MET A 1 339 ? 13.987 1.791 -47.813 1.00 86.25 339 MET A O 1
ATOM 2669 N N . SER A 1 340 ? 14.689 0.131 -49.118 1.00 90.50 340 SER A N 1
ATOM 2670 C CA . SER A 1 340 ? 14.787 -0.902 -48.082 1.00 90.50 340 SER A CA 1
ATOM 2671 C C . SER A 1 340 ? 15.850 -1.949 -48.462 1.00 90.50 340 SER A C 1
ATOM 2673 O O . SER A 1 340 ? 15.548 -3.138 -48.582 1.00 90.50 340 SER A O 1
ATOM 2675 N N . GLU A 1 341 ? 17.099 -1.525 -48.674 1.00 89.00 341 GLU A N 1
ATOM 2676 C CA . GLU A 1 341 ? 18.210 -2.436 -49.018 1.00 89.00 341 GLU A CA 1
ATOM 2677 C C . GLU A 1 341 ? 18.648 -3.323 -47.846 1.00 89.00 341 GLU A C 1
ATOM 2679 O O . GLU A 1 341 ? 18.964 -4.494 -48.033 1.00 89.00 341 GLU A O 1
ATOM 2684 N N . ALA A 1 342 ? 18.673 -2.766 -46.634 1.00 90.12 342 ALA A N 1
ATOM 2685 C CA . ALA A 1 342 ? 19.047 -3.472 -45.411 1.00 90.12 342 ALA A CA 1
ATOM 2686 C C . ALA A 1 342 ? 18.041 -3.164 -44.300 1.00 90.12 342 ALA A C 1
ATOM 2688 O O . ALA A 1 342 ? 17.468 -2.070 -44.274 1.00 90.12 342 ALA A O 1
ATOM 2689 N N . LYS A 1 343 ? 17.836 -4.112 -43.380 1.00 92.56 343 LYS A N 1
ATOM 2690 C CA . LYS A 1 343 ? 16.917 -3.963 -42.244 1.00 92.56 343 LYS A CA 1
ATOM 2691 C C . LYS A 1 343 ? 17.634 -4.205 -40.925 1.00 92.56 343 LYS A C 1
ATOM 2693 O O . LYS A 1 343 ? 18.422 -5.139 -40.831 1.00 92.56 343 LYS A O 1
ATOM 2698 N N . TYR A 1 344 ? 17.296 -3.408 -39.915 1.00 93.38 344 TYR A N 1
ATOM 2699 C CA . TYR A 1 344 ? 17.812 -3.548 -38.553 1.00 93.38 344 TYR A CA 1
ATOM 2700 C C . TYR A 1 344 ? 16.648 -3.581 -37.566 1.00 93.38 344 TYR A C 1
ATOM 2702 O O . TYR A 1 344 ? 15.688 -2.819 -37.705 1.00 93.38 344 TYR A O 1
ATOM 2710 N N . ASP A 1 345 ? 16.732 -4.466 -36.579 1.00 94.56 345 ASP A N 1
ATOM 2711 C CA . ASP A 1 345 ? 15.734 -4.602 -35.521 1.00 94.56 345 ASP A CA 1
ATOM 2712 C C . ASP A 1 345 ? 15.969 -3.571 -34.416 1.00 94.56 345 ASP A C 1
ATOM 2714 O O . ASP A 1 345 ? 17.059 -3.478 -33.852 1.00 94.56 345 ASP A O 1
ATOM 2718 N N . ILE A 1 346 ? 14.936 -2.800 -34.103 1.00 95.12 346 ILE A N 1
ATOM 2719 C CA . ILE A 1 346 ? 14.930 -1.809 -33.029 1.00 95.12 346 ILE A CA 1
ATOM 2720 C C . ILE A 1 346 ? 13.752 -2.079 -32.094 1.00 95.12 346 ILE A C 1
ATOM 2722 O O . ILE A 1 346 ? 12.786 -2.749 -32.461 1.00 95.12 346 ILE A O 1
ATOM 2726 N N . LYS A 1 347 ? 13.793 -1.512 -30.891 1.00 94.19 347 LYS A N 1
ATOM 2727 C CA . LYS A 1 347 ? 12.633 -1.488 -29.989 1.00 94.19 347 LYS A CA 1
ATOM 2728 C C . LYS A 1 347 ? 12.191 -0.055 -29.751 1.00 94.19 347 LYS A C 1
ATOM 2730 O O . LYS A 1 347 ? 13.023 0.850 -29.760 1.00 94.19 347 LYS A O 1
ATOM 2735 N N . VAL A 1 348 ? 10.899 0.154 -29.536 1.00 93.00 348 VAL A N 1
ATOM 2736 C CA . VAL A 1 348 ? 10.324 1.469 -29.235 1.00 93.00 348 VAL A CA 1
ATOM 2737 C C . VAL A 1 348 ? 9.484 1.364 -27.971 1.00 93.00 348 VAL A C 1
ATOM 2739 O O . VAL A 1 348 ? 8.626 0.485 -27.865 1.00 93.00 348 VAL A O 1
ATOM 2742 N N . ARG A 1 349 ? 9.713 2.275 -27.026 1.00 90.94 349 ARG A N 1
ATOM 2743 C CA . ARG A 1 349 ? 8.866 2.481 -25.849 1.00 90.94 349 ARG A CA 1
ATOM 2744 C C . ARG A 1 349 ? 8.242 3.869 -25.934 1.00 90.94 349 ARG A C 1
ATOM 2746 O O . ARG A 1 349 ? 8.933 4.849 -26.211 1.00 90.94 349 ARG A O 1
ATOM 2753 N N . ASN A 1 350 ? 6.938 3.947 -25.687 1.00 90.69 350 ASN A N 1
ATOM 2754 C CA . ASN A 1 350 ? 6.261 5.212 -25.438 1.00 90.69 350 ASN A CA 1
ATOM 2755 C C . ASN A 1 350 ? 6.298 5.511 -23.928 1.00 90.69 350 ASN A C 1
ATOM 2757 O O . ASN A 1 350 ? 6.000 4.631 -23.122 1.00 90.69 350 ASN A O 1
ATOM 2761 N N . CYS A 1 351 ? 6.692 6.731 -23.566 1.00 89.06 351 CYS A N 1
ATOM 2762 C CA . CYS A 1 351 ? 6.839 7.220 -22.191 1.00 89.06 351 CYS A CA 1
ATOM 2763 C C . CYS A 1 351 ? 5.887 8.400 -21.915 1.00 89.06 351 CYS A C 1
ATOM 2765 O O . CYS A 1 351 ? 6.183 9.282 -21.105 1.00 89.06 351 CYS A O 1
ATOM 2767 N N . GLY A 1 352 ? 4.775 8.472 -22.658 1.00 88.56 352 GLY A N 1
ATOM 2768 C CA . GLY A 1 352 ? 3.798 9.559 -22.620 1.00 88.56 352 GLY A CA 1
ATOM 2769 C C . GLY A 1 352 ? 4.327 10.828 -23.288 1.00 88.56 352 GLY A C 1
ATOM 2770 O O . GLY A 1 352 ? 3.986 11.127 -24.428 1.00 88.56 352 GLY A O 1
ATOM 2771 N N . ASN A 1 353 ? 5.196 11.559 -22.588 1.00 88.06 353 ASN A N 1
ATOM 2772 C CA . ASN A 1 353 ? 5.718 12.862 -23.024 1.00 88.06 353 ASN A CA 1
ATOM 2773 C C . ASN A 1 353 ? 6.934 12.767 -23.966 1.00 88.06 353 ASN A C 1
ATOM 2775 O O . ASN A 1 353 ? 7.397 13.779 -24.490 1.00 88.06 353 ASN A O 1
ATOM 2779 N N . PHE A 1 354 ? 7.500 11.573 -24.142 1.00 90.00 354 PHE A N 1
ATOM 2780 C CA . PHE A 1 354 ? 8.604 11.287 -25.059 1.00 90.00 354 PHE A CA 1
ATOM 2781 C C . PHE A 1 354 ? 8.597 9.802 -25.434 1.00 90.00 354 PHE A C 1
ATOM 2783 O O . PHE A 1 354 ? 7.851 9.008 -24.859 1.00 90.00 354 PHE A O 1
ATOM 2790 N N . ARG A 1 355 ? 9.453 9.413 -26.380 1.00 91.00 355 ARG A N 1
ATOM 2791 C CA . ARG A 1 355 ? 9.707 8.010 -26.724 1.00 91.00 355 ARG A CA 1
ATOM 2792 C C . ARG A 1 355 ? 11.182 7.677 -26.549 1.00 91.00 355 ARG A C 1
ATOM 2794 O O . ARG A 1 355 ? 12.039 8.559 -26.665 1.00 91.00 355 ARG A O 1
ATOM 2801 N N . THR A 1 356 ? 11.473 6.410 -26.279 1.00 94.12 356 THR A N 1
ATOM 2802 C CA . THR A 1 356 ? 12.840 5.882 -26.302 1.00 94.12 356 THR A CA 1
ATOM 2803 C C . THR A 1 356 ? 12.966 4.743 -27.300 1.00 94.12 356 THR A C 1
ATOM 2805 O O . THR A 1 356 ? 12.018 4.004 -27.578 1.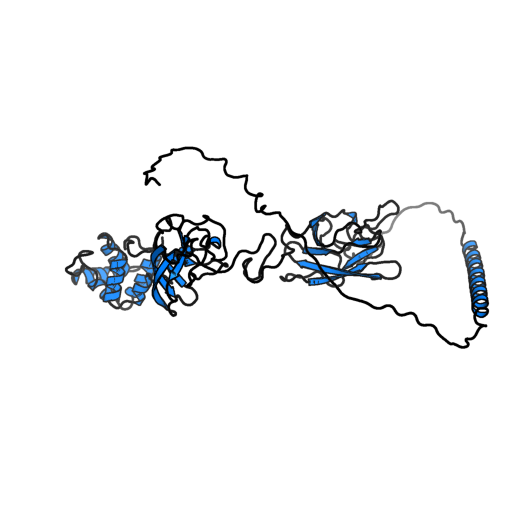00 94.12 356 THR A O 1
ATOM 2808 N N . TYR A 1 357 ? 14.156 4.652 -27.884 1.00 94.75 357 TYR A N 1
ATOM 2809 C CA . TYR A 1 357 ? 14.477 3.790 -29.010 1.00 94.75 357 TYR A CA 1
ATOM 2810 C C . TYR A 1 357 ? 15.684 2.925 -28.664 1.00 94.75 357 TYR A C 1
ATOM 2812 O O . TYR A 1 357 ? 16.742 3.454 -28.326 1.00 94.75 357 TYR A O 1
ATOM 2820 N N . PHE A 1 358 ? 15.548 1.605 -28.756 1.00 95.94 358 PHE A N 1
ATOM 2821 C CA . PHE A 1 358 ? 16.685 0.694 -28.700 1.00 95.94 358 PHE A CA 1
ATOM 2822 C C . PHE A 1 358 ? 17.313 0.648 -30.090 1.00 95.94 358 PHE A C 1
ATOM 2824 O O . PHE A 1 358 ? 16.792 -0.014 -30.988 1.00 95.94 358 PHE A O 1
ATOM 2831 N N . LEU A 1 359 ? 18.386 1.411 -30.273 1.00 95.38 359 LEU A N 1
ATOM 2832 C CA . LEU A 1 359 ? 19.104 1.555 -31.537 1.00 95.38 359 LEU A CA 1
ATOM 2833 C C . LEU A 1 359 ? 20.267 0.557 -31.594 1.00 95.38 359 LEU A C 1
ATOM 2835 O O . LEU A 1 359 ? 20.848 0.220 -30.560 1.00 95.38 359 LEU A O 1
ATOM 2839 N N . GLN A 1 360 ? 20.621 0.107 -32.797 1.00 93.00 360 GLN A N 1
ATOM 2840 C CA . GLN A 1 360 ? 21.809 -0.710 -33.053 1.00 93.00 360 GLN A CA 1
ATOM 2841 C C . GLN A 1 360 ? 22.970 0.166 -33.536 1.00 93.00 360 GLN A C 1
ATOM 2843 O O . GLN A 1 360 ? 22.764 1.187 -34.188 1.00 93.00 360 GLN A O 1
ATOM 2848 N N . GLN A 1 361 ? 24.200 -0.266 -33.268 1.00 91.62 361 GLN A N 1
ATOM 2849 C CA . GLN A 1 361 ? 25.376 0.251 -33.963 1.00 91.62 361 GLN A CA 1
ATOM 2850 C C . GLN A 1 361 ? 25.327 -0.126 -35.451 1.00 91.62 361 GLN A C 1
ATOM 2852 O O . GLN A 1 361 ? 25.075 -1.285 -35.786 1.00 91.62 361 GLN A O 1
ATOM 2857 N N . LEU A 1 362 ? 25.568 0.835 -36.348 1.00 88.88 362 LEU A N 1
ATOM 2858 C CA . LEU A 1 362 ? 25.500 0.599 -37.792 1.00 88.88 362 LEU A CA 1
ATOM 2859 C C . LEU A 1 362 ? 26.879 0.266 -38.369 1.00 88.88 362 LEU A C 1
ATOM 2861 O O . LEU A 1 362 ? 27.718 1.143 -38.536 1.00 88.88 362 LEU A O 1
ATOM 2865 N N . ASN A 1 363 ? 27.100 -0.985 -38.766 1.00 77.88 363 ASN A N 1
ATOM 2866 C CA . ASN A 1 363 ? 28.357 -1.422 -39.396 1.00 77.88 363 ASN A CA 1
ATOM 2867 C C . ASN A 1 363 ? 28.452 -1.016 -40.888 1.00 77.88 363 ASN A C 1
ATOM 2869 O O . ASN A 1 363 ? 28.873 -1.814 -41.723 1.00 77.88 363 ASN A O 1
ATOM 2873 N N . VAL A 1 364 ? 27.991 0.193 -41.237 1.00 73.69 364 VAL A N 1
ATOM 2874 C CA . VAL A 1 364 ? 27.936 0.726 -42.608 1.00 73.69 364 VAL A CA 1
ATOM 2875 C C . VAL A 1 364 ? 28.229 2.228 -42.596 1.00 73.69 364 VAL A C 1
ATOM 2877 O O . VAL A 1 364 ? 27.532 2.999 -41.932 1.00 73.69 364 VAL A O 1
ATOM 2880 N N . ASP A 1 365 ? 29.230 2.648 -43.367 1.00 77.56 365 ASP A N 1
ATOM 2881 C CA . ASP A 1 365 ? 29.653 4.048 -43.473 1.00 77.56 365 ASP A CA 1
ATOM 2882 C C . ASP A 1 365 ? 28.523 4.966 -43.968 1.00 77.56 365 ASP A C 1
ATOM 2884 O O . ASP A 1 365 ? 27.662 4.557 -44.756 1.00 77.56 365 ASP A O 1
ATOM 2888 N N . LYS A 1 366 ? 28.541 6.234 -43.528 1.00 87.50 366 LYS A N 1
ATOM 2889 C CA . LYS A 1 366 ? 27.604 7.299 -43.958 1.00 87.50 366 LYS A CA 1
ATOM 2890 C C . LYS A 1 366 ? 26.122 6.880 -43.925 1.00 87.50 366 LYS A C 1
ATOM 2892 O O . LYS A 1 366 ? 25.332 7.296 -44.775 1.00 87.50 366 LYS A O 1
ATOM 2897 N N . SER A 1 367 ? 25.772 6.032 -42.959 1.00 91.19 367 SER A N 1
ATOM 2898 C CA . SER A 1 367 ? 24.410 5.583 -42.668 1.00 91.19 367 SER A CA 1
ATOM 2899 C C . SER A 1 367 ? 23.984 6.123 -41.306 1.00 91.19 367 SER A C 1
ATOM 2901 O O . SER A 1 367 ? 24.797 6.146 -40.378 1.00 91.19 367 SER A O 1
ATOM 2903 N N . GLY A 1 368 ? 22.724 6.534 -41.157 1.00 92.19 368 GLY A N 1
ATOM 2904 C CA . GLY A 1 368 ? 22.245 7.132 -39.909 1.00 92.19 368 GLY A CA 1
ATOM 2905 C C . GLY A 1 368 ? 20.734 7.058 -39.722 1.00 92.19 368 GLY A C 1
ATOM 2906 O O . GLY A 1 368 ? 19.971 7.009 -40.687 1.00 92.19 368 GLY A O 1
ATOM 2907 N N . TYR A 1 369 ? 20.298 7.044 -38.466 1.00 93.69 369 TYR A N 1
ATOM 2908 C CA . TYR A 1 369 ? 18.883 7.057 -38.101 1.00 93.69 369 TYR A CA 1
ATOM 2909 C C . TYR A 1 369 ? 18.264 8.428 -38.406 1.00 93.69 369 TYR A C 1
ATOM 2911 O O . TYR A 1 369 ? 18.747 9.456 -37.923 1.00 93.69 369 TYR A O 1
ATOM 2919 N N . CYS A 1 370 ? 17.197 8.433 -39.209 1.00 92.25 370 CYS A N 1
ATOM 2920 C CA . CYS A 1 370 ? 16.468 9.639 -39.588 1.00 92.25 370 CYS A CA 1
ATOM 2921 C C . CYS A 1 370 ? 15.326 9.926 -38.606 1.00 92.25 370 CYS A C 1
ATOM 2923 O O . CYS A 1 370 ? 14.509 9.045 -38.326 1.00 92.25 370 CYS A O 1
ATOM 2925 N N . PHE A 1 371 ? 15.233 11.165 -38.125 1.00 91.00 371 PHE A N 1
ATOM 2926 C CA . PHE A 1 371 ? 14.218 11.582 -37.156 1.00 91.00 371 PHE A CA 1
ATOM 2927 C C . PHE A 1 371 ? 13.554 12.906 -37.559 1.00 91.00 371 PHE A C 1
ATOM 2929 O O . PHE A 1 371 ? 14.015 13.626 -38.450 1.00 91.00 371 PHE A O 1
ATOM 2936 N N . GLY A 1 372 ? 12.485 13.252 -36.849 1.00 86.19 372 GLY A N 1
ATOM 2937 C CA . GLY A 1 372 ? 11.752 14.501 -37.018 1.00 86.19 372 GLY A CA 1
ATOM 2938 C C . GLY A 1 372 ? 10.548 14.371 -37.944 1.00 86.19 372 GLY A C 1
ATOM 2939 O O . GLY A 1 372 ? 10.218 13.290 -38.431 1.00 86.19 372 GLY A O 1
ATOM 2940 N N . THR A 1 373 ? 9.852 15.482 -38.168 1.00 79.25 373 THR A N 1
ATOM 2941 C CA . THR A 1 373 ? 8.705 15.508 -39.082 1.00 79.25 373 THR A CA 1
ATOM 2942 C C . THR A 1 373 ? 9.161 15.612 -40.534 1.00 79.25 373 THR A C 1
ATOM 2944 O O . THR A 1 373 ? 10.004 16.438 -40.875 1.00 79.25 373 THR A O 1
ATOM 2947 N N . LEU A 1 374 ? 8.568 14.788 -41.402 1.00 71.25 374 LEU A N 1
ATOM 2948 C CA . LEU A 1 374 ? 8.632 14.968 -42.855 1.00 71.25 374 LEU A CA 1
ATOM 2949 C C . LEU A 1 374 ? 7.944 16.285 -43.262 1.00 71.25 374 LEU A C 1
ATOM 2951 O O . LEU A 1 374 ? 7.073 16.761 -42.520 1.00 71.25 374 LEU A O 1
ATOM 2955 N N . PRO A 1 375 ? 8.261 16.857 -44.439 1.00 65.69 375 PRO A N 1
ATOM 2956 C CA . PRO A 1 375 ? 7.576 18.049 -44.909 1.00 65.69 375 PRO A CA 1
ATOM 2957 C C . PRO A 1 375 ? 6.101 17.713 -45.121 1.00 65.69 375 PRO A C 1
ATOM 2959 O O . PRO A 1 375 ? 5.780 16.757 -45.829 1.00 65.69 375 PRO A O 1
ATOM 2962 N N . VAL A 1 376 ? 5.194 18.504 -44.541 1.00 53.06 376 VAL A N 1
ATOM 2963 C CA . VAL A 1 376 ? 3.767 18.407 -44.878 1.00 53.06 376 VAL A CA 1
ATOM 2964 C C . VAL A 1 376 ? 3.634 18.684 -46.380 1.00 53.06 376 VAL A C 1
ATOM 2966 O O . VAL A 1 376 ? 4.062 19.759 -46.811 1.00 53.06 376 VAL A O 1
ATOM 2969 N N . PRO A 1 377 ? 3.061 17.771 -47.189 1.00 45.75 377 PRO A N 1
ATOM 2970 C CA . PRO A 1 377 ? 2.870 18.021 -48.610 1.00 45.75 377 PRO A CA 1
ATOM 2971 C C . PRO A 1 377 ? 1.929 19.212 -48.793 1.00 45.75 377 PRO A C 1
ATOM 2973 O O . PRO A 1 377 ? 0.723 19.105 -48.569 1.00 45.75 377 PRO A O 1
ATOM 2976 N N . VAL A 1 378 ? 2.486 20.366 -49.165 1.00 43.81 378 VAL A N 1
ATOM 2977 C CA . VAL A 1 378 ? 1.699 21.567 -49.453 1.00 43.81 378 VAL A CA 1
ATOM 2978 C C . VAL A 1 378 ? 0.825 21.254 -50.673 1.00 43.81 378 VAL A C 1
ATOM 2980 O O . VAL A 1 378 ? 1.379 20.912 -51.722 1.00 43.81 378 VAL A O 1
ATOM 2983 N N . PRO A 1 379 ? -0.517 21.338 -50.577 1.00 43.09 379 PRO A N 1
ATOM 2984 C CA . PRO A 1 379 ? -1.380 21.108 -51.728 1.00 43.09 379 PRO A CA 1
ATOM 2985 C C . PRO A 1 379 ? -0.999 22.067 -52.865 1.00 43.09 379 PRO A C 1
ATOM 2987 O O . PRO A 1 379 ? -0.750 23.243 -52.583 1.00 43.09 379 PRO A O 1
ATOM 2990 N N . PRO A 1 380 ? -0.942 21.609 -54.130 1.00 42.16 380 PRO A N 1
ATOM 2991 C CA . PRO A 1 380 ? -0.479 22.436 -55.238 1.00 42.16 380 PRO A CA 1
ATOM 2992 C C . PRO A 1 380 ? -1.369 23.674 -55.375 1.00 42.16 380 PRO A C 1
ATOM 2994 O O . PRO A 1 380 ? -2.545 23.585 -55.733 1.00 42.16 380 PRO A O 1
ATOM 2997 N N . SER A 1 381 ? -0.806 24.838 -55.057 1.00 40.66 381 SER A N 1
ATOM 2998 C CA . SER A 1 381 ? -1.530 26.101 -55.063 1.00 40.66 381 SER A CA 1
ATOM 2999 C C . SER A 1 381 ? -1.890 26.489 -56.496 1.00 40.66 381 SER A C 1
ATOM 3001 O O . SER A 1 381 ? -1.036 26.615 -57.374 1.00 40.66 381 SER A O 1
ATOM 3003 N N . THR A 1 382 ? -3.185 26.679 -56.750 1.00 39.22 382 THR A N 1
ATOM 3004 C CA . THR A 1 382 ? -3.696 27.047 -58.074 1.00 39.22 382 THR A CA 1
ATOM 3005 C C . THR A 1 382 ? -3.284 28.476 -58.421 1.00 39.22 382 THR A C 1
ATOM 3007 O O . THR A 1 382 ? -3.974 29.436 -58.067 1.00 39.22 382 THR A O 1
ATOM 3010 N N . LEU A 1 383 ? -2.155 28.617 -59.114 1.00 41.28 383 LEU A N 1
ATOM 3011 C CA . LEU A 1 383 ? -1.680 29.888 -59.654 1.00 41.28 383 LEU A CA 1
ATOM 3012 C C . LEU A 1 383 ? -2.715 30.475 -60.624 1.00 41.28 383 LEU A C 1
ATOM 3014 O O . LEU A 1 383 ? -2.907 29.972 -61.731 1.00 41.28 383 LEU A O 1
ATOM 3018 N N . LYS A 1 384 ? -3.354 31.579 -60.224 1.00 36.38 384 LYS A N 1
ATOM 3019 C CA . LYS A 1 384 ? -3.993 32.497 -61.172 1.00 36.38 384 LYS A CA 1
ATOM 3020 C C . LYS A 1 384 ? -2.914 33.402 -61.780 1.00 36.38 384 LYS A C 1
ATOM 3022 O O . LYS A 1 384 ? -2.109 33.942 -61.020 1.00 36.38 384 LYS A O 1
ATOM 3027 N N . PRO A 1 385 ? -2.895 33.611 -63.106 1.00 40.91 385 PRO A N 1
ATOM 3028 C CA . PRO A 1 385 ? -1.990 34.573 -63.717 1.00 40.91 385 PRO A CA 1
ATOM 3029 C C . PRO A 1 385 ? -2.474 36.003 -63.441 1.00 40.91 385 PRO A C 1
ATOM 3031 O O . PRO A 1 385 ? -3.619 36.335 -63.744 1.00 40.91 385 PRO A O 1
ATOM 3034 N N . ASN A 1 386 ? -1.585 36.857 -62.931 1.00 32.62 386 ASN A N 1
ATOM 3035 C CA . ASN A 1 386 ? -1.741 38.309 -63.016 1.00 32.62 386 ASN A CA 1
ATOM 3036 C C . ASN A 1 386 ? -0.867 38.849 -64.156 1.00 32.62 386 ASN A C 1
ATOM 3038 O O . ASN A 1 386 ? 0.216 38.334 -64.429 1.00 32.62 386 ASN A O 1
ATOM 3042 N N . SER A 1 387 ? -1.373 39.868 -64.844 1.00 31.84 387 SER A N 1
ATOM 3043 C CA . SER A 1 387 ? -0.765 40.482 -66.027 1.00 31.84 387 SER A CA 1
ATOM 3044 C C . SER A 1 387 ? 0.237 41.591 -65.685 1.00 31.84 387 SER A C 1
ATOM 3046 O O . SER A 1 387 ? 0.222 42.106 -64.569 1.00 31.84 387 SER A O 1
ATOM 3048 N N . SER A 1 388 ? 0.964 42.064 -66.714 1.00 31.12 388 SER A N 1
ATOM 3049 C CA . SER A 1 388 ? 1.738 43.330 -66.773 1.00 31.12 388 SER A CA 1
ATOM 3050 C C . SER A 1 388 ? 2.949 43.457 -65.820 1.00 31.12 388 SER A C 1
ATOM 3052 O O . SER A 1 388 ? 2.888 43.054 -64.670 1.00 31.12 388 SER A O 1
ATOM 3054 N N . THR A 1 389 ? 4.094 44.031 -66.212 1.00 30.34 389 THR A N 1
ATOM 3055 C CA . THR A 1 389 ? 4.559 44.538 -67.527 1.00 30.34 389 THR A CA 1
ATOM 3056 C C . THR A 1 389 ? 6.090 44.617 -67.526 1.00 30.34 389 THR A C 1
ATOM 3058 O O . THR A 1 389 ? 6.668 44.965 -66.502 1.00 30.34 389 THR A O 1
ATOM 3061 N N . GLY A 1 390 ? 6.738 44.404 -68.675 1.00 30.58 390 GLY A N 1
ATOM 3062 C CA . GLY A 1 390 ? 8.170 44.674 -68.857 1.00 30.58 390 GLY A CA 1
ATOM 3063 C C . GLY A 1 390 ? 8.686 44.203 -70.219 1.00 30.58 390 GLY A C 1
ATOM 3064 O O . GLY A 1 390 ? 8.363 43.098 -70.647 1.00 30.58 390 GLY A O 1
ATOM 3065 N N . LYS A 1 391 ? 9.455 45.057 -70.899 1.00 30.27 391 LYS A N 1
ATOM 3066 C CA . LYS A 1 391 ? 10.363 44.690 -72.003 1.00 30.27 391 LYS A CA 1
ATOM 3067 C C . LYS A 1 391 ? 11.765 44.408 -71.383 1.00 30.27 391 LYS A C 1
ATOM 3069 O O . LYS A 1 391 ? 11.907 44.604 -70.181 1.00 30.27 391 LYS A O 1
ATOM 3074 N N . ASP A 1 392 ? 12.795 43.866 -72.037 1.00 31.00 392 ASP A N 1
ATOM 3075 C CA . ASP A 1 392 ? 13.347 44.161 -73.372 1.00 31.00 392 ASP A CA 1
ATOM 3076 C C . ASP A 1 392 ? 14.067 42.966 -74.040 1.00 31.00 392 ASP A C 1
ATOM 3078 O O . ASP A 1 392 ? 14.362 41.952 -73.414 1.00 31.00 392 ASP A O 1
ATOM 3082 N N . ASP A 1 393 ? 14.321 43.144 -75.341 1.00 32.09 393 ASP A N 1
ATOM 3083 C CA . ASP A 1 393 ? 15.387 42.590 -76.191 1.00 32.09 393 ASP A CA 1
ATOM 3084 C C . ASP A 1 393 ? 15.831 41.121 -76.044 1.00 32.09 393 ASP A C 1
ATOM 3086 O O . ASP A 1 393 ? 16.605 40.726 -75.174 1.00 32.09 393 ASP A O 1
ATOM 3090 N N . GLY A 1 394 ? 15.469 40.320 -77.052 1.00 32.59 394 GLY A N 1
ATOM 3091 C CA . GLY A 1 394 ? 16.006 38.975 -77.252 1.00 32.59 394 GLY A CA 1
ATOM 3092 C C . GLY A 1 394 ? 17.214 38.923 -78.197 1.00 32.59 394 GLY A C 1
ATOM 3093 O O . GLY A 1 394 ? 17.289 39.650 -79.187 1.00 32.59 394 GLY A O 1
ATOM 3094 N N . LYS A 1 395 ? 18.106 37.951 -77.970 1.00 31.45 395 LYS A N 1
ATOM 3095 C CA . LYS A 1 395 ? 19.005 37.410 -79.004 1.00 31.45 395 LYS A CA 1
ATOM 3096 C C . LYS A 1 395 ? 18.825 35.901 -79.115 1.00 31.45 395 LYS A C 1
ATOM 3098 O O . LYS A 1 395 ? 19.123 35.156 -78.188 1.00 31.45 395 LYS A O 1
ATOM 3103 N N . ARG A 1 396 ? 18.342 35.464 -80.277 1.00 32.41 396 ARG A N 1
ATOM 3104 C CA . ARG A 1 396 ? 18.226 34.054 -80.660 1.00 32.41 396 ARG A CA 1
ATOM 3105 C C . ARG A 1 396 ? 19.578 33.551 -81.171 1.00 32.41 396 ARG A C 1
ATOM 3107 O O . ARG A 1 396 ? 20.201 34.215 -81.992 1.00 32.41 396 ARG A O 1
ATOM 3114 N N . SER A 1 397 ? 19.990 32.371 -80.719 1.00 32.41 397 SER A N 1
ATOM 3115 C CA . SER A 1 397 ? 21.114 31.614 -81.275 1.00 32.41 397 SER A CA 1
ATOM 3116 C C . SER A 1 397 ? 20.720 30.139 -81.302 1.00 32.41 397 SER A C 1
ATOM 3118 O O . SER A 1 397 ? 20.475 29.547 -80.251 1.00 32.41 397 SER A O 1
ATOM 3120 N N . ASP A 1 398 ? 20.560 29.565 -82.494 1.00 43.03 398 ASP A N 1
ATOM 3121 C CA . ASP A 1 398 ? 20.063 28.199 -82.656 1.00 43.03 398 ASP A CA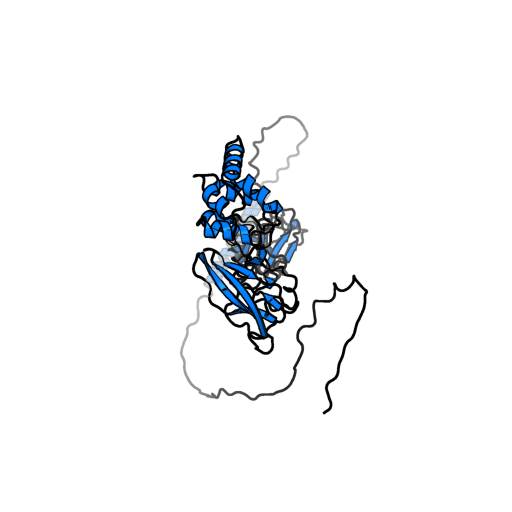 1
ATOM 3122 C C . ASP A 1 398 ? 21.170 27.175 -82.331 1.00 43.03 398 ASP A C 1
ATOM 3124 O O . ASP A 1 398 ? 22.175 27.081 -83.033 1.00 43.03 398 ASP A O 1
ATOM 3128 N N . SER A 1 399 ? 20.981 26.370 -81.278 1.00 47.22 399 SER A N 1
ATOM 3129 C CA . SER A 1 399 ? 21.927 25.316 -80.870 1.00 47.22 399 SER A CA 1
ATOM 3130 C C . SER A 1 399 ? 21.193 24.033 -80.465 1.00 47.22 399 SER A C 1
ATOM 3132 O O . SER A 1 399 ? 21.185 23.611 -79.311 1.00 47.22 399 SER A O 1
ATOM 3134 N N . SER A 1 400 ? 20.502 23.424 -81.433 1.00 55.22 400 SER A N 1
ATOM 3135 C CA . SER A 1 400 ? 19.675 22.221 -81.202 1.00 55.22 400 SER A CA 1
ATOM 3136 C C . SER A 1 400 ? 19.854 21.119 -82.254 1.00 55.22 400 SER A C 1
ATOM 3138 O O . SER A 1 400 ? 19.207 20.082 -82.171 1.00 55.22 400 SER A O 1
ATOM 3140 N N . ILE A 1 401 ? 20.756 21.311 -83.225 1.00 50.75 401 ILE A N 1
ATOM 3141 C CA . ILE A 1 401 ? 21.025 20.339 -84.302 1.00 50.75 401 ILE A CA 1
ATOM 3142 C C . ILE A 1 401 ? 22.213 19.424 -83.944 1.00 50.75 401 ILE A C 1
ATOM 3144 O O . ILE A 1 401 ? 22.168 18.221 -84.190 1.00 50.75 401 ILE A O 1
ATOM 3148 N N . TRP A 1 402 ? 23.246 19.954 -83.278 1.00 45.56 402 TRP A N 1
ATOM 3149 C CA . TRP A 1 402 ? 24.456 19.194 -82.922 1.00 45.56 402 TRP A CA 1
ATOM 3150 C C . TRP A 1 402 ? 24.239 18.119 -81.843 1.00 45.56 402 TRP A C 1
ATOM 3152 O O . TRP A 1 402 ? 24.888 17.075 -81.882 1.00 45.56 402 TRP A O 1
ATOM 3162 N N . ALA A 1 403 ? 23.297 18.326 -80.916 1.00 52.88 403 ALA A N 1
ATOM 3163 C CA . ALA A 1 403 ? 23.027 17.385 -79.823 1.00 52.88 403 ALA A CA 1
ATOM 3164 C C . ALA A 1 403 ? 22.488 16.023 -80.311 1.00 52.88 403 ALA A C 1
ATOM 3166 O O . ALA A 1 403 ? 22.834 14.980 -79.757 1.00 52.88 403 ALA A O 1
ATOM 3167 N N . VAL A 1 404 ? 21.677 16.018 -81.376 1.00 56.34 404 VAL A N 1
ATOM 3168 C CA . VAL A 1 404 ? 21.044 14.798 -81.913 1.00 56.34 404 VAL A CA 1
ATOM 3169 C C . VAL A 1 404 ? 22.072 13.887 -82.594 1.00 56.34 404 VAL A C 1
ATOM 3171 O O . VAL A 1 404 ? 22.024 12.668 -82.434 1.00 56.34 404 VAL A O 1
ATOM 3174 N N . VAL A 1 405 ? 23.044 14.472 -83.302 1.00 55.09 405 VAL A N 1
ATOM 3175 C CA . VAL A 1 405 ? 24.099 13.726 -84.012 1.00 55.09 405 VAL A CA 1
ATOM 3176 C C . VAL A 1 405 ? 25.016 12.988 -83.028 1.00 55.09 405 VAL A C 1
ATOM 3178 O O . VAL A 1 405 ? 25.350 11.824 -83.253 1.00 55.09 405 VAL A O 1
ATOM 3181 N N . GLY A 1 406 ? 25.369 13.622 -81.904 1.00 61.03 406 GLY A N 1
ATOM 3182 C CA . GLY A 1 406 ? 26.191 12.996 -80.862 1.00 61.03 406 GLY A CA 1
ATOM 3183 C C . GLY A 1 406 ? 25.525 11.779 -80.209 1.00 61.03 406 GLY A C 1
ATOM 3184 O O . GLY A 1 406 ? 26.182 10.764 -79.981 1.00 61.03 406 GLY A O 1
ATOM 3185 N N . TYR A 1 407 ? 24.212 11.839 -79.962 1.00 69.81 407 TYR A N 1
ATOM 3186 C CA . TYR A 1 407 ? 23.481 10.761 -79.286 1.00 69.81 407 TYR A CA 1
ATOM 3187 C C . TYR A 1 407 ? 23.455 9.456 -80.104 1.00 69.81 407 TYR A C 1
ATOM 3189 O O . TYR A 1 407 ? 23.642 8.365 -79.562 1.00 69.81 407 TYR A O 1
ATOM 3197 N N . LEU A 1 408 ? 23.299 9.563 -81.429 1.00 65.12 408 LEU A N 1
ATOM 3198 C CA . LEU A 1 408 ? 23.307 8.412 -82.340 1.00 65.12 408 LEU A CA 1
ATOM 3199 C C . LEU A 1 408 ? 24.694 7.755 -82.456 1.00 65.12 408 LEU A C 1
ATOM 3201 O O . LEU A 1 408 ? 24.783 6.532 -82.580 1.00 65.12 408 LEU A O 1
ATOM 3205 N N . ALA A 1 409 ? 25.774 8.538 -82.366 1.00 68.31 409 ALA A N 1
ATOM 3206 C CA . ALA A 1 409 ? 27.141 8.016 -82.379 1.00 68.31 409 ALA A CA 1
ATOM 3207 C C . ALA A 1 409 ? 27.479 7.209 -81.111 1.00 68.31 409 ALA A C 1
ATOM 3209 O O . ALA A 1 409 ? 28.133 6.172 -81.196 1.00 68.31 409 ALA A O 1
ATOM 3210 N N . VAL A 1 410 ? 27.001 7.633 -79.935 1.00 73.81 410 VAL A N 1
ATOM 3211 C CA . VAL A 1 410 ? 27.233 6.901 -78.675 1.00 73.81 410 VAL A CA 1
ATOM 3212 C C . VAL A 1 410 ? 26.492 5.555 -78.664 1.00 73.81 410 VAL A C 1
ATOM 3214 O O . VAL A 1 410 ? 27.057 4.539 -78.254 1.00 73.81 410 VAL A O 1
ATOM 3217 N N . LEU A 1 411 ? 25.255 5.512 -79.171 1.00 77.94 411 LEU A N 1
ATOM 3218 C CA . LEU A 1 411 ? 24.458 4.280 -79.226 1.00 77.94 411 LEU A CA 1
ATOM 3219 C C . LEU A 1 411 ? 25.066 3.199 -80.139 1.00 77.94 411 LEU A C 1
ATOM 3221 O O . LEU A 1 411 ? 24.985 2.013 -79.807 1.00 77.94 411 LEU A O 1
ATOM 3225 N N . SER A 1 412 ? 25.707 3.573 -81.253 1.00 75.69 412 SER A N 1
ATOM 3226 C CA . SER A 1 412 ? 26.335 2.596 -82.159 1.00 75.69 412 SER A CA 1
ATOM 3227 C C . SER A 1 412 ? 27.562 1.916 -81.533 1.00 75.69 412 SER A C 1
ATOM 3229 O O . SER A 1 412 ? 27.741 0.705 -81.690 1.00 75.69 412 SER A O 1
ATOM 3231 N N . VAL A 1 413 ? 28.354 2.652 -80.744 1.00 77.56 413 VAL A N 1
ATOM 3232 C CA . VAL A 1 413 ? 29.495 2.106 -79.988 1.00 77.56 413 VAL A CA 1
ATOM 3233 C C . VAL A 1 413 ? 29.027 1.135 -78.898 1.00 77.56 413 VAL A C 1
ATOM 3235 O O . VAL A 1 413 ? 29.592 0.049 -78.763 1.00 77.56 413 VAL A O 1
ATOM 3238 N N . ILE A 1 414 ? 27.964 1.473 -78.158 1.00 81.19 414 ILE A N 1
ATOM 3239 C CA . ILE A 1 414 ? 27.408 0.604 -77.104 1.00 81.19 414 ILE A CA 1
ATOM 3240 C C . ILE A 1 414 ? 26.928 -0.736 -77.688 1.00 81.19 414 ILE A C 1
ATOM 3242 O O . ILE A 1 414 ? 27.227 -1.796 -77.131 1.00 81.19 414 ILE A O 1
ATOM 3246 N N . LEU A 1 415 ? 26.243 -0.715 -78.836 1.00 79.81 415 LEU A N 1
ATOM 3247 C CA . LEU A 1 415 ? 25.794 -1.934 -79.519 1.00 79.81 415 LEU A CA 1
ATOM 3248 C C . LEU A 1 415 ? 26.967 -2.820 -79.974 1.00 79.81 415 LEU A C 1
ATOM 3250 O O . LEU A 1 415 ? 26.914 -4.037 -79.785 1.00 79.81 415 LEU A O 1
ATOM 3254 N N . LEU A 1 416 ? 28.047 -2.232 -80.501 1.00 79.75 416 LEU A N 1
ATOM 3255 C CA . LEU A 1 416 ? 29.256 -2.976 -80.880 1.00 79.75 416 LEU A CA 1
ATOM 3256 C C . LEU A 1 416 ? 29.916 -3.670 -79.677 1.00 79.75 416 LEU A C 1
ATOM 3258 O O . LEU A 1 416 ? 30.266 -4.848 -79.771 1.00 79.75 416 LEU A O 1
ATOM 3262 N N . VAL A 1 417 ? 30.032 -2.990 -78.531 1.00 80.44 417 VAL A N 1
ATOM 3263 C CA . VAL A 1 417 ? 30.594 -3.581 -77.300 1.00 80.44 417 VAL A CA 1
ATOM 3264 C C . VAL A 1 417 ? 29.756 -4.772 -76.817 1.00 80.44 417 VAL A C 1
ATOM 3266 O O . VAL A 1 417 ? 30.313 -5.814 -76.465 1.00 80.44 417 VAL A O 1
ATOM 3269 N N . ILE A 1 418 ? 28.423 -4.670 -76.859 1.00 81.75 418 ILE A N 1
ATOM 3270 C CA . ILE A 1 418 ? 27.521 -5.770 -76.473 1.00 81.75 418 ILE A CA 1
ATOM 3271 C C . ILE A 1 418 ? 27.707 -6.992 -77.390 1.00 81.75 418 ILE A C 1
ATOM 3273 O O . ILE A 1 418 ? 27.770 -8.120 -76.895 1.00 81.75 418 ILE A O 1
ATOM 3277 N N . VAL A 1 419 ? 27.853 -6.792 -78.705 1.00 80.38 419 VAL A N 1
ATOM 3278 C CA . VAL A 1 419 ? 28.104 -7.886 -79.665 1.00 80.38 419 VAL A CA 1
ATOM 3279 C C . VAL A 1 419 ? 29.450 -8.573 -79.398 1.00 80.38 419 VAL A C 1
ATOM 3281 O O . VAL A 1 419 ? 29.507 -9.804 -79.366 1.00 80.38 419 VAL A O 1
ATOM 3284 N N . VAL A 1 420 ? 30.518 -7.816 -79.128 1.00 77.44 420 VAL A N 1
ATOM 3285 C CA . VAL A 1 420 ? 31.841 -8.385 -78.798 1.00 77.44 420 VAL A CA 1
ATOM 3286 C C . VAL A 1 420 ? 31.786 -9.231 -77.518 1.00 77.44 420 VAL A C 1
ATOM 3288 O O . VAL A 1 420 ? 32.311 -10.347 -77.494 1.00 77.44 420 VAL A O 1
ATOM 3291 N N . LEU A 1 421 ? 31.096 -8.763 -76.473 1.00 73.25 421 LEU A N 1
ATOM 3292 C CA . LEU A 1 421 ? 30.950 -9.507 -75.214 1.00 73.25 421 LEU A CA 1
ATOM 3293 C C . LEU A 1 421 ? 30.158 -10.820 -75.379 1.00 73.25 421 LEU A C 1
ATOM 3295 O O . LEU A 1 421 ? 30.496 -11.822 -74.743 1.00 73.25 421 LEU A O 1
ATOM 3299 N N . GLN A 1 422 ? 29.150 -10.853 -76.258 1.00 68.50 422 GLN A N 1
ATOM 3300 C CA . GLN A 1 422 ? 28.421 -12.085 -76.599 1.00 68.50 422 GLN A CA 1
ATOM 3301 C C . GLN A 1 422 ? 29.326 -13.116 -77.299 1.00 68.50 422 GLN A C 1
ATOM 3303 O O . GLN A 1 422 ? 29.237 -14.309 -77.005 1.00 68.50 422 GLN A O 1
ATOM 3308 N N . ILE A 1 423 ? 30.231 -12.669 -78.178 1.00 70.69 423 ILE A N 1
ATOM 3309 C CA . ILE A 1 423 ? 31.188 -13.544 -78.876 1.00 70.69 423 ILE A CA 1
ATOM 3310 C C . ILE A 1 423 ? 32.183 -14.160 -77.880 1.00 70.69 423 ILE A C 1
ATOM 3312 O O . ILE A 1 423 ? 32.338 -15.383 -77.847 1.00 70.69 423 ILE A O 1
ATOM 3316 N N . PHE A 1 424 ? 32.791 -13.354 -77.001 1.00 58.00 424 PHE A N 1
ATOM 3317 C CA . PHE A 1 424 ? 33.728 -13.855 -75.983 1.00 58.00 424 PHE A CA 1
ATOM 3318 C C . PHE A 1 424 ? 33.094 -14.881 -75.032 1.00 58.00 424 PHE A C 1
ATOM 3320 O O . PHE A 1 424 ? 33.728 -15.879 -74.688 1.00 58.00 424 PHE A O 1
ATOM 3327 N N . LYS A 1 425 ? 31.824 -14.689 -74.651 1.00 59.62 425 LYS A N 1
ATOM 3328 C CA . LYS A 1 425 ? 31.097 -15.607 -73.757 1.00 59.62 425 LYS A CA 1
ATOM 3329 C C . LYS A 1 425 ? 30.768 -16.967 -74.397 1.00 59.62 425 LYS A C 1
ATOM 3331 O O . LYS A 1 425 ? 30.410 -17.899 -73.678 1.00 59.62 425 LYS A O 1
ATOM 3336 N N . LYS A 1 426 ? 30.895 -17.103 -75.723 1.00 49.16 426 LYS A N 1
ATOM 3337 C CA . LYS A 1 426 ? 30.648 -18.358 -76.453 1.00 49.16 426 LYS A CA 1
ATOM 3338 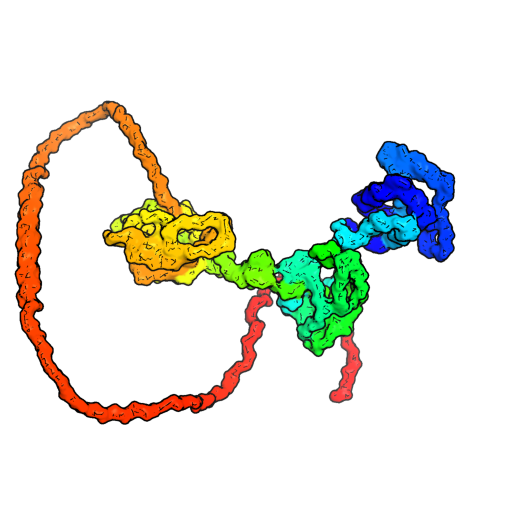C C . LYS A 1 426 ? 31.887 -19.262 -76.548 1.00 49.16 426 LYS A C 1
ATOM 3340 O O . LYS A 1 426 ? 31.728 -20.477 -76.596 1.00 49.16 426 LYS A O 1
ATOM 3345 N N . ASN A 1 427 ? 33.098 -18.698 -76.511 1.00 50.56 427 ASN A N 1
ATOM 3346 C CA . ASN A 1 427 ? 34.353 -19.448 -76.693 1.00 50.56 427 ASN A CA 1
ATOM 3347 C C . ASN A 1 427 ? 34.913 -20.114 -75.418 1.00 50.56 427 ASN A C 1
ATOM 3349 O O . ASN A 1 427 ? 35.892 -20.845 -75.503 1.00 50.56 427 ASN A O 1
ATOM 3353 N N . THR A 1 428 ? 34.318 -19.897 -74.242 1.00 48.56 428 THR A N 1
ATOM 3354 C CA . THR A 1 428 ? 34.812 -20.412 -72.944 1.00 48.56 428 THR A CA 1
ATOM 3355 C C . THR A 1 428 ? 34.021 -21.609 -72.394 1.00 48.56 428 THR A C 1
ATOM 3357 O O . THR A 1 428 ? 34.060 -21.893 -71.198 1.00 48.56 428 THR A O 1
ATOM 3360 N N . ARG A 1 429 ? 33.292 -22.337 -73.255 1.00 45.28 429 ARG A N 1
ATOM 3361 C CA . ARG A 1 429 ? 32.543 -23.561 -72.900 1.00 45.28 429 ARG A CA 1
ATOM 3362 C C . ARG A 1 429 ? 32.831 -24.739 -73.839 1.00 45.28 429 ARG A C 1
ATOM 3364 O O . ARG A 1 429 ? 31.915 -25.361 -74.374 1.00 45.28 429 ARG A O 1
ATOM 3371 N N . GLN A 1 430 ? 34.104 -25.083 -73.998 1.00 38.34 430 GLN A N 1
ATOM 3372 C CA . GLN A 1 430 ? 34.498 -26.395 -74.509 1.00 38.34 430 GLN A CA 1
ATOM 3373 C C . GLN A 1 430 ? 35.821 -26.829 -73.867 1.00 38.34 430 GLN A C 1
ATOM 3375 O O . GLN A 1 430 ? 36.656 -25.982 -73.566 1.00 38.34 430 GLN A O 1
ATOM 3380 N N . GLU A 1 431 ? 35.963 -28.141 -73.647 1.00 35.66 431 GLU A N 1
ATOM 3381 C CA . GLU A 1 431 ? 36.972 -28.785 -72.784 1.00 35.66 431 GLU A CA 1
ATOM 3382 C C . GLU A 1 431 ? 36.822 -28.489 -71.266 1.00 35.66 431 GLU A C 1
ATOM 3384 O O . GLU A 1 431 ? 36.412 -27.404 -70.870 1.00 35.66 431 GLU A O 1
ATOM 3389 N N . ARG A 1 432 ? 37.090 -29.428 -70.342 1.00 31.94 432 ARG A N 1
ATOM 3390 C CA . ARG A 1 432 ? 37.486 -30.849 -70.479 1.00 31.94 432 ARG A CA 1
ATOM 3391 C C . ARG A 1 432 ? 36.786 -31.716 -69.410 1.00 31.94 432 ARG A C 1
ATOM 3393 O O . ARG A 1 432 ? 36.326 -31.194 -68.399 1.00 31.94 432 ARG A O 1
ATOM 3400 N N . SER A 1 433 ? 36.663 -33.021 -69.660 1.00 31.05 433 SER A N 1
ATOM 3401 C CA . SER A 1 433 ? 35.918 -33.985 -68.832 1.00 31.05 433 SER A CA 1
ATOM 3402 C C . SER A 1 433 ? 36.741 -34.645 -67.708 1.00 31.05 433 SER A C 1
ATOM 3404 O O . SER A 1 433 ? 37.961 -34.520 -67.649 1.00 31.05 433 SER A O 1
ATOM 3406 N N . VAL A 1 434 ? 36.024 -35.337 -66.815 1.00 37.44 434 VAL A N 1
ATOM 3407 C CA . VAL A 1 434 ? 36.492 -36.107 -65.640 1.00 37.44 434 VAL A CA 1
ATOM 3408 C C . VAL A 1 434 ? 37.114 -37.451 -66.052 1.00 37.44 434 VAL A C 1
ATOM 3410 O O . VAL A 1 434 ? 36.662 -37.994 -67.053 1.00 37.44 434 VAL A O 1
ATOM 3413 N N . ASP A 1 435 ? 38.035 -38.023 -65.250 1.00 31.17 435 ASP A N 1
ATOM 3414 C CA . ASP A 1 435 ? 38.067 -39.488 -65.029 1.00 31.17 435 ASP A CA 1
ATOM 3415 C C . ASP A 1 435 ? 38.904 -40.004 -63.823 1.00 31.17 435 ASP A C 1
ATOM 3417 O O . ASP A 1 435 ? 40.085 -39.695 -63.683 1.00 31.17 435 ASP A O 1
ATOM 3421 N N . SER A 1 436 ? 38.304 -40.932 -63.058 1.00 30.89 436 SER A N 1
ATOM 3422 C CA . SER A 1 436 ? 38.916 -42.007 -62.226 1.00 30.89 436 SER A CA 1
ATOM 3423 C C . SER A 1 436 ? 39.726 -41.722 -60.923 1.00 30.89 436 SER A C 1
ATOM 3425 O O . SER A 1 436 ? 40.300 -40.661 -60.709 1.00 30.89 436 SER A O 1
ATOM 3427 N N . VAL A 1 437 ? 39.708 -42.728 -60.023 1.00 31.31 437 VAL A N 1
ATOM 3428 C CA . VAL A 1 437 ? 40.180 -42.824 -58.606 1.00 31.31 437 VAL A CA 1
ATOM 3429 C C . VAL A 1 437 ? 40.337 -44.341 -58.309 1.00 31.31 437 VAL A C 1
ATOM 3431 O O . VAL A 1 437 ? 39.431 -45.059 -58.746 1.00 31.31 437 VAL A O 1
ATOM 3434 N N . PRO A 1 438 ? 41.400 -44.899 -57.654 1.00 44.97 438 PRO A N 1
ATOM 3435 C CA . PRO A 1 438 ? 41.775 -44.711 -56.226 1.00 44.97 438 PRO A CA 1
ATOM 3436 C C . PRO A 1 438 ? 43.329 -44.772 -55.984 1.00 44.97 438 PRO A C 1
ATOM 3438 O O . PRO A 1 438 ? 44.056 -44.419 -56.902 1.00 44.97 438 PRO A O 1
ATOM 3441 N N . GLU A 1 439 ? 43.980 -45.136 -54.852 1.00 29.30 439 GLU A N 1
ATOM 3442 C CA . GLU A 1 439 ? 43.630 -45.653 -53.500 1.00 29.30 439 GLU A CA 1
ATOM 3443 C C . GLU A 1 439 ? 44.773 -45.384 -52.462 1.00 29.30 439 GLU A C 1
ATOM 3445 O O . GLU A 1 439 ? 45.876 -45.042 -52.864 1.00 29.30 439 GLU A O 1
ATOM 3450 N N . LYS A 1 440 ? 44.531 -45.651 -51.155 1.00 29.70 440 LYS A N 1
ATOM 3451 C CA . LYS A 1 440 ? 45.483 -45.839 -50.009 1.00 29.70 440 LYS A CA 1
ATOM 3452 C C . LYS A 1 440 ? 46.552 -44.747 -49.744 1.00 29.70 440 LYS A C 1
ATOM 3454 O O . LYS A 1 440 ? 47.414 -44.446 -50.551 1.00 29.70 440 LYS A O 1
ATOM 3459 N N . THR A 1 441 ? 46.680 -44.242 -48.512 1.00 28.39 441 THR A N 1
ATOM 3460 C CA . THR A 1 441 ? 47.208 -45.024 -47.367 1.00 28.39 441 THR A CA 1
ATOM 3461 C C . THR A 1 441 ? 46.762 -44.457 -46.007 1.00 28.39 441 THR A C 1
ATOM 3463 O O . THR A 1 441 ? 46.480 -43.271 -45.875 1.00 28.39 441 THR A O 1
ATOM 3466 N N . LYS A 1 442 ? 46.691 -45.314 -44.976 1.00 29.42 442 LYS A N 1
ATOM 3467 C CA . LYS A 1 442 ? 46.315 -44.954 -43.594 1.00 29.42 442 LYS A CA 1
ATOM 3468 C C . LYS A 1 442 ? 47.518 -44.451 -42.785 1.00 29.42 442 LYS A C 1
ATOM 3470 O O . LYS A 1 442 ? 48.519 -45.156 -42.725 1.00 29.42 442 LYS A O 1
ATOM 3475 N N . ILE A 1 443 ? 47.328 -43.398 -41.990 1.00 30.20 443 ILE A N 1
ATOM 3476 C CA . ILE A 1 443 ? 47.927 -43.296 -40.646 1.00 30.20 443 ILE A CA 1
ATOM 3477 C C . ILE A 1 443 ? 46.801 -42.943 -39.667 1.00 30.20 443 ILE A C 1
ATOM 3479 O O . ILE A 1 443 ? 45.979 -42.074 -39.948 1.00 30.20 443 ILE A O 1
ATOM 3483 N N . LYS A 1 444 ? 46.737 -43.650 -38.535 1.00 28.27 444 LYS A N 1
ATOM 3484 C CA . LYS A 1 444 ? 45.883 -43.307 -37.390 1.00 28.27 444 LYS A CA 1
ATOM 3485 C C . LYS A 1 444 ? 46.764 -42.722 -36.295 1.00 28.27 444 LYS A C 1
ATOM 3487 O O . LYS A 1 444 ? 47.723 -43.388 -35.924 1.00 28.27 444 LYS A O 1
ATOM 3492 N N . TYR A 1 445 ? 46.325 -41.635 -35.671 1.00 27.92 445 TYR A N 1
ATOM 3493 C CA . TYR A 1 445 ? 46.469 -41.474 -34.224 1.00 27.92 445 TYR A CA 1
ATOM 3494 C C . TYR A 1 445 ? 45.168 -40.914 -33.650 1.00 27.92 445 TYR A C 1
ATOM 3496 O O . TYR A 1 445 ? 44.556 -40.017 -34.220 1.00 27.92 445 TYR A O 1
ATOM 3504 N N . ALA A 1 446 ? 44.733 -41.503 -32.542 1.00 29.17 446 ALA A N 1
ATOM 3505 C CA . ALA A 1 446 ? 43.625 -41.056 -31.711 1.00 29.17 446 ALA A CA 1
ATOM 3506 C C . ALA A 1 446 ? 44.013 -41.356 -30.261 1.00 29.17 446 ALA A C 1
ATOM 3508 O O . ALA A 1 446 ? 44.568 -42.427 -30.028 1.00 29.17 446 ALA A O 1
ATOM 3509 N N . VAL A 1 447 ? 43.756 -40.407 -29.353 1.00 28.88 447 VAL A N 1
ATOM 3510 C CA . VAL A 1 447 ? 43.871 -40.431 -27.874 1.00 28.88 447 VAL A CA 1
ATOM 3511 C C . VAL A 1 447 ? 44.067 -38.974 -27.423 1.00 28.88 447 VAL A C 1
ATOM 3513 O O . VAL A 1 447 ? 44.775 -38.237 -28.099 1.00 28.88 447 VAL A O 1
ATOM 3516 N N . ASN A 1 448 ? 43.528 -38.498 -26.300 1.00 27.67 448 ASN A N 1
ATOM 3517 C CA . ASN A 1 448 ? 42.244 -38.805 -25.655 1.00 27.67 448 ASN A CA 1
ATOM 3518 C C . ASN A 1 448 ? 41.869 -37.600 -24.754 1.00 27.67 448 ASN A C 1
ATOM 3520 O O . ASN A 1 448 ? 42.663 -36.675 -24.596 1.00 27.67 448 ASN A O 1
ATOM 3524 N N . GLN A 1 449 ? 40.687 -37.608 -24.140 1.00 31.73 449 GLN A N 1
ATOM 3525 C CA . GLN A 1 449 ? 40.313 -36.654 -23.090 1.00 31.73 449 GLN A CA 1
ATOM 3526 C C . GLN A 1 449 ? 41.064 -36.934 -21.773 1.00 31.73 449 GLN A C 1
ATOM 3528 O O . GLN A 1 449 ? 40.996 -38.058 -21.283 1.00 31.73 449 GLN A O 1
ATOM 3533 N N . THR A 1 450 ? 41.668 -35.910 -21.156 1.00 28.30 450 THR A N 1
ATOM 3534 C CA . THR A 1 450 ? 42.005 -35.868 -19.713 1.00 28.30 450 THR A CA 1
ATOM 3535 C C . THR A 1 450 ? 42.156 -34.431 -19.204 1.00 28.30 450 THR A C 1
ATOM 3537 O O . THR A 1 450 ? 42.792 -33.605 -19.853 1.00 28.30 450 THR A O 1
ATOM 3540 N N . ALA A 1 451 ? 41.644 -34.183 -17.999 1.00 29.69 451 ALA A N 1
ATOM 3541 C CA . ALA A 1 451 ? 41.939 -33.066 -17.092 1.00 29.69 451 ALA A CA 1
ATOM 3542 C C . ALA A 1 451 ? 41.809 -33.607 -15.643 1.00 29.69 451 ALA A C 1
ATOM 3544 O O . ALA A 1 451 ? 41.271 -34.712 -15.500 1.00 29.69 451 ALA A O 1
ATOM 3545 N N . PRO A 1 452 ? 42.207 -32.892 -14.567 1.00 42.88 452 PRO A N 1
ATOM 3546 C CA . PRO A 1 452 ? 42.940 -31.624 -14.469 1.00 42.88 452 PRO A CA 1
ATOM 3547 C C . PRO A 1 452 ? 44.371 -31.850 -13.899 1.00 42.88 452 PRO A C 1
ATOM 3549 O O . PRO A 1 452 ? 44.902 -32.950 -14.059 1.00 42.88 452 PRO A O 1
ATOM 3552 N N . PRO A 1 453 ? 45.042 -30.838 -13.304 1.00 38.91 453 PRO A N 1
ATOM 3553 C CA . PRO A 1 453 ? 44.914 -30.642 -11.848 1.00 38.91 453 PRO A CA 1
ATOM 3554 C C . PRO A 1 453 ? 44.766 -29.161 -11.419 1.00 38.91 453 PRO A C 1
ATOM 3556 O O . PRO A 1 453 ? 44.658 -28.270 -12.257 1.00 38.91 453 PRO A O 1
ATOM 3559 N N . ALA A 1 454 ? 44.693 -28.919 -10.106 1.00 28.84 454 ALA A N 1
ATOM 3560 C CA . ALA A 1 454 ? 44.344 -27.633 -9.491 1.00 28.84 454 ALA A CA 1
ATOM 3561 C C . ALA A 1 454 ? 45.552 -26.771 -9.068 1.00 28.84 454 ALA A C 1
ATOM 3563 O O . ALA A 1 454 ? 46.674 -27.267 -8.967 1.00 28.84 454 ALA A O 1
ATOM 3564 N N . TYR A 1 455 ? 45.280 -25.506 -8.726 1.00 25.62 455 TYR A N 1
ATOM 3565 C CA . TYR A 1 455 ? 46.062 -24.740 -7.753 1.00 25.62 455 TYR A CA 1
ATOM 3566 C C . TYR A 1 455 ? 45.133 -23.880 -6.875 1.00 25.62 455 TYR A C 1
ATOM 3568 O O . TYR A 1 455 ? 44.173 -23.288 -7.367 1.00 25.62 455 TYR A O 1
ATOM 3576 N N . GLU A 1 456 ? 45.430 -23.834 -5.580 1.00 31.17 456 GLU A N 1
ATOM 3577 C CA . GLU A 1 456 ? 45.007 -22.781 -4.641 1.00 31.17 456 GLU A CA 1
ATOM 3578 C C . GLU A 1 456 ? 46.092 -21.667 -4.687 1.00 31.17 456 GLU A C 1
ATOM 3580 O O . GLU A 1 456 ? 47.150 -21.872 -5.279 1.00 31.17 456 GLU A O 1
ATOM 3585 N N . GLU A 1 457 ? 45.930 -20.437 -4.193 1.00 31.58 457 GLU A N 1
ATOM 3586 C CA . GLU A 1 457 ? 45.289 -20.012 -2.943 1.00 31.58 457 GLU A CA 1
ATOM 3587 C C . GLU A 1 457 ? 44.990 -18.486 -2.954 1.00 31.58 457 GLU A C 1
ATOM 3589 O O . GLU A 1 457 ? 45.483 -17.755 -3.810 1.00 31.58 457 GLU A O 1
ATOM 3594 N N . THR A 1 458 ? 44.243 -17.991 -1.956 1.00 27.44 458 THR A N 1
ATOM 3595 C CA . THR A 1 458 ? 44.051 -16.565 -1.573 1.00 27.44 458 THR A CA 1
ATOM 3596 C C . THR A 1 458 ? 43.565 -15.540 -2.621 1.00 27.44 458 THR A C 1
ATOM 3598 O O . THR A 1 458 ? 44.300 -15.097 -3.494 1.00 27.44 458 THR A O 1
ATOM 3601 N N . ILE A 1 459 ? 42.382 -14.965 -2.374 1.00 27.64 459 ILE A N 1
ATOM 3602 C CA . ILE A 1 459 ? 42.254 -13.652 -1.702 1.00 27.64 459 ILE A CA 1
ATOM 3603 C C . ILE A 1 459 ? 40.853 -13.564 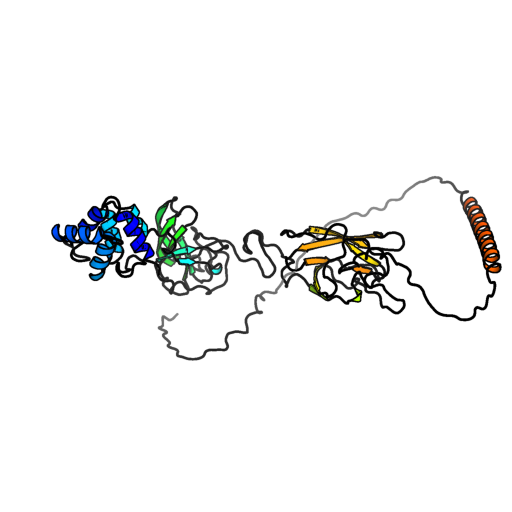-1.075 1.00 27.64 459 ILE A C 1
ATOM 3605 O O . ILE A 1 459 ? 39.858 -13.928 -1.697 1.00 27.64 459 ILE A O 1
ATOM 3609 N N . GLN A 1 460 ? 40.788 -13.087 0.167 1.00 27.98 460 GLN A N 1
ATOM 3610 C CA . GLN A 1 460 ? 39.561 -12.880 0.940 1.00 27.98 460 GLN A CA 1
ATOM 3611 C C . GLN A 1 460 ? 39.425 -11.380 1.240 1.00 27.98 460 GLN A C 1
ATOM 3613 O O . GLN A 1 460 ? 40.433 -10.715 1.458 1.00 27.98 460 GLN A O 1
ATOM 3618 N N . ASN A 1 461 ? 38.185 -10.887 1.326 1.00 28.53 461 ASN A N 1
ATOM 3619 C CA . ASN A 1 461 ? 37.801 -9.500 1.632 1.00 28.53 461 ASN A CA 1
ATOM 3620 C C . ASN A 1 461 ? 38.144 -8.441 0.565 1.00 28.53 461 ASN A C 1
ATOM 3622 O O . ASN A 1 461 ? 39.218 -7.859 0.581 1.00 28.53 461 ASN A O 1
ATOM 3626 N N . GLU A 1 462 ? 37.136 -8.038 -0.213 1.00 29.59 462 GLU A N 1
ATOM 3627 C CA . GLU A 1 462 ? 36.717 -6.628 -0.218 1.00 29.59 462 GLU A CA 1
ATOM 3628 C C . GLU A 1 462 ? 35.249 -6.514 -0.665 1.00 29.59 462 GLU A C 1
ATOM 3630 O O . GLU A 1 462 ? 34.870 -6.906 -1.768 1.00 29.59 462 GLU A O 1
ATOM 3635 N N . LYS A 1 463 ? 34.388 -6.015 0.229 1.00 29.69 463 LYS A N 1
ATOM 3636 C CA . LYS A 1 463 ? 32.969 -5.741 -0.038 1.00 29.69 463 LYS A CA 1
ATOM 3637 C C . LYS A 1 463 ? 32.620 -4.369 0.533 1.00 29.69 463 LYS A C 1
ATOM 3639 O O . LYS A 1 463 ? 33.008 -4.060 1.653 1.00 29.69 463 LYS A O 1
ATOM 3644 N N . ASN A 1 464 ? 31.811 -3.618 -0.211 1.00 31.09 464 ASN A N 1
ATOM 3645 C CA . ASN A 1 464 ? 31.025 -2.472 0.259 1.00 31.09 464 ASN A CA 1
ATOM 3646 C C . ASN A 1 464 ? 31.826 -1.300 0.879 1.00 31.09 464 ASN A C 1
ATOM 3648 O O . ASN A 1 464 ? 31.794 -1.102 2.089 1.00 31.09 464 ASN A O 1
ATOM 3652 N N . SER A 1 465 ? 32.457 -0.457 0.047 1.00 30.88 465 SER A N 1
ATOM 3653 C CA . SER A 1 465 ? 33.031 0.829 0.499 1.00 30.88 465 SER A CA 1
ATOM 3654 C C . SER A 1 465 ? 32.924 1.972 -0.529 1.00 30.88 465 SER A C 1
ATOM 3656 O O . SER A 1 465 ? 33.889 2.680 -0.792 1.00 30.88 465 SER A O 1
ATOM 3658 N N . TYR A 1 466 ? 31.738 2.183 -1.116 1.00 29.45 466 TYR A N 1
ATOM 3659 C CA . TYR A 1 466 ? 31.391 3.438 -1.805 1.00 29.45 466 TYR A CA 1
ATOM 3660 C C . TYR A 1 466 ? 29.910 3.783 -1.588 1.00 29.45 466 TYR A C 1
ATOM 3662 O O . TYR A 1 466 ? 29.082 2.890 -1.446 1.00 29.45 466 TYR A O 1
ATOM 3670 N N . ILE A 1 467 ? 29.593 5.086 -1.605 1.00 32.62 467 ILE A N 1
ATOM 3671 C CA . ILE A 1 467 ? 28.266 5.678 -1.333 1.00 32.62 467 ILE A CA 1
ATOM 3672 C C . ILE A 1 467 ? 27.797 5.531 0.132 1.00 32.62 467 ILE A C 1
ATOM 3674 O O . ILE A 1 467 ? 26.869 4.789 0.424 1.00 32.62 467 ILE A O 1
ATOM 3678 N N . TYR A 1 468 ? 28.372 6.331 1.038 1.00 28.16 468 TYR A N 1
ATOM 3679 C CA . TYR A 1 468 ? 27.594 7.339 1.787 1.00 28.16 468 TYR A CA 1
ATOM 3680 C C . TYR A 1 468 ? 28.537 8.303 2.522 1.00 28.16 468 TYR A C 1
ATOM 3682 O O . TYR A 1 468 ? 28.991 8.027 3.627 1.00 28.16 468 TYR A O 1
ATOM 3690 N N . ASN A 1 469 ? 28.864 9.440 1.899 1.00 31.12 469 ASN A N 1
ATOM 3691 C CA . ASN A 1 469 ? 29.721 10.447 2.535 1.00 31.12 469 ASN A CA 1
ATOM 3692 C C . ASN A 1 469 ? 29.333 11.883 2.140 1.00 31.12 469 ASN A C 1
ATOM 3694 O O . ASN A 1 469 ? 30.169 12.669 1.716 1.00 31.12 469 ASN A O 1
ATOM 3698 N N . GLU A 1 470 ? 28.038 12.208 2.248 1.00 34.50 470 GLU A N 1
ATOM 3699 C CA . GLU A 1 470 ? 27.538 13.589 2.152 1.00 34.50 470 GLU A CA 1
ATOM 3700 C C . GLU A 1 470 ? 26.118 13.716 2.757 1.00 34.50 470 GLU A C 1
ATOM 3702 O O . GLU A 1 470 ? 25.121 13.656 2.039 1.00 34.50 470 GLU A O 1
ATOM 3707 N N . ARG A 1 471 ? 26.018 13.826 4.100 1.00 34.03 471 ARG A N 1
ATOM 3708 C CA . ARG A 1 471 ? 24.856 14.411 4.840 1.00 34.03 471 ARG A CA 1
ATOM 3709 C C . ARG A 1 471 ? 24.972 14.503 6.375 1.00 34.03 471 ARG A C 1
ATOM 3711 O O . ARG A 1 471 ? 24.031 14.968 7.005 1.00 34.03 471 ARG A O 1
ATOM 3718 N N . MET A 1 472 ? 26.109 14.157 6.984 1.00 31.08 472 MET A N 1
ATOM 3719 C CA . MET A 1 472 ? 26.365 14.358 8.425 1.00 31.08 472 MET A CA 1
ATOM 3720 C C . MET A 1 472 ? 27.177 15.637 8.704 1.00 31.08 472 MET A C 1
ATOM 3722 O O . MET A 1 472 ? 28.218 15.601 9.346 1.00 31.08 472 MET A O 1
ATOM 3726 N N . ASN A 1 473 ? 26.706 16.777 8.189 1.00 32.47 473 ASN A N 1
ATOM 3727 C CA . ASN A 1 473 ? 27.293 18.098 8.448 1.00 32.47 473 ASN A CA 1
ATOM 3728 C C . ASN A 1 473 ? 26.186 19.159 8.588 1.00 32.47 473 ASN A C 1
ATOM 3730 O O . ASN A 1 473 ? 26.021 20.012 7.721 1.00 32.47 473 ASN A O 1
ATOM 3734 N N . ASN A 1 474 ? 25.378 19.040 9.650 1.00 32.88 474 ASN A N 1
ATOM 3735 C CA . ASN A 1 474 ? 24.694 20.149 10.339 1.00 32.88 474 ASN A CA 1
ATOM 3736 C C . ASN A 1 474 ? 23.842 19.617 11.505 1.00 32.88 474 ASN A C 1
ATOM 3738 O O . ASN A 1 474 ? 22.655 19.360 11.338 1.00 32.88 474 ASN A O 1
ATOM 3742 N N . HIS A 1 475 ? 24.470 19.430 12.668 1.00 33.00 475 HIS A N 1
ATOM 3743 C CA . HIS A 1 475 ? 24.009 19.878 13.995 1.00 33.00 475 HIS A CA 1
ATOM 3744 C C . HIS A 1 475 ? 24.955 19.294 15.054 1.00 33.00 475 HIS A C 1
ATOM 3746 O O . HIS A 1 475 ? 25.167 18.086 15.101 1.00 33.00 475 HIS A O 1
ATOM 3752 N N . GLY A 1 476 ? 25.551 20.155 15.880 1.00 29.28 476 GLY A N 1
ATOM 3753 C CA . GLY A 1 476 ? 26.439 19.754 16.972 1.00 29.28 476 GLY A CA 1
ATOM 3754 C C . GLY A 1 476 ? 25.897 20.189 18.332 1.00 29.28 476 GLY A C 1
ATOM 3755 O O . GLY A 1 476 ? 25.144 21.157 18.400 1.00 29.28 476 GLY A O 1
ATOM 3756 N N . GLN A 1 477 ? 26.370 19.505 19.384 1.00 30.58 477 GLN A N 1
ATOM 3757 C CA . GLN A 1 477 ? 26.042 19.705 20.808 1.00 30.58 477 GLN A CA 1
ATOM 3758 C C . GLN A 1 477 ? 24.581 19.316 21.173 1.00 30.58 477 GLN A C 1
ATOM 3760 O O . GLN A 1 477 ? 23.668 19.489 20.374 1.00 30.58 477 GLN A O 1
ATOM 3765 N N . PHE A 1 478 ? 24.285 18.724 22.337 1.00 29.33 478 PHE A N 1
ATOM 3766 C CA . PHE A 1 478 ? 25.062 18.601 23.584 1.00 29.33 478 PHE A CA 1
ATOM 3767 C C . PHE A 1 478 ? 25.153 17.160 24.148 1.00 29.33 478 PHE A C 1
ATOM 3769 O O . PHE A 1 478 ? 24.297 16.320 23.894 1.00 29.33 478 PHE A O 1
ATOM 3776 N N . ASP A 1 479 ? 26.201 16.953 24.951 1.00 29.64 479 ASP A N 1
ATOM 3777 C CA . ASP A 1 479 ? 26.331 16.104 26.152 1.00 29.64 479 ASP A CA 1
ATOM 3778 C C . ASP A 1 479 ? 25.998 14.597 26.146 1.00 29.64 479 ASP A C 1
ATOM 3780 O O . ASP A 1 479 ? 24.900 14.135 26.447 1.00 29.64 479 ASP A O 1
ATOM 3784 N N . SER A 1 480 ? 27.071 13.819 25.983 1.00 31.62 480 SER A N 1
ATOM 3785 C CA . SER A 1 480 ? 27.624 12.903 26.999 1.00 31.62 480 SER A CA 1
ATOM 3786 C C . SER A 1 480 ? 26.832 12.643 28.296 1.00 31.62 480 SER A C 1
ATOM 3788 O O . SER A 1 480 ? 26.623 13.555 29.089 1.00 31.62 480 SER A O 1
ATOM 3790 N N . ILE A 1 481 ? 26.664 11.360 28.645 1.00 30.05 481 ILE A N 1
ATOM 3791 C CA . ILE A 1 481 ? 26.920 10.835 30.005 1.00 30.05 481 ILE A CA 1
ATOM 3792 C C . ILE A 1 481 ? 27.278 9.341 29.913 1.00 30.05 481 ILE A C 1
ATOM 3794 O O . ILE A 1 481 ? 26.642 8.579 29.187 1.00 30.05 481 ILE A O 1
ATOM 3798 N N . CYS A 1 482 ? 28.313 8.922 30.642 1.00 28.95 482 CYS A N 1
ATOM 3799 C CA . CYS A 1 482 ? 28.757 7.528 30.711 1.00 28.95 482 CYS A CA 1
ATOM 3800 C C . CYS A 1 482 ? 28.105 6.800 31.890 1.00 28.95 482 CYS A C 1
ATOM 3802 O O . CYS A 1 482 ? 28.014 7.379 32.968 1.00 28.95 482 CYS A O 1
ATOM 3804 N N . TRP A 1 483 ? 27.828 5.501 31.739 1.00 27.03 483 TRP A N 1
ATOM 3805 C CA . TRP A 1 483 ? 27.912 4.541 32.848 1.00 27.03 483 TRP A CA 1
ATOM 3806 C C . TRP A 1 483 ? 28.416 3.181 32.352 1.00 27.03 483 TRP A C 1
ATOM 3808 O O . TRP A 1 483 ? 27.771 2.520 31.545 1.00 27.03 483 TRP A O 1
ATOM 3818 N N . TRP A 1 484 ? 29.575 2.770 32.867 1.00 28.69 484 TRP A N 1
ATOM 3819 C CA . TRP A 1 484 ? 30.092 1.399 32.826 1.00 28.69 484 TRP A CA 1
ATOM 3820 C C . TRP A 1 484 ? 30.069 0.862 34.259 1.00 28.69 484 TRP A C 1
ATOM 3822 O O . TRP A 1 484 ? 30.581 1.541 35.149 1.00 28.69 484 TRP A O 1
ATOM 3832 N N . ILE A 1 485 ? 29.564 -0.356 34.484 1.00 29.81 485 ILE A N 1
ATOM 3833 C CA . ILE A 1 485 ? 29.864 -1.127 35.702 1.00 29.81 485 ILE A CA 1
ATOM 3834 C C . ILE A 1 485 ? 30.219 -2.572 35.325 1.00 29.81 485 ILE A C 1
ATOM 3836 O O . ILE A 1 485 ? 29.362 -3.383 34.998 1.00 29.81 485 ILE A O 1
ATOM 3840 N N . SER A 1 486 ? 31.528 -2.821 35.374 1.00 33.16 486 SER A N 1
ATOM 3841 C CA . SER A 1 486 ? 32.239 -4.052 35.749 1.00 33.16 486 SER A CA 1
ATOM 3842 C C . SER A 1 486 ? 31.449 -5.332 36.084 1.00 33.16 486 SER A C 1
ATOM 3844 O O . SER A 1 486 ? 30.769 -5.377 37.106 1.00 33.16 486 SER A O 1
ATOM 3846 N N . THR A 1 487 ? 31.790 -6.412 35.372 1.00 31.88 487 THR A N 1
ATOM 3847 C CA . THR A 1 487 ? 32.131 -7.763 35.887 1.00 31.88 487 THR A CA 1
ATOM 3848 C C . THR A 1 487 ? 32.944 -8.501 34.804 1.00 31.88 487 THR A C 1
ATOM 3850 O O . THR A 1 487 ? 32.729 -8.250 33.622 1.00 31.88 487 THR A O 1
ATOM 3853 N N . GLU A 1 488 ? 33.873 -9.421 35.083 1.00 38.06 488 GLU A N 1
ATOM 3854 C CA . GLU A 1 488 ? 34.831 -9.544 36.201 1.00 38.06 488 GLU A CA 1
ATOM 3855 C C . GLU A 1 488 ? 36.043 -10.388 35.705 1.00 38.06 488 GLU A C 1
ATOM 3857 O O . GLU A 1 488 ? 36.056 -10.807 34.549 1.00 38.06 488 GLU A O 1
ATOM 3862 N N . TYR A 1 489 ? 37.086 -10.613 36.515 1.00 38.28 489 TYR A N 1
ATOM 3863 C CA . TYR A 1 489 ? 38.312 -11.315 36.080 1.00 38.28 489 TYR A CA 1
ATOM 3864 C C . TYR A 1 489 ? 38.128 -12.835 35.876 1.00 38.28 489 TYR A C 1
ATOM 3866 O O . TYR A 1 489 ? 37.908 -13.558 36.851 1.00 38.28 489 TYR A O 1
ATOM 3874 N N . ASN A 1 490 ? 38.357 -13.324 34.649 1.00 34.94 490 ASN A N 1
ATOM 3875 C CA . ASN A 1 490 ? 39.467 -14.236 34.278 1.00 34.94 490 ASN A CA 1
ATOM 3876 C C . ASN A 1 490 ? 39.471 -14.549 32.771 1.00 34.94 490 ASN A C 1
ATOM 3878 O O . ASN A 1 490 ? 38.373 -14.770 32.217 1.00 34.94 490 ASN A O 1
#

Radius of gyration: 43.01 Å; chains: 1; bounding box: 87×90×127 Å

pLDDT: mean 79.65, std 23.22, range [25.62, 98.5]

Secondary structure (DSSP, 8-state):
----TTSBGGGS-HHHHHHHHHHHSGGGTHHHHHTT-BSSTT-SS--BSS-HHHHHHHHHHHTSTT--HHHHHHHHHHTTT-BHHHHHHHHHHTT-HHHHGGG-TTSTTTSEEE--GGGSTT----SS--GGGS-SEEEEE--TT-SS--SS--TTS--TTSSEEEEEESPPPPTT-EEEEEEEE--TTS-S-SEEEEEEEEE-SS-EEEEE---SSTTEEE---S--BPPBTEE-TTTTBSS--EE-TTSTTT-EEEEPPGGGBTT-B--TT------TT--SEEEEEE-TT-SSBP-SPPPTTBTTSSEEEEEESPPP-S-SS-EEEEEEE--SS-TTSEEEEEEEEE-SS-EEEEEPP--STTEEE-BSPPPP-------PPPP-------------SHHHHHHHHHHHHHHHHHHHHHHHTTTT--------------------------------------S--SS--S----------------

Organism: Mytilus coruscus (NCBI:txid42192)

InterPro domains:
  IPR011029 Death-like domain superfamily [G3DSA:1.10.533.10] (1-111)
  IPR011029 Death-like domain superfamily [SSF47986] (5-102)
  IPR057774 UMOD/GP2/OIT3-like, D8C domain [PF23283] (139-224)
  IPR057774 UMOD/GP2/OIT3-like, D8C domain [PF23283] (287-371)

Sequence (490 aa):
MAINYETYIRDLPHSTVSYLSSLLDPDQLWKKFVVHVPKQVDSPNFQERYSFVQVRVIEERGNKINGSPTKYILYDWGTQNARVKHLLKALTEAGLYAAAAFYDPCLEGNYKELNQWERSVANDLRNEICDNFLPSGWYRPISLAGNTMPTECIQGGFRCGTTSPLWMNGSYPSVGELSNVTACASNYNGGCCISSYDIQVKNCGDYYVYNLRHTKGCYEAYCFGTETKCLKGETSDNGGFTPGCEVDPCQSVNYKVLRMEVKRSANYSLNEDDTAIEDSRLRTGWYRVDSVTGNDIVNQSVSMMQCGTLYPLWMQGNIPDAGDKTVDRKVCKSGLSSMSEAKYDIKVRNCGNFRTYFLQQLNVDKSGYCFGTLPVPVPPSTLKPNSSTGKDDGKRSDSSIWAVVGYLAVLSVILLVIVVLQIFKKNTRQERSVDSVPEKTKIKYAVNQTAPPAYEETIQNEKNSYIYNERMNNHGQFDSICWWISTEYN